Protein AF-A0A917N8R2-F1 (afdb_monomer)

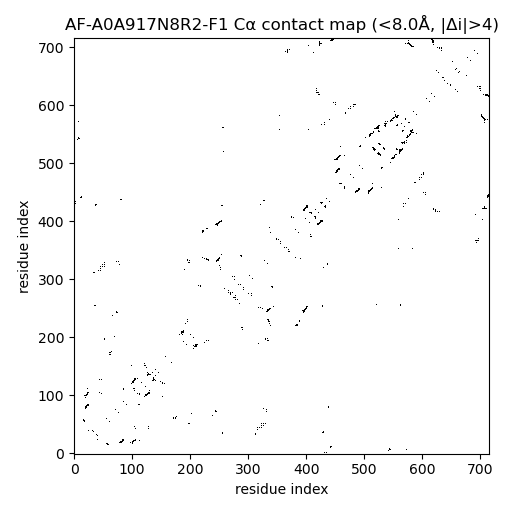Mean predicted aligned error: 7.0 Å

pLDDT: mean 86.96, std 11.98, range [36.34, 98.56]

Radius of gyration: 25.82 Å; Cα contacts (8 Å, |Δi|>4): 1269; chains: 1; bounding box: 73×54×77 Å

Organism: NCBI:txid343510

Foldseek 3Di:
DFLQLFDADDPDPDDLQFAAEEEAFDPDPPPQLPFQFQDRGDLQVLLLLLVLLLAAGGLVLQVDALLVLLLCLQPAQWHNFHYHHDDLVSVCVVCPSRQRYEYEYELRCVVVVCVSQVPDPPRYQYEYCRPPDPHHDSVRDDRLNSLVVVVVSLVRDQVPDPPVPDDRDDRDNDGPDDCVLAPDAEAEDDLQLSLLNSLCSSSVHDYPHYHYDDPVNQVCSLVSLLSSQVSLLVSVVVSVRPGGLALAEEEEAAGWLCLLPPPVVLVVCCVPVNDLSSVQSNQQNQPQTPDRDDDPSCPVCCPPPVVVSVVVSVVSLSSLLSSLSSLVCNSRVYRYGHATNNLVNLLVLQVVLQVQQPDPDRPLLVNLVSLVCSQVSRQVRHDPSNLVSVVSRDAGYEYAALAPQQQHDSDDQAGSLQLGLYAYEYSPPVSLSCCQRHVQFFDEDALLLQQEEEEEFADDPPDPLRCLLVVLLVVCVVVVLQPRHDYHYDYFADPVSVLVSQQPDPGAEYEYAAEKDFPFSPTAIAGCRNPDGDQLLPPSDPGHGRQYYEYLYAPQSANRYTPRGVQSSSVSNPHQKYKDFHHGADSNLSSNLVSLLSSLSSVVSVDDPVLDDQKDFQSLSVNLSLNLSLLLLVLVVCCVVVLAHPVLSVVLSVQLSCCVPPVVPSCSVVVSLVSSCVRSVHDSVVSSVCCSSRRNDGSSVSIHMHGNSSSYMHGD

Secondary structure (DSSP, 8-state):
--GGG----------TTBPEEEEEEP--TTS----SS---S-TTHHHHHHHHHHS-SBGGGGTS-HHHHHHHHHHH---EEEEEE--HHHHHHHTTT---EEEEE-TTTHHHHHHHGGG-SSPPEEEESSTT-SSEEGGG--HHHHHHHHHHHHHHHHHSS-TTTS------SS-----GGGSS-EEEESTTTHHHHHHHHHTT---SEEEEPPGGGGGGHHHHHHHHHHHHHHHHHHTT-S--S-SEEEE-----GGGGT-HHHHHHHHHHHHHHHHHHHHHHHT-SSSSPPPPGGGGGGTT-HHHHHHHHHHHHHHHHHHHHHHHHHHHHT--EEE--GGGGG-HHHHHHHHHHHTSSS--HHHHHHHHHHHHHHHHTTS-HHHHHHHHTT-SEEEEE-SS-GGG--SSSS--HHHHSEEEEE---SHHHHHIIIII---EEE-GGGGSEEEEEEE--TT-TTTTHHHHHHHHHHHTT--SS-EEEEEE--SHHHHHHHHHT--SSEEEEEE-EEE--TTS-EEEEETTEEE-GGG---SS---SEEEEESTTSS-TTS-S--HHHHHHHTT-SEEEEESS---HHHHHHHHHHHHHHHHHHHHS-GGGS-SEEEHHHHHHHHHHHHHHHHHHHHHHHTTSS-HHHHHHHHHHHHIIIIIS--TTHHHHHHHHHHHHHT--HHHHHHHHHHHTSS-GGGGEEEEE-GGGEEEE-

Solvent-accessible surface area (backbone atoms only — not comparable to full-atom values): 38182 Å² total; per-residue (Å²): 131,72,78,55,79,65,62,81,76,69,90,72,79,69,58,75,56,38,34,38,37,38,32,48,49,70,89,61,83,86,70,52,53,84,41,66,26,43,39,80,51,59,81,62,46,32,65,51,45,40,49,56,25,44,44,70,41,33,54,57,62,55,65,42,48,44,68,56,42,52,52,47,21,19,71,67,43,63,54,50,32,42,70,34,53,82,45,71,77,69,49,52,69,74,49,61,89,53,73,42,40,32,39,42,25,31,62,83,29,37,63,63,49,55,62,62,48,67,79,44,80,67,67,55,48,47,36,21,68,35,77,96,52,96,52,45,38,57,92,72,62,43,75,68,58,52,50,50,54,52,43,52,42,38,50,54,50,57,74,72,52,62,84,89,81,59,85,79,66,84,72,68,95,62,74,63,81,68,72,82,81,64,69,90,56,66,41,52,50,40,83,66,33,37,22,33,47,29,25,38,42,41,61,70,45,69,56,92,43,75,43,76,67,55,83,92,48,58,96,46,46,57,54,51,26,26,57,45,23,46,56,45,47,52,53,48,59,75,65,69,61,93,62,55,69,38,26,32,32,42,33,31,83,44,56,43,57,41,73,84,70,43,63,66,61,49,48,50,40,29,76,77,64,32,64,67,52,30,54,52,50,52,47,53,76,65,24,55,48,90,63,68,83,83,52,83,84,43,66,85,46,64,83,35,66,66,53,48,51,51,52,50,43,54,50,47,54,51,46,38,54,35,19,53,44,14,34,56,13,34,27,28,60,18,27,41,42,67,53,51,35,45,68,73,70,50,56,73,55,42,50,48,50,48,59,47,56,70,40,96,73,66,54,42,50,60,50,18,46,53,50,47,55,51,35,50,59,46,47,76,74,52,56,68,60,34,51,54,42,53,70,70,42,58,56,24,37,41,35,32,27,74,60,76,64,46,58,38,44,86,66,86,86,52,30,36,52,56,74,23,36,52,36,31,31,44,32,32,41,26,50,56,32,47,42,57,66,31,59,56,59,62,44,80,40,49,65,74,50,64,26,38,31,41,34,45,32,20,63,61,95,83,45,90,63,61,55,42,43,58,51,38,41,49,53,38,38,76,70,66,48,44,80,67,53,49,76,47,79,44,83,35,58,34,62,65,51,49,51,48,56,50,60,74,47,84,47,33,40,38,35,42,40,32,54,35,39,61,62,38,37,84,34,54,22,31,37,40,26,52,90,37,75,44,47,50,67,73,58,78,47,92,45,54,56,50,41,30,40,40,48,51,29,29,30,26,41,32,73,64,34,25,62,52,18,35,46,52,17,43,39,66,57,57,22,31,25,32,39,25,14,38,32,68,67,56,64,66,60,42,14,49,50,54,34,48,49,51,31,50,52,23,49,63,71,67,54,59,77,89,78,50,66,77,53,47,42,48,35,51,56,52,23,44,50,47,36,52,47,43,51,46,56,46,42,54,51,37,39,78,67,67,43,37,53,72,68,59,42,51,55,52,51,53,54,39,44,43,26,47,69,72,67,58,40,92,58,34,64,61,52,46,49,52,53,49,18,62,66,46,74,41,55,61,68,60,48,51,52,50,34,54,41,47,45,64,68,44,77,63,69,28,50,46,49,32,48,42,27,78,32,32,34,38,34,122

Nearest PDB structures (foldseek):
  8tl0-assembly1_D  TM=6.130E-01  e=9.426E-05  Haliangium ochraceum
  8tl0-assembly1_C  TM=5.464E-01  e=9.912E-05  Haliangium ochraceum
  8tl0-assembly1_A  TM=5.501E-01  e=4.259E-04  Haliangium ochraceum
  8tl0-assembly1_B  TM=4.161E-01  e=1.340E-04  Haliangium ochraceum
  4ppm-assembly1_B  TM=3.124E-01  e=1.031E+00  Serratia sp. FS14

Sequence (716 aa):
MSLYEKNYEWVFSFNPSSIIYIVPLSQDNGNLVTSLSGFNCSNELYPLLQLVSELPNDINDLLESTSNNINYRLYRGDTCIFVCELNPEEQMNKFEGFPFLCFLSTSNTYEAVSAFIKNIKPKPIHITTKPNSHAININKIKKNKFRNELYRIATYLNNNKDTNKDPKISIPKQQVKDISFLKNIVHYYHNITNPNRTALISQGIYSKRKFYILPNMKEKYQKYIASSANFIIDIKKENDTKYSKNHFILAVPSLNSSLYRDKEFLKMIQDYYGVEVKKFYERTIKRSEYVTELKTEDEGILNDFAIFKLSSIISNDLFLFTSLLSILSTENFSPTYRLPNSLNLSHSKYDCLVSLTKQQQLNKVKVNRVYSELVEGWKNKLDNSMINSINNSGNNGIIVSDYPLEWLTLSGVIPLNISHNICRINSSPGDLLIHQICNLHNLIIPPSSLQNVLVIRSFEADDPIKYFLEQAIHSRKNNGMLRFLNINIVDVKSENEFIEALRNFTGKIVIIDCHGNHGGHKKEAWLNVGDDKVNVWNLKADFRIPPIFLLSACSTHPIDGSNTSVANGLISTGAHSVLATLLPISADHSAIFISKFLHWIDFYLAIDKEKHSTFTLWRDIVSDIMRSMYVQDILNYFEIKNLINENQSQDILIKAQINIMYDKNPNWFEIVFRTLAEASGKKYEELVTLFIRECRFSDTMHYSHLGRPDKLIVMN

Structure (mmCIF, N/CA/C/O backbone):
data_AF-A0A917N8R2-F1
#
_entry.id   AF-A0A917N8R2-F1
#
loop_
_atom_site.group_PDB
_atom_site.id
_atom_site.type_symbol
_atom_site.label_atom_id
_atom_site.label_alt_id
_atom_site.label_comp_id
_atom_site.label_asym_id
_atom_site.label_entity_id
_atom_site.label_seq_id
_atom_site.pdbx_PDB_ins_code
_atom_site.Cartn_x
_atom_site.Cartn_y
_atom_site.Cartn_z
_atom_site.occupancy
_atom_site.B_iso_or_equiv
_atom_site.auth_seq_id
_atom_site.auth_comp_id
_atom_site.auth_asym_id
_atom_site.auth_atom_id
_atom_site.pdbx_PDB_model_num
ATOM 1 N N . MET A 1 1 ? 3.868 -21.408 -6.992 1.00 36.34 1 MET A N 1
ATOM 2 C CA . MET A 1 1 ? 2.728 -21.286 -7.922 1.00 36.34 1 MET A CA 1
ATOM 3 C C . MET A 1 1 ? 2.815 -19.901 -8.537 1.00 36.34 1 MET A C 1
ATOM 5 O O . MET A 1 1 ? 2.926 -18.947 -7.775 1.00 36.34 1 MET A O 1
ATOM 9 N N . SER A 1 2 ? 2.907 -19.797 -9.863 1.00 41.91 2 SER A N 1
ATOM 10 C CA . SER A 1 2 ? 3.052 -18.517 -10.570 1.00 41.91 2 SER A CA 1
ATOM 11 C C . SER A 1 2 ? 1.772 -17.690 -10.394 1.00 41.91 2 SER A C 1
ATOM 13 O O . SER A 1 2 ? 0.683 -18.179 -10.684 1.00 41.91 2 SER A O 1
ATOM 15 N N . LEU A 1 3 ? 1.873 -16.443 -9.909 1.00 47.25 3 LEU A N 1
ATOM 16 C CA . LEU A 1 3 ? 0.725 -15.517 -9.847 1.00 47.25 3 LEU A CA 1
ATOM 17 C C . LEU A 1 3 ? 0.186 -15.151 -11.240 1.00 47.25 3 LEU A C 1
ATOM 19 O O . LEU A 1 3 ? -0.888 -14.567 -11.353 1.00 47.25 3 LEU A O 1
ATOM 23 N N . TYR A 1 4 ? 0.928 -15.495 -12.291 1.00 46.62 4 TYR A N 1
ATOM 24 C CA . TYR A 1 4 ? 0.661 -15.112 -13.669 1.00 46.62 4 TYR A CA 1
ATOM 25 C C . TYR A 1 4 ? -0.239 -16.112 -14.422 1.00 46.62 4 TYR A C 1
ATOM 27 O O . TYR A 1 4 ? -0.589 -15.840 -15.565 1.00 46.62 4 TYR A O 1
ATOM 35 N N . GLU A 1 5 ? -0.664 -17.209 -13.774 1.00 39.03 5 GLU A N 1
ATOM 36 C CA . GLU A 1 5 ? -1.625 -18.203 -14.300 1.00 39.03 5 GLU A CA 1
ATOM 37 C C . GLU A 1 5 ? -3.113 -17.805 -14.118 1.00 39.03 5 GLU A C 1
ATOM 39 O O . GLU A 1 5 ? -3.999 -18.583 -14.467 1.00 39.03 5 GLU A O 1
ATOM 44 N N . LYS A 1 6 ? -3.430 -16.646 -13.513 1.00 46.91 6 LYS A N 1
ATOM 45 C CA . LYS A 1 6 ? -4.814 -16.278 -13.139 1.00 46.91 6 LYS A CA 1
ATOM 46 C C . LYS A 1 6 ? -5.507 -15.399 -14.199 1.00 46.91 6 LYS A C 1
ATOM 48 O O . LYS A 1 6 ? -4.971 -14.370 -14.615 1.00 46.91 6 LYS A O 1
ATOM 53 N N . ASN A 1 7 ? -6.734 -15.771 -14.580 1.00 41.97 7 ASN A N 1
ATOM 54 C CA . ASN A 1 7 ? -7.554 -15.072 -15.576 1.00 41.97 7 ASN A CA 1
ATOM 55 C C . ASN A 1 7 ? -8.335 -13.917 -14.927 1.00 41.97 7 ASN A C 1
ATOM 57 O O . ASN A 1 7 ? -9.277 -14.144 -14.175 1.00 41.97 7 ASN A O 1
ATOM 61 N N . TYR A 1 8 ? -7.975 -12.666 -15.226 1.00 45.78 8 TYR A N 1
ATOM 62 C CA . TYR A 1 8 ? -8.729 -11.495 -14.757 1.00 45.78 8 TYR A CA 1
ATOM 63 C C . TYR A 1 8 ? -9.681 -10.969 -15.842 1.00 45.78 8 TYR A C 1
ATOM 65 O O . TYR A 1 8 ? -9.224 -10.492 -16.883 1.00 45.78 8 TYR A O 1
ATOM 73 N N . GLU A 1 9 ? -10.992 -10.997 -15.581 1.00 41.38 9 GLU A N 1
ATOM 74 C CA . GLU A 1 9 ? -12.019 -10.325 -16.390 1.00 41.38 9 GLU A CA 1
ATOM 75 C C . GLU A 1 9 ? -12.377 -8.956 -15.788 1.00 41.38 9 GLU A C 1
ATOM 77 O O . GLU A 1 9 ? -13.335 -8.802 -15.023 1.00 41.38 9 GLU A O 1
ATOM 82 N N . TRP A 1 10 ? -11.611 -7.926 -16.145 1.00 44.16 10 TRP A N 1
ATOM 83 C CA . TRP A 1 10 ? -12.038 -6.541 -15.954 1.00 44.16 10 TRP A CA 1
ATOM 84 C C . TRP A 1 10 ? -12.133 -5.855 -17.309 1.00 44.16 10 TRP A C 1
ATOM 86 O O . TRP A 1 10 ? -11.190 -5.875 -18.093 1.00 44.16 10 TRP A O 1
ATOM 96 N N . VAL A 1 11 ? -13.274 -5.215 -17.571 1.00 39.91 11 VAL A N 1
ATOM 97 C CA . VAL A 1 11 ? -13.400 -4.241 -18.658 1.00 39.91 11 VAL A CA 1
ATOM 98 C C . VAL A 1 11 ? -12.538 -3.047 -18.262 1.00 39.91 11 VAL A C 1
ATOM 100 O O . VAL A 1 11 ? -12.924 -2.252 -17.404 1.00 39.91 11 VAL A O 1
ATOM 103 N N . PHE A 1 12 ? -11.330 -2.976 -18.813 1.00 50.50 12 PHE A N 1
ATOM 104 C CA . PHE A 1 12 ? -10.413 -1.879 -18.546 1.00 50.50 12 PHE A CA 1
ATOM 105 C C . PHE A 1 12 ? -10.949 -0.595 -19.181 1.00 50.50 12 PHE A C 1
ATOM 107 O O . PHE A 1 12 ? -11.244 -0.552 -20.374 1.00 50.50 12 PHE A O 1
ATOM 114 N N . SER A 1 13 ? -11.045 0.478 -18.399 1.00 52.22 13 SER A N 1
ATOM 115 C CA . SER A 1 13 ? -11.394 1.807 -18.907 1.00 52.22 13 SER A CA 1
ATOM 116 C C . SER A 1 13 ? -10.143 2.534 -19.407 1.00 52.22 13 SER A C 1
ATOM 118 O O . SER A 1 13 ? -9.768 3.579 -18.872 1.00 52.22 13 SER A O 1
ATOM 120 N N . PHE A 1 14 ? -9.441 1.959 -20.383 1.00 63.06 14 PHE A N 1
ATOM 121 C CA . PHE A 1 14 ? -8.300 2.631 -20.999 1.00 63.06 14 PHE A CA 1
ATOM 122 C C . PHE A 1 14 ? -8.767 3.631 -22.055 1.00 63.06 14 PHE A C 1
ATOM 124 O O . PHE A 1 14 ? -9.762 3.421 -22.750 1.00 63.06 14 PHE A O 1
ATOM 131 N N . ASN A 1 15 ? -8.025 4.725 -22.196 1.00 65.06 15 ASN A N 1
ATOM 132 C CA . ASN A 1 15 ? -8.247 5.664 -23.286 1.00 65.06 15 ASN A CA 1
ATOM 133 C C . ASN A 1 15 ? -7.695 5.040 -24.584 1.00 65.06 15 ASN A C 1
ATOM 135 O O . ASN A 1 15 ? -6.608 4.465 -24.553 1.00 65.06 15 ASN A O 1
ATOM 139 N N . PRO A 1 16 ? -8.361 5.171 -25.744 1.00 69.06 16 PRO A N 1
ATOM 140 C CA . PRO A 1 16 ? -7.776 4.788 -27.033 1.00 69.06 16 PRO A CA 1
ATOM 141 C C . PRO A 1 16 ? -6.389 5.395 -27.332 1.00 69.06 16 PRO A C 1
ATOM 143 O O . PRO A 1 16 ? -5.665 4.881 -28.185 1.00 69.06 16 PRO A O 1
ATOM 146 N N . SER A 1 17 ? -6.005 6.484 -26.651 1.00 75.75 17 SER A N 1
ATOM 147 C CA . SER A 1 17 ? -4.664 7.089 -26.713 1.00 75.75 17 SER A CA 1
ATOM 148 C C . SER A 1 17 ? -3.613 6.437 -25.806 1.00 75.75 17 SER A C 1
ATOM 150 O O . SER A 1 17 ? -2.433 6.787 -25.899 1.00 75.75 17 SER A O 1
ATOM 152 N N . SER A 1 18 ? -4.014 5.521 -24.922 1.00 84.19 18 SER A N 1
ATOM 153 C CA . SER A 1 18 ? -3.123 4.878 -23.960 1.00 84.19 18 SER A CA 1
ATOM 154 C C . SER A 1 18 ? -2.148 3.932 -24.655 1.00 84.19 18 SER A C 1
ATOM 156 O O . SER A 1 18 ? -2.493 3.229 -25.605 1.00 84.19 18 SER A O 1
ATOM 158 N N . ILE A 1 19 ? -0.908 3.926 -24.169 1.00 89.56 19 ILE A N 1
ATOM 159 C CA . ILE A 1 19 ? 0.140 3.025 -24.643 1.00 89.56 19 ILE A CA 1
ATOM 160 C C . ILE A 1 19 ? 0.164 1.827 -23.702 1.00 89.56 19 ILE A C 1
ATOM 162 O O . ILE A 1 19 ? 0.454 1.973 -22.514 1.00 89.56 19 ILE A O 1
ATOM 166 N N . ILE A 1 20 ? -0.134 0.645 -24.238 1.00 90.44 20 ILE A N 1
ATOM 167 C CA . ILE A 1 20 ? -0.158 -0.596 -23.466 1.00 90.44 20 ILE A CA 1
ATOM 168 C C . ILE A 1 20 ? 1.202 -1.277 -23.575 1.00 90.44 20 ILE A C 1
ATOM 170 O O . ILE A 1 20 ? 1.641 -1.671 -24.658 1.00 90.44 20 ILE A O 1
ATOM 174 N N . TYR A 1 21 ? 1.863 -1.422 -22.434 1.00 92.94 21 TYR A N 1
ATOM 175 C CA . TYR A 1 21 ? 3.125 -2.123 -22.277 1.00 92.94 21 TYR A CA 1
ATOM 176 C C . TYR A 1 21 ? 2.868 -3.554 -21.830 1.00 92.94 21 TYR A C 1
ATOM 178 O O . TYR A 1 21 ? 2.332 -3.781 -20.755 1.00 92.94 21 TYR A O 1
ATOM 186 N N . ILE A 1 22 ? 3.280 -4.526 -22.631 1.00 92.19 22 ILE A N 1
ATOM 187 C CA . ILE A 1 22 ? 3.129 -5.948 -22.329 1.00 92.19 22 ILE A CA 1
ATOM 188 C C . ILE A 1 22 ? 4.527 -6.506 -22.091 1.00 92.19 22 ILE A C 1
ATOM 190 O O . ILE A 1 22 ? 5.402 -6.391 -22.953 1.00 92.19 22 ILE A O 1
ATOM 194 N N . VAL A 1 23 ? 4.744 -7.096 -20.919 1.00 91.94 23 VAL A N 1
ATOM 195 C CA . VAL A 1 23 ? 6.026 -7.648 -20.475 1.00 91.94 23 VAL A CA 1
ATOM 196 C C . VAL A 1 23 ? 5.872 -9.146 -20.210 1.00 91.94 23 VAL A C 1
ATOM 198 O O . VAL A 1 23 ? 5.509 -9.558 -19.106 1.00 91.94 23 VAL A O 1
ATOM 201 N N . PRO A 1 24 ? 6.135 -9.981 -21.223 1.00 88.94 24 PRO A N 1
ATOM 202 C CA . PRO A 1 24 ? 6.067 -11.422 -21.084 1.00 88.94 24 PRO A CA 1
ATOM 203 C C . PRO A 1 24 ? 7.080 -12.030 -20.126 1.00 88.94 24 PRO A C 1
ATOM 205 O O . PRO A 1 24 ? 8.283 -11.767 -20.235 1.00 88.94 24 PRO A O 1
ATOM 208 N N . LEU A 1 25 ? 6.604 -12.946 -19.289 1.00 83.31 25 LEU A N 1
ATOM 209 C CA . LEU A 1 25 ? 7.423 -13.832 -18.471 1.00 83.31 25 LEU A CA 1
ATOM 210 C C . LEU A 1 25 ? 7.558 -15.216 -19.122 1.00 83.31 25 LEU A C 1
ATOM 212 O O . LEU A 1 25 ? 6.643 -15.702 -19.785 1.00 83.31 25 LEU A O 1
ATOM 216 N N . SER A 1 26 ? 8.730 -15.835 -18.968 1.00 73.25 26 SER A N 1
ATOM 217 C CA . SER A 1 26 ? 8.986 -17.214 -19.400 1.00 73.25 26 SER A CA 1
ATOM 218 C C . SER A 1 26 ? 8.541 -18.195 -18.317 1.00 73.25 26 SER A C 1
ATOM 220 O O . SER A 1 26 ? 8.879 -17.978 -17.156 1.00 73.25 26 SER A O 1
ATOM 222 N N . GLN A 1 27 ? 7.918 -19.313 -18.698 1.00 57.25 27 GLN A N 1
ATOM 223 C CA . GLN A 1 27 ? 7.545 -20.414 -17.789 1.00 57.25 27 GLN A CA 1
ATOM 224 C C . GLN A 1 27 ? 8.743 -21.215 -17.229 1.00 57.25 27 GLN A C 1
ATOM 226 O O . GLN A 1 27 ? 8.562 -22.224 -16.551 1.00 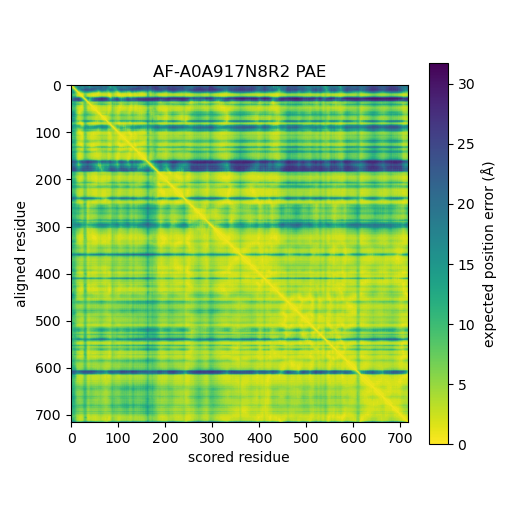57.25 27 GLN A O 1
ATOM 231 N N . ASP A 1 28 ? 9.982 -20.799 -17.511 1.00 50.84 28 ASP A N 1
ATOM 232 C CA . ASP A 1 28 ? 11.184 -21.537 -17.125 1.00 50.84 28 ASP A CA 1
ATOM 233 C C . ASP A 1 28 ? 11.388 -21.577 -15.602 1.00 50.84 28 ASP A C 1
ATOM 235 O O . ASP A 1 28 ? 12.011 -20.700 -15.003 1.00 50.84 28 ASP A O 1
ATOM 239 N N . ASN A 1 29 ? 10.968 -22.689 -14.999 1.00 46.69 29 ASN A N 1
ATOM 240 C CA . ASN A 1 29 ? 11.254 -23.070 -13.612 1.00 46.69 29 ASN A CA 1
ATOM 241 C C . ASN A 1 29 ? 12.758 -23.317 -13.332 1.00 46.69 29 ASN A C 1
ATOM 243 O O . ASN A 1 29 ? 13.141 -23.507 -12.181 1.00 46.69 29 ASN A O 1
ATOM 247 N N . GLY A 1 30 ? 13.619 -23.341 -14.361 1.00 39.66 30 GLY A N 1
ATOM 248 C CA . GLY A 1 30 ? 15.029 -23.748 -14.248 1.00 39.66 30 GLY A CA 1
ATOM 249 C C . GLY A 1 30 ? 16.054 -22.625 -14.033 1.00 39.66 30 GLY A C 1
ATOM 250 O O . GLY A 1 30 ? 17.156 -22.904 -13.571 1.00 39.66 30 GLY A O 1
ATOM 251 N N . ASN A 1 31 ? 15.710 -21.367 -14.340 1.00 39.88 31 ASN A N 1
ATOM 252 C CA . ASN A 1 31 ? 16.616 -20.205 -14.238 1.00 39.88 31 ASN A CA 1
ATOM 253 C C . ASN A 1 31 ? 16.112 -19.126 -13.263 1.00 39.88 31 ASN A C 1
ATOM 255 O O . ASN A 1 31 ? 16.605 -17.995 -13.267 1.00 39.88 31 ASN A O 1
ATOM 259 N N . LEU A 1 32 ? 15.130 -19.468 -12.426 1.00 46.97 32 LEU A N 1
ATOM 260 C CA . LEU A 1 32 ? 14.646 -18.593 -11.368 1.00 46.97 32 LEU A CA 1
ATOM 261 C C . LEU A 1 32 ? 15.784 -18.331 -10.380 1.00 46.97 32 LEU A C 1
ATOM 263 O O . LEU A 1 32 ? 16.256 -19.229 -9.681 1.00 46.97 32 LEU A O 1
ATOM 267 N N . VAL A 1 33 ? 16.235 -17.080 -10.319 1.00 47.84 33 VAL A N 1
ATOM 268 C CA . VAL A 1 33 ? 17.040 -16.620 -9.194 1.00 47.84 33 VAL A CA 1
ATOM 269 C C . VAL A 1 33 ? 16.138 -16.732 -7.972 1.00 47.84 33 VAL A C 1
ATOM 271 O O . VAL A 1 33 ? 15.097 -16.085 -7.926 1.00 47.84 33 VAL A O 1
ATOM 274 N N . THR A 1 34 ? 16.499 -17.581 -7.008 1.00 58.09 34 THR A N 1
ATOM 275 C CA . THR A 1 34 ? 15.773 -17.694 -5.740 1.00 58.09 34 THR A CA 1
ATOM 276 C C . THR A 1 34 ? 15.923 -16.366 -5.004 1.00 58.09 34 THR A C 1
ATOM 278 O O . THR A 1 34 ? 16.922 -16.118 -4.328 1.00 58.09 34 THR A O 1
ATOM 281 N N . SER A 1 35 ? 14.980 -15.460 -5.235 1.00 70.38 35 SER A N 1
ATOM 282 C CA . SER A 1 35 ? 14.970 -14.132 -4.637 1.00 70.38 35 SER A CA 1
ATOM 283 C C . SER A 1 35 ? 14.740 -14.233 -3.136 1.00 70.38 35 SER A C 1
ATOM 285 O O . SER A 1 35 ? 14.036 -15.116 -2.636 1.00 70.38 35 SER A O 1
ATOM 287 N N . LEU A 1 36 ? 15.320 -13.294 -2.394 1.00 82.81 36 LEU A N 1
ATOM 288 C CA . LEU A 1 36 ? 15.087 -13.200 -0.956 1.00 82.81 36 LEU A CA 1
ATOM 289 C C . LEU A 1 36 ? 13.761 -12.487 -0.667 1.00 82.81 36 LEU A C 1
ATOM 291 O O . LEU A 1 36 ? 13.167 -12.705 0.388 1.00 82.81 36 LEU A O 1
ATOM 295 N N . SER A 1 37 ? 13.291 -11.665 -1.608 1.00 84.50 37 SER A N 1
ATOM 296 C CA . SER A 1 37 ? 12.024 -10.930 -1.534 1.00 84.50 37 SER A CA 1
ATOM 297 C C . SER A 1 37 ? 10.851 -11.604 -2.263 1.00 84.50 37 SER A C 1
ATOM 299 O O . SER A 1 37 ? 9.742 -11.087 -2.200 1.00 84.50 37 SER A O 1
ATOM 301 N N . GLY A 1 38 ? 11.040 -12.737 -2.951 1.00 84.19 38 GLY A N 1
ATOM 302 C CA . GLY A 1 38 ? 9.954 -13.468 -3.628 1.00 84.19 38 GLY A CA 1
ATOM 303 C C . GLY A 1 38 ? 9.584 -12.969 -5.036 1.00 84.19 38 GLY A C 1
ATOM 304 O O . GLY A 1 38 ? 8.437 -13.116 -5.443 1.00 84.19 38 GLY A O 1
ATOM 305 N N . PHE A 1 39 ? 10.522 -12.350 -5.758 1.00 84.06 39 PHE A N 1
ATOM 306 C CA . PHE A 1 39 ? 10.476 -12.182 -7.215 1.00 84.06 39 PHE A CA 1
ATOM 307 C C . PHE A 1 39 ? 10.855 -13.493 -7.923 1.00 84.06 39 PHE A C 1
ATOM 309 O O . PHE A 1 39 ? 11.987 -13.960 -7.778 1.00 84.06 39 PHE A O 1
ATOM 316 N N . ASN A 1 40 ? 9.951 -14.072 -8.709 1.00 78.94 40 ASN A N 1
ATOM 317 C CA . ASN A 1 40 ? 10.229 -15.262 -9.517 1.00 78.94 40 ASN A CA 1
ATOM 318 C C . ASN A 1 40 ? 10.338 -14.880 -10.996 1.00 78.94 40 ASN A C 1
ATOM 320 O O . ASN A 1 40 ? 9.530 -15.279 -11.832 1.00 78.94 40 ASN A O 1
ATOM 324 N N . CYS A 1 41 ? 11.343 -14.074 -11.332 1.00 74.81 41 CYS A N 1
ATOM 325 C CA . CYS A 1 41 ? 11.532 -13.568 -12.688 1.00 74.81 41 CYS A CA 1
ATOM 326 C C . CYS A 1 41 ? 13.011 -13.464 -13.075 1.00 74.81 41 CYS A C 1
ATOM 328 O O . CYS A 1 41 ? 13.899 -13.421 -12.225 1.00 74.81 41 CYS A O 1
ATOM 330 N N . SER A 1 42 ? 13.278 -13.380 -14.380 1.00 79.44 42 SER A N 1
ATOM 331 C CA . SER A 1 42 ? 14.628 -13.139 -14.904 1.00 79.44 42 SER A CA 1
ATOM 332 C C . SER A 1 42 ? 15.175 -11.774 -14.463 1.00 79.44 42 SER A C 1
ATOM 334 O O . SER A 1 42 ? 14.448 -10.780 -14.430 1.00 79.44 42 SER A O 1
ATOM 336 N N . ASN A 1 43 ? 16.491 -11.695 -14.241 1.00 82.12 43 ASN A N 1
ATOM 337 C CA . ASN A 1 43 ? 17.202 -10.432 -13.995 1.00 82.12 43 ASN A CA 1
ATOM 338 C C . ASN A 1 43 ? 17.088 -9.449 -15.174 1.00 82.12 43 ASN A C 1
ATOM 340 O O . ASN A 1 43 ? 17.317 -8.256 -15.013 1.00 82.12 43 ASN A O 1
ATOM 344 N N . GLU A 1 44 ? 16.710 -9.921 -16.362 1.00 88.12 44 GLU A N 1
ATOM 345 C CA . GLU A 1 44 ? 16.442 -9.071 -17.524 1.00 88.12 44 GLU A CA 1
ATOM 346 C C . GLU A 1 44 ? 15.131 -8.274 -17.401 1.00 88.12 44 GLU A C 1
ATOM 348 O O . GLU A 1 44 ? 14.883 -7.387 -18.218 1.00 88.12 44 GLU A O 1
ATOM 353 N N . LEU A 1 45 ? 14.304 -8.536 -16.379 1.00 88.56 45 LEU A N 1
ATOM 354 C CA . LEU A 1 45 ? 13.041 -7.829 -16.170 1.00 88.56 45 LEU A CA 1
ATOM 355 C C . LEU A 1 45 ? 13.235 -6.391 -15.664 1.00 88.56 45 LEU A C 1
ATOM 357 O O . LEU A 1 45 ? 12.591 -5.476 -16.176 1.00 88.56 45 LEU A O 1
ATOM 361 N N . TYR A 1 46 ? 14.129 -6.153 -14.695 1.00 90.31 46 TYR A N 1
ATOM 362 C CA . TYR A 1 46 ? 14.301 -4.806 -14.132 1.00 90.31 46 TYR A CA 1
ATOM 363 C C . TYR A 1 46 ? 14.686 -3.737 -15.171 1.00 90.31 46 TYR A C 1
ATOM 365 O O . TYR A 1 46 ? 14.104 -2.655 -15.107 1.00 90.31 46 TYR A O 1
ATOM 373 N N . PRO A 1 47 ? 15.594 -3.964 -16.151 1.00 92.75 47 PRO A N 1
ATOM 374 C CA . PRO A 1 47 ? 15.908 -2.919 -17.119 1.00 92.75 47 PRO A CA 1
ATOM 375 C C . PRO A 1 47 ? 14.715 -2.623 -18.038 1.00 92.75 47 PRO A C 1
ATOM 377 O O . PRO A 1 47 ? 14.542 -1.471 -18.433 1.00 92.75 47 PRO A O 1
ATOM 380 N N . LEU A 1 48 ? 13.864 -3.616 -18.337 1.00 94.06 48 LEU A N 1
ATOM 381 C CA . LEU A 1 48 ? 12.628 -3.407 -19.098 1.00 94.06 48 LEU A CA 1
ATOM 382 C C . LEU A 1 48 ? 11.637 -2.547 -18.303 1.00 94.06 48 LEU A C 1
ATOM 384 O O . LEU A 1 48 ? 11.142 -1.557 -18.835 1.00 94.06 48 LEU A O 1
ATOM 388 N N . LEU A 1 49 ? 11.399 -2.863 -17.026 1.00 94.25 49 LEU A N 1
ATOM 389 C CA . LEU A 1 49 ? 10.510 -2.076 -16.160 1.00 94.25 49 LEU A CA 1
ATOM 390 C C . LEU A 1 49 ? 11.035 -0.652 -15.926 1.00 94.25 49 LEU A C 1
ATOM 392 O O . LEU A 1 49 ? 10.272 0.312 -15.999 1.00 94.25 49 LEU A O 1
ATOM 396 N N . GLN A 1 50 ? 12.346 -0.498 -15.714 1.00 94.06 50 GLN A N 1
ATOM 397 C CA . GLN A 1 50 ? 12.971 0.818 -15.608 1.00 94.06 50 GLN A CA 1
ATOM 398 C C . GLN A 1 50 ? 12.792 1.615 -16.903 1.00 94.06 50 GLN A C 1
ATOM 400 O O . GLN A 1 50 ? 12.441 2.791 -16.840 1.00 94.06 50 GLN A O 1
ATOM 405 N N . LEU A 1 51 ? 12.973 0.996 -18.075 1.00 93.31 51 LEU A N 1
ATOM 406 C CA . LEU A 1 51 ? 12.719 1.672 -19.344 1.00 93.31 51 LEU A CA 1
ATOM 407 C C . LEU A 1 51 ? 11.262 2.136 -19.446 1.00 93.31 51 LEU A C 1
ATOM 409 O O . LEU A 1 51 ? 11.029 3.293 -19.785 1.00 93.31 51 LEU A O 1
ATOM 413 N N . VAL A 1 52 ? 10.294 1.264 -19.148 1.00 92.44 52 VAL A N 1
ATOM 414 C CA . VAL A 1 52 ? 8.863 1.609 -19.210 1.00 92.44 52 VAL A CA 1
ATOM 415 C C . VAL A 1 52 ? 8.552 2.819 -18.334 1.00 92.44 52 VAL A C 1
ATOM 417 O O . VAL A 1 52 ? 7.849 3.719 -18.779 1.00 92.44 52 VAL A O 1
ATOM 420 N N . SER A 1 53 ? 9.156 2.908 -17.146 1.00 92.38 53 SER A N 1
ATOM 421 C CA . SER A 1 53 ? 8.963 4.055 -16.251 1.00 92.38 53 SER A CA 1
ATOM 422 C C . SER A 1 53 ? 9.470 5.397 -16.814 1.00 92.38 53 SER A C 1
ATOM 424 O O . SER A 1 53 ? 9.021 6.455 -16.377 1.00 92.38 53 SER A O 1
ATOM 426 N N . GLU A 1 54 ? 10.373 5.378 -17.800 1.00 89.81 54 GLU A N 1
ATOM 427 C CA . GLU A 1 54 ? 10.894 6.574 -18.480 1.00 89.81 54 GLU A CA 1
ATOM 428 C C . GLU A 1 54 ? 10.158 6.897 -19.793 1.00 89.81 54 GLU A C 1
ATOM 430 O O . GLU A 1 54 ? 10.299 8.005 -20.329 1.00 89.81 54 GLU A O 1
ATOM 435 N N . LEU A 1 55 ? 9.404 5.938 -20.336 1.00 89.25 55 LEU A N 1
ATOM 436 C CA . LEU A 1 55 ? 8.664 6.096 -21.582 1.00 89.25 55 LEU A CA 1
ATOM 437 C C . LEU A 1 55 ? 7.286 6.761 -21.349 1.00 89.25 55 LEU A C 1
ATOM 439 O O . LEU A 1 55 ? 6.761 6.751 -20.239 1.00 89.25 55 LEU A O 1
ATOM 443 N N . PRO A 1 56 ? 6.693 7.376 -22.390 1.00 87.25 56 PRO A N 1
ATOM 444 C CA . PRO A 1 56 ? 5.328 7.917 -22.336 1.00 87.25 56 PRO A CA 1
ATOM 445 C C . PRO A 1 56 ? 4.292 6.832 -22.005 1.00 87.25 56 PRO A C 1
ATOM 447 O O . PRO A 1 56 ? 4.358 5.766 -22.600 1.00 87.25 56 PRO A O 1
ATOM 450 N N . ASN A 1 57 ? 3.300 7.076 -21.149 1.00 84.94 57 ASN A N 1
ATOM 451 C CA . ASN A 1 57 ? 2.211 6.104 -20.921 1.00 84.94 57 ASN A CA 1
ATOM 452 C C . ASN A 1 57 ? 0.964 6.386 -21.760 1.00 84.94 57 ASN A C 1
ATOM 454 O O . ASN A 1 57 ? 0.115 5.516 -21.924 1.00 84.94 57 ASN A O 1
ATOM 458 N N . ASP A 1 58 ? 0.853 7.593 -22.300 1.00 83.38 58 ASP A N 1
ATOM 459 C CA . ASP A 1 58 ? -0.217 7.982 -23.203 1.00 83.38 58 ASP A CA 1
ATOM 460 C C . ASP A 1 58 ? 0.369 8.795 -24.359 1.00 83.38 58 ASP A C 1
ATOM 462 O O . ASP A 1 58 ? 1.405 9.451 -24.224 1.00 83.38 58 ASP A O 1
ATOM 466 N N . ILE A 1 59 ? -0.280 8.767 -25.518 1.00 80.38 59 ILE A N 1
ATOM 467 C CA . ILE A 1 59 ? 0.134 9.603 -26.648 1.00 80.38 59 ILE A CA 1
ATOM 468 C C . ILE A 1 59 ? 0.096 11.077 -26.289 1.00 80.38 59 ILE A C 1
ATOM 470 O O . ILE A 1 59 ? 0.972 11.815 -26.740 1.00 80.38 59 ILE A O 1
ATOM 474 N N . ASN A 1 60 ? -0.858 11.496 -25.460 1.00 76.69 60 ASN A N 1
ATOM 475 C CA . ASN A 1 60 ? -0.984 12.874 -25.009 1.00 76.69 60 ASN A CA 1
ATOM 476 C C . ASN A 1 60 ? 0.280 13.360 -24.284 1.00 76.69 60 ASN A C 1
ATOM 478 O O . ASN A 1 60 ? 0.651 14.515 -24.473 1.00 76.69 60 ASN A O 1
ATOM 482 N N . ASP A 1 61 ? 1.054 12.474 -23.635 1.00 78.25 61 ASP A N 1
ATOM 483 C CA . ASP A 1 61 ? 2.364 12.824 -23.052 1.00 78.25 61 ASP A CA 1
ATOM 484 C C . ASP A 1 61 ? 3.360 13.380 -24.100 1.00 78.25 61 ASP A C 1
ATOM 486 O O . ASP A 1 61 ? 4.369 14.008 -23.769 1.00 78.25 61 ASP A O 1
ATOM 490 N N . LEU A 1 62 ? 3.125 13.111 -25.390 1.00 76.69 62 LEU A N 1
ATOM 491 C CA . LEU A 1 62 ? 3.929 13.593 -26.516 1.00 76.69 62 LEU A CA 1
ATOM 492 C C . LEU A 1 62 ? 3.337 14.821 -27.218 1.00 76.69 62 LEU A C 1
ATOM 494 O O . LEU A 1 62 ? 4.063 15.441 -28.016 1.00 76.69 62 LEU A O 1
ATOM 498 N N . LEU A 1 63 ? 2.054 15.109 -26.975 1.00 72.69 63 LEU A N 1
ATOM 499 C CA . LEU A 1 63 ? 1.272 16.188 -27.590 1.00 72.69 63 LEU A CA 1
ATOM 500 C C . LEU A 1 63 ? 1.240 17.434 -26.706 1.00 72.69 63 LEU A C 1
ATOM 502 O O . LEU A 1 63 ? 1.385 18.547 -27.206 1.00 72.69 63 LEU A O 1
ATOM 506 N N . GLU A 1 64 ? 1.061 17.221 -25.409 1.00 74.31 64 GLU A N 1
ATOM 507 C CA . GLU A 1 64 ? 0.772 18.251 -24.423 1.00 74.31 64 GLU A CA 1
ATOM 508 C C . GLU A 1 64 ? 2.041 18.888 -23.842 1.00 74.31 64 GLU A C 1
ATOM 510 O O . GLU A 1 64 ? 3.155 18.357 -23.946 1.00 74.31 64 GLU A O 1
ATOM 515 N N . SER A 1 65 ? 1.869 20.050 -23.207 1.00 76.69 65 SER A N 1
ATOM 516 C CA . SER A 1 65 ? 2.936 20.693 -22.437 1.00 76.69 65 SER A CA 1
ATOM 517 C C . SER A 1 65 ? 3.327 19.843 -21.221 1.00 76.69 65 SER A C 1
ATOM 519 O O . SER A 1 65 ? 2.542 19.041 -20.711 1.00 76.69 65 SER A O 1
ATOM 521 N N . THR A 1 66 ? 4.544 20.038 -20.707 1.00 80.38 66 THR A N 1
ATOM 522 C CA . THR A 1 66 ? 4.993 19.363 -19.477 1.00 80.38 66 THR A CA 1
ATOM 523 C C . THR A 1 66 ? 4.051 19.647 -18.302 1.00 80.38 66 THR A C 1
ATOM 525 O O . THR A 1 66 ? 3.732 18.727 -17.557 1.00 80.38 66 THR A O 1
ATOM 528 N N . SER A 1 67 ? 3.554 20.882 -18.174 1.00 81.81 67 SER A N 1
ATOM 529 C CA . SER A 1 67 ? 2.576 21.261 -17.145 1.00 81.81 67 SER A CA 1
ATOM 530 C C . SER A 1 67 ? 1.263 20.475 -17.264 1.00 81.81 67 SER A C 1
ATOM 532 O O . SER A 1 67 ? 0.807 19.876 -16.290 1.00 81.81 67 SER A O 1
ATOM 534 N N . ASN A 1 68 ? 0.699 20.376 -18.472 1.00 81.25 68 ASN A N 1
ATOM 535 C CA . ASN A 1 68 ? -0.534 19.621 -18.714 1.00 81.25 68 ASN A CA 1
ATOM 536 C C . ASN A 1 68 ? -0.361 18.126 -18.420 1.00 81.25 68 ASN A C 1
ATOM 538 O O . ASN A 1 68 ? -1.232 17.517 -17.798 1.00 81.25 68 ASN A O 1
ATOM 542 N N . ASN A 1 69 ? 0.777 17.545 -18.803 1.00 82.69 69 ASN A N 1
ATOM 543 C CA . ASN A 1 69 ? 1.082 16.144 -18.511 1.00 82.69 69 ASN A CA 1
ATOM 544 C C . ASN A 1 69 ? 1.213 15.883 -17.010 1.00 82.69 69 ASN A C 1
ATOM 546 O O . ASN A 1 69 ? 0.646 14.915 -16.503 1.00 82.69 69 ASN A O 1
ATOM 550 N N . ILE A 1 70 ? 1.902 16.766 -16.281 1.00 86.81 70 ILE A N 1
ATOM 551 C CA . ILE A 1 70 ? 1.992 16.691 -14.820 1.00 86.81 70 ILE A CA 1
ATOM 552 C C . ILE A 1 70 ? 0.592 16.747 -14.209 1.00 86.81 70 ILE A C 1
ATOM 554 O O . ILE A 1 70 ? 0.243 15.868 -13.423 1.00 86.81 70 ILE A O 1
ATOM 558 N N . ASN A 1 71 ? -0.238 17.707 -14.619 1.00 84.88 71 ASN A N 1
ATOM 559 C CA . ASN A 1 71 ? -1.617 17.810 -14.148 1.00 84.88 71 ASN A CA 1
ATOM 560 C C . ASN A 1 71 ? -2.386 16.511 -14.415 1.00 84.88 71 ASN A C 1
ATOM 562 O O . ASN A 1 71 ? -2.968 15.944 -13.493 1.00 84.88 71 ASN A O 1
ATOM 566 N N . TYR A 1 72 ? -2.315 15.967 -15.632 1.00 82.06 72 TYR A N 1
ATOM 567 C CA . TYR A 1 72 ? -2.954 14.695 -15.967 1.00 82.06 72 TYR A CA 1
ATOM 568 C C . TYR A 1 72 ? -2.537 13.552 -15.024 1.00 82.06 72 TYR A C 1
ATOM 570 O O . TYR A 1 72 ? -3.400 12.831 -14.515 1.00 82.06 72 TYR A O 1
ATOM 578 N N . ARG A 1 73 ? -1.236 13.418 -14.723 1.00 85.25 73 ARG A N 1
ATOM 579 C CA . ARG A 1 73 ? -0.712 12.414 -13.774 1.00 85.25 73 ARG A CA 1
ATOM 580 C C . ARG A 1 73 ? -1.275 12.594 -12.370 1.00 85.25 73 ARG A C 1
ATOM 582 O O . ARG A 1 73 ? -1.633 11.609 -11.728 1.00 85.25 73 ARG A O 1
ATOM 589 N N . LEU A 1 74 ? -1.401 13.837 -11.915 1.00 85.38 74 LEU A N 1
ATOM 590 C CA . LEU A 1 74 ? -1.921 14.161 -10.588 1.00 85.38 74 LEU A CA 1
ATOM 591 C C . LEU A 1 74 ? -3.414 13.834 -10.444 1.00 85.38 74 LEU A C 1
ATOM 593 O O . LEU A 1 74 ? -3.826 13.414 -9.364 1.00 85.38 74 LEU A O 1
ATOM 597 N N . TYR A 1 75 ? -4.217 13.971 -11.506 1.00 78.12 75 TYR A N 1
ATOM 598 C CA . TYR A 1 75 ? -5.656 13.667 -11.468 1.00 78.12 75 TYR A CA 1
ATOM 599 C C . TYR A 1 75 ? -5.984 12.198 -11.758 1.00 78.12 75 TYR A C 1
ATOM 601 O O . TYR A 1 75 ? -6.766 11.586 -11.031 1.00 78.12 75 TYR A O 1
ATOM 609 N N . ARG A 1 76 ? -5.430 11.641 -12.842 1.00 70.69 76 ARG A N 1
ATOM 610 C CA . ARG A 1 76 ? -5.865 10.359 -13.429 1.00 70.69 76 ARG A CA 1
ATOM 611 C C . ARG A 1 76 ? -4.730 9.380 -13.710 1.00 70.69 76 ARG A C 1
ATOM 613 O O . ARG A 1 76 ? -4.978 8.374 -14.367 1.00 70.69 76 ARG A O 1
ATOM 620 N N . GLY A 1 77 ? -3.521 9.656 -13.215 1.00 70.31 77 GLY A N 1
ATOM 621 C CA . GLY A 1 77 ? -2.321 8.855 -13.449 1.00 70.31 77 GLY A CA 1
ATOM 622 C C . GLY A 1 77 ? -2.593 7.352 -13.549 1.00 70.31 77 GLY A C 1
ATOM 623 O O . GLY A 1 77 ? -3.021 6.711 -12.584 1.00 70.31 77 GLY A O 1
ATOM 624 N N . ASP A 1 78 ? -2.366 6.805 -14.742 1.00 76.38 78 ASP A N 1
ATOM 625 C CA . ASP A 1 78 ? -2.371 5.370 -14.995 1.00 76.38 78 ASP A CA 1
ATOM 626 C C . ASP A 1 78 ? -1.180 5.002 -15.877 1.00 76.38 78 ASP A C 1
ATOM 628 O O . ASP A 1 78 ? -0.753 5.775 -16.748 1.00 76.38 78 ASP A O 1
ATOM 632 N N . THR A 1 79 ? -0.634 3.822 -15.621 1.00 81.56 79 THR A N 1
ATOM 633 C CA . THR A 1 79 ? 0.366 3.184 -16.470 1.00 81.56 79 THR A CA 1
ATOM 634 C C . THR A 1 79 ? -0.182 1.818 -16.853 1.00 81.56 79 THR A C 1
ATOM 636 O O . THR A 1 79 ? -0.555 1.019 -15.998 1.00 81.56 79 THR A O 1
ATOM 639 N N . CYS A 1 80 ? -0.320 1.575 -18.155 1.00 86.81 80 CYS A N 1
ATOM 640 C CA . CYS A 1 80 ? -0.950 0.362 -18.671 1.00 86.81 80 CYS A CA 1
ATOM 641 C C . CYS A 1 80 ? 0.129 -0.702 -18.882 1.00 86.81 80 CYS A C 1
ATOM 643 O O . CYS A 1 80 ? 0.565 -0.920 -20.010 1.00 86.81 80 CYS A O 1
ATOM 645 N N . ILE A 1 81 ? 0.633 -1.287 -17.794 1.00 91.38 81 ILE A N 1
ATOM 646 C CA . ILE A 1 81 ? 1.714 -2.279 -17.820 1.00 91.38 81 ILE A CA 1
ATOM 647 C C . ILE A 1 81 ? 1.168 -3.657 -17.454 1.00 91.38 81 ILE A C 1
ATOM 649 O O . ILE A 1 81 ? 0.687 -3.861 -16.355 1.00 91.38 81 ILE A O 1
ATOM 653 N N . PHE A 1 82 ? 1.332 -4.637 -18.329 1.00 89.44 82 PHE A N 1
ATOM 654 C CA . PHE A 1 82 ? 0.901 -6.009 -18.100 1.00 89.44 82 PHE A CA 1
ATOM 655 C C . PHE A 1 82 ? 2.111 -6.925 -18.011 1.00 89.44 82 PHE A C 1
ATOM 657 O O . PHE A 1 82 ? 2.709 -7.269 -19.031 1.00 89.44 82 PHE A O 1
ATOM 664 N N . VAL A 1 83 ? 2.465 -7.342 -16.798 1.00 89.00 83 VAL A N 1
ATOM 665 C CA . VAL A 1 83 ? 3.454 -8.402 -16.580 1.00 89.00 83 VAL A CA 1
ATOM 666 C C . VAL A 1 83 ? 2.708 -9.727 -16.479 1.00 89.00 83 VAL A C 1
ATOM 668 O O . VAL A 1 83 ? 1.919 -9.931 -15.557 1.00 89.00 83 VAL A O 1
ATOM 671 N N . CYS A 1 84 ? 2.896 -10.607 -17.456 1.00 83.94 84 CYS A N 1
ATOM 672 C CA . CYS A 1 84 ? 2.072 -11.808 -17.601 1.00 83.94 84 CYS A CA 1
ATOM 673 C C . CYS A 1 84 ? 2.798 -12.920 -18.361 1.00 83.94 84 CYS A C 1
ATOM 675 O O . CYS A 1 84 ? 3.766 -12.672 -19.080 1.00 83.94 84 CYS A O 1
ATOM 677 N N . GLU A 1 85 ? 2.319 -14.152 -18.222 1.00 77.56 85 GLU A N 1
ATOM 678 C CA . GLU A 1 85 ? 2.711 -15.249 -19.108 1.00 77.56 85 GLU A CA 1
ATOM 679 C C . GLU A 1 85 ? 2.078 -15.043 -20.486 1.00 77.56 85 GLU A C 1
ATOM 681 O O . GLU A 1 85 ? 0.920 -14.645 -20.581 1.00 77.56 85 GLU A O 1
ATOM 686 N N . LEU A 1 86 ? 2.831 -15.273 -21.566 1.00 70.81 86 LEU A N 1
ATOM 687 C CA . LEU A 1 86 ? 2.288 -15.171 -22.925 1.00 70.81 86 LEU A CA 1
ATOM 688 C C . LEU A 1 86 ? 1.305 -16.310 -23.188 1.00 70.81 86 LEU A C 1
ATOM 690 O O . LEU A 1 86 ? 1.724 -17.432 -23.466 1.00 70.81 86 LEU A O 1
ATOM 694 N N . ASN A 1 87 ? 0.016 -15.983 -23.197 1.00 70.25 87 ASN A N 1
ATOM 695 C CA . ASN A 1 87 ? -1.027 -16.832 -23.759 1.00 70.25 87 ASN A CA 1
ATOM 696 C C . ASN A 1 87 ? -1.665 -16.127 -24.970 1.00 70.25 87 ASN A C 1
ATOM 698 O O . ASN A 1 87 ? -2.449 -15.192 -24.780 1.00 70.25 87 ASN A O 1
ATOM 702 N N . PRO A 1 88 ? -1.329 -16.535 -26.209 1.00 58.16 88 PRO A N 1
ATOM 703 C CA . PRO A 1 88 ? -1.795 -15.868 -27.417 1.00 58.16 88 PRO A CA 1
ATOM 704 C C . PRO A 1 88 ? -3.316 -15.723 -27.534 1.00 58.16 88 PRO A C 1
ATOM 706 O O . PRO A 1 88 ? -3.791 -14.642 -27.874 1.00 58.16 88 PRO A O 1
ATOM 709 N N . GLU A 1 89 ? -4.077 -16.779 -27.246 1.00 57.28 89 GLU A N 1
ATOM 710 C CA . GLU A 1 89 ? -5.534 -16.783 -27.445 1.00 57.28 89 GLU A CA 1
ATOM 711 C C . GLU A 1 89 ? -6.245 -15.877 -26.433 1.00 57.28 89 GLU A C 1
ATOM 713 O O . GLU A 1 89 ? -7.125 -15.096 -26.788 1.00 57.28 89 GLU A O 1
ATOM 718 N N . GLU A 1 90 ? -5.808 -15.911 -25.176 1.00 62.00 90 GLU A N 1
ATOM 719 C CA . GLU A 1 90 ? -6.418 -15.138 -24.094 1.00 62.00 90 GLU A CA 1
ATOM 720 C C . GLU A 1 90 ? -6.032 -13.648 -24.139 1.00 62.00 90 GLU A C 1
ATOM 722 O O . GLU A 1 90 ? -6.830 -12.773 -23.801 1.00 62.00 90 GLU A O 1
ATOM 727 N N . GLN A 1 91 ? -4.808 -13.332 -24.574 1.00 65.19 91 GLN A N 1
ATOM 728 C CA . GLN A 1 91 ? -4.306 -11.956 -24.610 1.00 65.19 91 GLN A CA 1
ATOM 729 C C . GLN A 1 91 ? -4.769 -11.168 -25.834 1.00 65.19 91 GLN A C 1
ATOM 731 O O . GLN A 1 91 ? -4.929 -9.952 -25.731 1.00 65.19 91 GLN A O 1
ATOM 736 N N . MET A 1 92 ? -5.006 -11.816 -26.980 1.00 60.06 92 MET A N 1
ATOM 737 C CA . MET A 1 92 ? -5.496 -11.107 -28.170 1.00 60.06 92 MET A CA 1
ATOM 738 C C . MET A 1 92 ? -6.872 -10.484 -27.935 1.00 60.06 92 MET A C 1
ATOM 740 O O . MET A 1 92 ? -7.060 -9.320 -28.281 1.00 60.06 92 MET A O 1
ATOM 744 N N . ASN A 1 93 ? -7.776 -11.200 -27.263 1.00 63.31 93 ASN A N 1
ATOM 745 C CA . ASN A 1 93 ? -9.098 -10.676 -26.914 1.00 63.31 93 ASN A CA 1
ATOM 746 C C . ASN A 1 93 ? -9.010 -9.523 -25.897 1.00 63.31 93 ASN A C 1
ATOM 748 O O . ASN A 1 93 ? -9.770 -8.563 -25.975 1.00 63.31 93 ASN A O 1
ATOM 752 N N . LYS A 1 94 ? -8.055 -9.578 -24.954 1.00 69.19 94 LYS A N 1
ATOM 753 C CA . LYS A 1 94 ? -7.881 -8.551 -23.905 1.00 69.19 94 LYS A CA 1
ATOM 754 C C . LYS A 1 94 ? -7.428 -7.192 -24.441 1.00 69.19 94 LYS A C 1
ATOM 756 O O . LYS A 1 94 ? -7.752 -6.169 -23.842 1.00 69.19 94 LYS A O 1
ATOM 761 N N . PHE A 1 95 ? -6.659 -7.177 -25.530 1.00 71.94 95 PHE A N 1
ATOM 762 C CA . PHE A 1 95 ? -6.079 -5.953 -26.097 1.00 71.94 95 PHE A CA 1
ATOM 763 C C . PHE A 1 95 ? -6.712 -5.535 -27.429 1.00 71.94 95 PHE A C 1
ATOM 765 O O . PHE A 1 95 ? -6.232 -4.601 -28.080 1.00 71.94 95 PHE A O 1
ATOM 772 N N . GLU A 1 96 ? -7.789 -6.205 -27.837 1.00 66.81 96 GLU A N 1
ATOM 773 C CA . GLU A 1 96 ? -8.555 -5.835 -29.018 1.00 66.81 96 GLU A CA 1
ATOM 774 C C . GLU A 1 96 ? -9.101 -4.402 -28.875 1.00 66.81 96 GLU A C 1
ATOM 776 O O . GLU A 1 96 ? -9.582 -3.995 -27.820 1.00 66.81 96 GLU A O 1
ATOM 781 N N . GLY A 1 97 ? -8.963 -3.593 -29.929 1.00 68.44 97 GLY A N 1
ATOM 782 C CA . GLY A 1 97 ? -9.360 -2.180 -29.915 1.00 68.44 97 GLY A CA 1
ATOM 783 C C . GLY A 1 97 ? -8.305 -1.195 -29.391 1.00 68.44 97 GLY A C 1
ATOM 784 O O . GLY A 1 97 ? -8.501 0.011 -29.544 1.00 68.44 97 GLY A O 1
ATOM 785 N N . PHE A 1 98 ? -7.162 -1.660 -28.863 1.00 78.00 98 PHE A N 1
ATOM 786 C CA . PHE A 1 98 ? -6.058 -0.789 -28.437 1.00 78.00 98 PHE A CA 1
ATOM 787 C C . PHE A 1 98 ? -4.935 -0.732 -29.475 1.00 78.00 98 PHE A C 1
ATOM 789 O O . PHE A 1 98 ? -4.199 -1.701 -29.667 1.00 78.00 98 PHE A O 1
ATOM 796 N N . PRO A 1 99 ? -4.743 0.411 -30.151 1.00 78.81 99 PRO A N 1
ATOM 797 C CA . PRO A 1 99 ? -3.843 0.452 -31.295 1.00 78.81 99 PRO A CA 1
ATOM 798 C C . PRO A 1 99 ? -2.355 0.617 -30.940 1.00 78.81 99 PRO A C 1
ATOM 800 O O . PRO A 1 99 ? -1.494 0.335 -31.776 1.00 78.81 99 PRO A O 1
ATOM 803 N N . PHE A 1 100 ? -2.027 1.084 -29.731 1.00 88.88 100 PHE A N 1
ATOM 804 C CA . PHE A 1 100 ? -0.654 1.401 -29.317 1.00 88.88 100 PHE A CA 1
ATOM 805 C C . PHE A 1 100 ? -0.094 0.346 -28.367 1.00 88.88 100 PHE A C 1
ATOM 807 O O . PHE A 1 100 ? 0.046 0.568 -27.166 1.00 88.88 100 PHE A O 1
ATOM 814 N N . LEU A 1 101 ? 0.247 -0.809 -28.936 1.00 90.94 101 LEU A N 1
ATOM 815 C CA . LEU A 1 101 ? 0.823 -1.936 -28.204 1.00 90.94 101 LEU A CA 1
ATOM 816 C C . LEU A 1 101 ? 2.357 -1.911 -28.255 1.00 90.94 101 LEU A C 1
ATOM 818 O O . LEU A 1 101 ? 2.961 -1.753 -29.324 1.00 90.94 101 LEU A O 1
ATOM 822 N N . CYS A 1 102 ? 2.989 -2.115 -27.101 1.00 94.06 102 CYS A N 1
ATOM 823 C CA . CYS A 1 102 ? 4.433 -2.217 -26.942 1.00 94.06 102 CYS A CA 1
ATOM 824 C C . CYS A 1 102 ? 4.802 -3.491 -26.175 1.00 94.06 102 CYS A C 1
ATOM 826 O O . CYS A 1 102 ? 4.533 -3.607 -24.984 1.00 94.06 102 CYS A O 1
ATOM 828 N N . PHE A 1 103 ? 5.461 -4.431 -26.846 1.00 93.75 103 PHE A N 1
ATOM 829 C CA . PHE A 1 103 ? 5.956 -5.663 -26.241 1.00 93.75 103 PHE A CA 1
ATOM 830 C C . PHE A 1 103 ? 7.408 -5.498 -25.794 1.00 93.75 103 PHE A C 1
ATOM 832 O O . PHE A 1 103 ? 8.279 -5.142 -26.594 1.00 93.75 103 PHE A O 1
ATOM 839 N N . LEU A 1 104 ? 7.675 -5.806 -24.527 1.00 94.50 104 LEU A N 1
ATOM 840 C CA . LEU A 1 104 ? 8.993 -5.792 -23.902 1.00 94.50 104 LEU A CA 1
ATOM 841 C C . LEU A 1 104 ? 9.401 -7.220 -23.551 1.00 94.50 104 LEU A C 1
ATOM 843 O O . LEU A 1 104 ? 8.933 -7.791 -22.573 1.00 94.50 104 LEU A O 1
ATOM 847 N N . SER A 1 105 ? 10.276 -7.800 -24.364 1.00 93.44 105 SER A N 1
ATOM 848 C CA . SER A 1 105 ? 10.703 -9.197 -24.213 1.00 93.44 105 SER A CA 1
ATOM 849 C C . SER A 1 105 ? 12.101 -9.316 -23.623 1.00 93.44 105 SER A C 1
ATOM 851 O O . SER A 1 105 ? 12.997 -8.535 -23.957 1.00 93.44 105 SER A O 1
ATOM 853 N N . THR A 1 106 ? 12.303 -10.339 -22.800 1.00 91.62 106 THR A N 1
ATOM 854 C CA . THR A 1 106 ? 13.642 -10.775 -22.403 1.00 91.62 106 THR A CA 1
ATOM 855 C C . THR A 1 106 ? 14.286 -11.577 -23.536 1.00 91.62 106 THR A C 1
ATOM 857 O O . THR A 1 106 ? 13.648 -11.871 -24.554 1.00 91.62 106 THR A O 1
ATOM 860 N N . SER A 1 107 ? 15.543 -11.984 -23.362 1.00 90.44 107 SER A N 1
ATOM 861 C CA . SER A 1 107 ? 16.214 -12.885 -24.301 1.00 90.44 107 SER A CA 1
ATOM 862 C C . SER A 1 107 ? 15.464 -14.212 -24.453 1.00 90.44 107 SER A C 1
ATOM 864 O O . SER A 1 107 ? 15.379 -14.734 -25.566 1.00 90.44 107 SER A O 1
ATOM 866 N N . ASN A 1 108 ? 14.851 -14.693 -23.365 1.00 87.81 108 ASN A N 1
ATOM 867 C CA . ASN A 1 108 ? 14.112 -15.955 -23.322 1.00 87.81 108 ASN A CA 1
ATOM 868 C C . ASN A 1 108 ? 12.711 -15.840 -23.939 1.00 87.81 108 ASN A C 1
ATOM 870 O O . ASN A 1 108 ? 12.250 -16.777 -24.580 1.00 87.81 108 ASN A O 1
ATOM 874 N N . THR A 1 109 ? 12.031 -14.697 -23.795 1.00 89.25 109 THR A N 1
ATOM 875 C CA . THR A 1 109 ? 10.665 -14.523 -24.330 1.00 89.25 109 THR A CA 1
ATOM 876 C C . THR A 1 109 ? 10.622 -13.949 -25.749 1.00 89.25 109 THR A C 1
ATOM 878 O O . THR A 1 109 ? 9.558 -13.896 -26.364 1.00 89.25 109 THR A O 1
ATOM 881 N N . TYR A 1 110 ? 11.766 -13.554 -26.317 1.00 92.31 110 TYR A N 1
ATOM 882 C CA . TYR A 1 110 ? 11.856 -12.905 -27.629 1.00 92.31 110 TYR A CA 1
ATOM 883 C C . TYR A 1 110 ? 11.207 -13.689 -28.781 1.00 92.31 110 TYR A C 1
ATOM 885 O O . TYR A 1 110 ? 10.489 -13.088 -29.584 1.00 92.31 110 TYR A O 1
ATOM 893 N N . GLU A 1 111 ? 11.470 -14.995 -28.894 1.00 91.00 111 GLU A N 1
ATOM 894 C CA . GLU A 1 111 ? 10.966 -15.801 -30.018 1.00 91.00 111 GLU A CA 1
ATOM 895 C C . GLU A 1 111 ? 9.442 -15.935 -29.956 1.00 91.00 111 GLU A C 1
ATOM 897 O O . GLU A 1 111 ? 8.758 -15.683 -30.949 1.00 91.00 111 GLU A O 1
ATOM 902 N N . ALA A 1 112 ? 8.905 -16.226 -28.765 1.00 88.50 112 ALA A N 1
ATOM 903 C CA . ALA A 1 112 ? 7.466 -16.313 -28.533 1.00 88.50 112 ALA A CA 1
ATOM 904 C C . ALA A 1 112 ? 6.760 -14.988 -28.869 1.00 88.50 112 ALA A C 1
ATOM 906 O O . ALA A 1 112 ? 5.776 -14.982 -29.609 1.00 88.50 112 ALA A O 1
ATOM 907 N N . VAL A 1 113 ? 7.307 -13.850 -28.418 1.00 90.31 113 VAL A N 1
ATOM 908 C CA . VAL A 1 113 ? 6.763 -12.525 -28.764 1.00 90.31 113 VAL A CA 1
ATOM 909 C C . VAL A 1 113 ? 6.833 -12.262 -30.263 1.00 90.31 113 VAL A C 1
ATOM 911 O O . VAL A 1 113 ? 5.861 -11.791 -30.845 1.00 90.31 113 VAL A O 1
ATOM 914 N N . SER A 1 114 ? 7.966 -12.559 -30.901 1.00 91.50 114 SER A N 1
ATOM 915 C CA . SER A 1 114 ? 8.167 -12.300 -32.333 1.00 91.50 114 SER A CA 1
ATOM 916 C C . SER A 1 114 ? 7.179 -13.082 -33.196 1.00 91.50 114 SER A C 1
ATOM 918 O O . SER A 1 114 ? 6.661 -12.543 -34.177 1.00 91.50 114 SER A O 1
ATOM 920 N N . ALA A 1 115 ? 6.905 -14.335 -32.823 1.00 89.25 115 ALA A N 1
ATOM 921 C CA . ALA A 1 115 ? 5.889 -15.162 -33.459 1.00 89.25 115 ALA A CA 1
ATOM 922 C C . ALA A 1 115 ? 4.485 -14.577 -33.250 1.00 89.25 115 ALA A C 1
ATOM 924 O O . ALA A 1 115 ? 3.739 -14.426 -34.219 1.00 89.25 115 ALA A O 1
ATOM 925 N N . PHE A 1 116 ? 4.163 -14.175 -32.017 1.00 86.44 116 PHE A N 1
ATOM 926 C CA . PHE A 1 116 ? 2.860 -13.626 -31.647 1.00 86.44 116 PHE A CA 1
ATOM 927 C C . PHE A 1 116 ? 2.512 -12.341 -32.412 1.00 86.44 116 PHE A C 1
ATOM 929 O O . PHE A 1 116 ? 1.468 -12.239 -33.054 1.00 86.44 116 PHE A O 1
ATOM 936 N N . ILE A 1 117 ? 3.420 -11.363 -32.427 1.00 89.25 117 ILE A N 1
ATOM 937 C CA . ILE A 1 117 ? 3.142 -10.049 -33.024 1.00 89.25 117 ILE A CA 1
ATOM 938 C C . ILE A 1 117 ? 3.175 -10.048 -34.558 1.00 89.25 117 ILE A C 1
ATOM 940 O O . ILE A 1 117 ? 2.852 -9.030 -35.171 1.00 89.25 117 ILE A O 1
ATOM 944 N N . LYS A 1 118 ? 3.596 -11.150 -35.198 1.00 87.81 118 LYS A N 1
ATOM 945 C CA . LYS A 1 118 ? 3.807 -11.233 -36.654 1.00 87.81 118 LYS A CA 1
ATOM 946 C C . LYS A 1 118 ? 2.550 -10.877 -37.451 1.00 87.81 118 LYS A C 1
ATOM 948 O O . LYS A 1 118 ? 2.663 -10.246 -38.502 1.00 87.81 118 LYS A O 1
ATOM 953 N N . ASN A 1 119 ? 1.381 -11.259 -36.938 1.00 84.56 119 ASN A N 1
ATOM 954 C CA . ASN A 1 119 ? 0.097 -11.106 -37.622 1.00 84.56 119 ASN A CA 1
ATOM 955 C C . ASN A 1 119 ? -0.728 -9.908 -37.122 1.00 84.56 119 ASN A C 1
ATOM 957 O O . ASN A 1 119 ? -1.760 -9.596 -37.712 1.00 84.56 119 ASN A O 1
ATOM 961 N N . ILE A 1 120 ? -0.273 -9.211 -36.076 1.00 85.56 120 ILE A N 1
ATOM 962 C CA . ILE A 1 120 ? -0.995 -8.077 -35.489 1.00 85.56 120 ILE A CA 1
ATOM 963 C C . ILE A 1 120 ? -0.805 -6.830 -36.366 1.00 85.56 120 ILE A C 1
ATOM 965 O O . ILE A 1 120 ? 0.319 -6.480 -36.744 1.00 85.56 120 ILE A O 1
ATOM 969 N N . LYS A 1 121 ? -1.909 -6.144 -36.691 1.00 84.88 121 LYS A N 1
ATOM 970 C CA . LYS A 1 121 ? -1.922 -4.899 -37.475 1.00 84.88 121 LYS A CA 1
ATOM 971 C C . LYS A 1 121 ? -2.685 -3.790 -36.727 1.00 84.88 121 LYS A C 1
ATOM 973 O O . LYS A 1 121 ? -3.805 -4.056 -36.306 1.00 84.88 121 LYS A O 1
ATOM 978 N N . PRO A 1 122 ? -2.144 -2.556 -36.617 1.00 87.62 122 PRO A N 1
ATOM 979 C CA . PRO A 1 122 ? -0.774 -2.154 -36.962 1.00 87.62 122 PRO A CA 1
ATOM 980 C C . PRO A 1 122 ? 0.279 -2.975 -36.212 1.00 87.62 122 PRO A C 1
ATOM 982 O O . PRO A 1 122 ? 0.051 -3.398 -35.086 1.00 87.62 122 PRO A O 1
ATOM 985 N N . LYS A 1 123 ? 1.454 -3.171 -36.833 1.00 90.31 123 LYS A N 1
ATOM 986 C CA . LYS A 1 123 ? 2.545 -3.927 -36.202 1.00 90.31 123 LYS A CA 1
ATOM 987 C C . LYS A 1 123 ? 2.949 -3.264 -34.872 1.00 90.31 123 LYS A C 1
ATOM 989 O O . LYS A 1 123 ? 3.386 -2.102 -34.937 1.00 90.31 123 LYS A O 1
ATOM 994 N N . PRO A 1 124 ? 2.862 -3.974 -33.729 1.00 92.56 124 PRO A N 1
ATOM 995 C CA . PRO A 1 124 ? 3.242 -3.456 -32.416 1.00 92.56 124 PRO A CA 1
ATOM 996 C C . PRO A 1 124 ? 4.701 -2.999 -32.343 1.00 92.56 124 PRO A C 1
ATOM 998 O O . PRO A 1 124 ? 5.548 -3.425 -33.137 1.00 92.56 124 PRO A O 1
ATOM 1001 N N . ILE A 1 125 ? 5.012 -2.151 -31.362 1.00 94.94 125 ILE A N 1
ATOM 1002 C CA . ILE A 1 125 ? 6.400 -1.847 -30.999 1.00 94.94 125 ILE A CA 1
ATOM 1003 C C . ILE A 1 125 ? 6.968 -3.069 -30.275 1.00 94.94 125 ILE A C 1
ATOM 1005 O O . ILE A 1 125 ? 6.327 -3.605 -29.377 1.00 94.94 125 ILE A O 1
ATOM 1009 N N . HIS A 1 126 ? 8.168 -3.512 -30.647 1.00 95.12 126 HIS A N 1
ATOM 1010 C CA . HIS A 1 126 ? 8.838 -4.636 -29.991 1.00 95.12 126 HIS A CA 1
ATOM 1011 C C . HIS A 1 126 ? 10.230 -4.219 -29.530 1.00 95.12 126 HIS A C 1
ATOM 1013 O O . HIS A 1 126 ? 11.103 -3.905 -30.346 1.00 95.12 126 HIS A O 1
ATOM 1019 N N . ILE A 1 127 ? 10.414 -4.198 -28.211 1.00 96.12 127 ILE A N 1
ATOM 1020 C CA . ILE A 1 127 ? 11.670 -3.898 -27.531 1.00 96.12 127 ILE A CA 1
ATOM 1021 C C . ILE A 1 127 ? 12.179 -5.180 -26.870 1.00 96.12 127 ILE A C 1
ATOM 1023 O O . ILE A 1 127 ? 11.405 -5.967 -26.321 1.00 96.12 127 ILE A O 1
ATOM 1027 N N . THR A 1 128 ? 13.487 -5.422 -26.936 1.00 95.56 128 THR A N 1
ATOM 1028 C CA . THR A 1 128 ? 14.076 -6.628 -26.348 1.00 95.56 128 THR A CA 1
ATOM 1029 C C . THR A 1 128 ? 15.456 -6.405 -25.752 1.00 95.56 128 THR A C 1
ATOM 1031 O O . THR A 1 128 ? 16.231 -5.562 -26.215 1.00 95.56 128 THR A O 1
ATOM 1034 N N . THR A 1 129 ? 15.779 -7.196 -24.736 1.00 94.31 129 THR A N 1
ATOM 1035 C CA . THR A 1 129 ? 17.141 -7.345 -24.212 1.00 94.31 129 THR A CA 1
ATOM 1036 C C . THR A 1 129 ? 18.011 -8.244 -25.101 1.00 94.31 129 THR A C 1
ATOM 1038 O O . THR A 1 129 ? 19.233 -8.090 -25.070 1.00 94.31 129 THR A O 1
ATOM 1041 N N . LYS A 1 130 ? 17.421 -9.099 -25.961 1.00 93.69 130 LYS A N 1
ATOM 1042 C CA . LYS A 1 130 ? 18.167 -10.005 -26.851 1.00 93.69 130 LYS A CA 1
ATOM 1043 C C . LYS A 1 130 ? 19.103 -9.212 -27.781 1.00 93.69 130 LYS A C 1
ATOM 1045 O O . LYS A 1 130 ? 18.628 -8.352 -28.543 1.00 93.69 130 LYS A O 1
ATOM 1050 N N . PRO A 1 131 ? 20.423 -9.467 -27.761 1.00 90.12 131 PRO A N 1
ATOM 1051 C CA . PRO A 1 131 ? 21.355 -8.826 -28.683 1.00 90.12 131 PRO A CA 1
ATOM 1052 C C . PRO A 1 131 ? 21.126 -9.314 -30.123 1.00 90.12 131 PRO A C 1
ATOM 1054 O O . PRO A 1 131 ? 20.679 -10.435 -30.343 1.00 90.12 131 PRO A O 1
ATOM 1057 N N . ASN A 1 132 ? 21.446 -8.467 -31.109 1.00 85.44 132 ASN A N 1
ATOM 1058 C CA . ASN A 1 132 ? 21.399 -8.790 -32.548 1.00 85.44 132 ASN A CA 1
ATOM 1059 C C . ASN A 1 132 ? 20.052 -9.340 -33.068 1.00 85.44 132 ASN A C 1
ATOM 1061 O O . ASN A 1 132 ? 20.015 -10.108 -34.024 1.00 85.44 132 ASN A O 1
ATOM 1065 N N . SER A 1 133 ? 18.941 -8.937 -32.455 1.00 89.12 133 SER A N 1
ATOM 1066 C CA . SER A 1 133 ? 17.588 -9.278 -32.897 1.00 89.12 133 SER A CA 1
ATOM 1067 C C . SER A 1 133 ? 17.052 -8.302 -33.956 1.00 89.12 133 SER A C 1
ATOM 1069 O O . SER A 1 133 ? 17.560 -7.190 -34.120 1.00 89.12 133 SER A O 1
ATOM 1071 N N . HIS A 1 134 ? 15.981 -8.699 -34.653 1.00 89.31 134 HIS A N 1
ATOM 1072 C CA . HIS A 1 134 ? 15.239 -7.814 -35.569 1.00 89.31 134 HIS A CA 1
ATOM 1073 C C . HIS A 1 134 ? 14.394 -6.760 -34.829 1.00 89.31 134 HIS A C 1
ATOM 1075 O O . HIS A 1 134 ? 13.927 -5.796 -35.436 1.00 89.31 134 HIS A O 1
ATOM 1081 N N . ALA A 1 135 ? 14.170 -6.957 -33.528 1.00 92.38 135 ALA A N 1
ATOM 1082 C CA . ALA A 1 135 ? 13.455 -6.026 -32.668 1.00 92.38 135 ALA A CA 1
ATOM 1083 C C . ALA A 1 135 ? 14.364 -4.883 -32.196 1.00 92.38 135 ALA A C 1
ATOM 1085 O O . ALA A 1 135 ? 15.584 -4.882 -32.386 1.00 92.38 135 ALA A O 1
ATOM 1086 N N . ILE A 1 136 ? 13.776 -3.869 -31.562 1.00 93.88 136 ILE A N 1
ATOM 1087 C CA . ILE A 1 136 ? 14.554 -2.747 -31.048 1.00 93.88 136 ILE A CA 1
ATOM 1088 C C . ILE A 1 136 ? 15.283 -3.198 -29.783 1.00 93.88 136 ILE A C 1
ATOM 1090 O O . ILE A 1 136 ? 14.668 -3.442 -28.750 1.00 93.88 136 ILE A O 1
ATOM 1094 N N . ASN A 1 137 ? 16.612 -3.266 -29.838 1.00 94.00 137 ASN A N 1
ATOM 1095 C CA . ASN A 1 137 ? 17.393 -3.540 -28.636 1.00 94.00 137 ASN A CA 1
ATOM 1096 C C . ASN A 1 137 ? 17.195 -2.429 -27.585 1.00 94.00 137 ASN A C 1
ATOM 1098 O O . ASN A 1 137 ? 17.264 -1.241 -27.921 1.00 94.00 137 ASN A O 1
ATOM 1102 N N . ILE A 1 138 ? 17.009 -2.823 -26.325 1.00 93.00 138 ILE A N 1
ATOM 1103 C CA . ILE A 1 138 ? 16.778 -1.934 -25.180 1.00 93.00 138 ILE A CA 1
ATOM 1104 C C . ILE A 1 138 ? 17.830 -0.825 -25.057 1.00 93.00 138 ILE A C 1
ATOM 1106 O O . ILE A 1 138 ? 17.487 0.325 -24.829 1.00 93.00 138 ILE A O 1
ATOM 1110 N N . ASN A 1 139 ? 19.106 -1.107 -25.326 1.00 89.62 139 ASN A N 1
ATOM 1111 C CA . ASN A 1 139 ? 20.172 -0.105 -25.212 1.00 89.62 139 ASN A CA 1
ATOM 1112 C C . ASN A 1 139 ? 20.154 0.922 -26.359 1.00 89.62 139 ASN A C 1
ATOM 1114 O O . ASN A 1 139 ? 20.833 1.948 -26.307 1.00 89.62 139 ASN A O 1
ATOM 1118 N N . LYS A 1 140 ? 19.399 0.642 -27.428 1.00 88.50 140 LYS A N 1
ATOM 1119 C CA . LYS A 1 140 ? 19.274 1.499 -28.615 1.00 88.50 140 LYS A CA 1
ATOM 1120 C C . LYS A 1 140 ? 17.981 2.316 -28.619 1.00 88.50 140 LYS A C 1
ATOM 1122 O O . LYS A 1 140 ? 17.836 3.185 -29.485 1.00 88.50 140 LYS A O 1
ATOM 1127 N N . ILE A 1 141 ? 17.030 2.041 -27.724 1.00 88.12 141 ILE A N 1
ATOM 1128 C CA . ILE A 1 141 ? 15.802 2.831 -27.640 1.00 88.12 141 ILE A CA 1
ATOM 1129 C C . ILE A 1 141 ? 16.096 4.167 -26.948 1.00 88.12 141 ILE A C 1
ATOM 1131 O O . ILE A 1 141 ? 16.780 4.253 -25.935 1.00 88.12 141 ILE A O 1
ATOM 1135 N N . LYS A 1 142 ? 15.604 5.245 -27.553 1.00 81.25 142 LYS A N 1
ATOM 1136 C CA . LYS A 1 142 ? 15.629 6.607 -27.008 1.00 81.25 142 LYS A CA 1
ATOM 1137 C C . LYS A 1 142 ? 14.240 7.205 -27.204 1.00 81.25 142 LYS A C 1
ATOM 1139 O O . LYS A 1 142 ? 13.545 6.792 -28.135 1.00 81.25 142 LYS A O 1
ATOM 1144 N N . LYS A 1 143 ? 13.874 8.229 -26.423 1.00 75.19 143 LYS A N 1
ATOM 1145 C CA . LYS A 1 143 ? 12.554 8.894 -26.500 1.00 75.19 143 LYS A CA 1
ATOM 1146 C C . LYS A 1 143 ? 12.154 9.277 -27.938 1.00 75.19 143 LYS A C 1
ATOM 1148 O O . LYS A 1 143 ? 11.042 8.985 -28.358 1.00 75.19 143 LYS A O 1
ATOM 1153 N N . ASN A 1 144 ? 13.085 9.806 -28.742 1.00 79.25 144 ASN A N 1
ATOM 1154 C CA . ASN A 1 144 ? 12.829 10.141 -30.155 1.00 79.25 144 ASN A CA 1
ATOM 1155 C C . ASN A 1 144 ? 12.560 8.914 -31.038 1.00 79.25 144 ASN A C 1
ATOM 1157 O O . ASN A 1 144 ? 11.686 8.953 -31.897 1.00 79.25 144 ASN A O 1
ATOM 1161 N N . LYS A 1 145 ? 13.298 7.817 -30.830 1.00 85.69 145 LYS A N 1
ATOM 1162 C CA . LYS A 1 145 ? 13.088 6.580 -31.591 1.00 85.69 145 LYS A CA 1
ATOM 1163 C C . LYS A 1 145 ? 11.730 5.964 -31.251 1.00 85.69 145 LYS A C 1
ATOM 1165 O O . LYS A 1 145 ? 11.012 5.566 -32.156 1.00 85.69 145 LYS A O 1
ATOM 1170 N N . PHE A 1 146 ? 11.361 5.961 -29.970 1.00 88.94 146 PHE A N 1
ATOM 1171 C CA . PHE A 1 146 ? 10.047 5.501 -29.521 1.00 88.94 146 PHE A CA 1
ATOM 1172 C C . PHE A 1 146 ? 8.910 6.358 -30.102 1.00 88.94 146 PHE A C 1
ATOM 1174 O O . PHE A 1 146 ? 7.948 5.827 -30.649 1.00 88.94 146 PHE A O 1
ATOM 1181 N N . ARG A 1 147 ? 9.067 7.690 -30.098 1.00 85.19 147 ARG A N 1
ATOM 1182 C CA . ARG A 1 147 ? 8.126 8.625 -30.737 1.00 85.19 147 ARG A CA 1
ATOM 1183 C C . ARG A 1 147 ? 7.923 8.326 -32.225 1.00 85.19 147 ARG A C 1
ATOM 1185 O O . ARG A 1 147 ? 6.792 8.368 -32.696 1.00 85.19 147 ARG A O 1
ATOM 1192 N N . ASN A 1 148 ? 8.992 8.015 -32.959 1.00 86.94 148 ASN A N 1
ATOM 1193 C CA . ASN A 1 148 ? 8.894 7.674 -34.382 1.00 86.94 148 ASN A CA 1
ATOM 1194 C C . ASN A 1 148 ? 8.084 6.389 -34.617 1.00 86.94 148 ASN A C 1
ATOM 1196 O O . ASN A 1 148 ? 7.303 6.332 -35.565 1.00 86.94 148 ASN A O 1
ATOM 1200 N N . GLU A 1 149 ? 8.220 5.387 -33.746 1.00 90.88 149 GLU A N 1
ATOM 1201 C CA . GLU A 1 149 ? 7.404 4.169 -33.819 1.00 90.88 149 GLU A CA 1
ATOM 1202 C C . GLU A 1 149 ? 5.923 4.445 -33.536 1.00 90.88 149 GLU A C 1
ATOM 1204 O O . GLU A 1 149 ? 5.057 3.959 -34.262 1.00 90.88 149 GLU A O 1
ATOM 1209 N N . LEU A 1 150 ? 5.613 5.290 -32.549 1.00 89.25 150 LEU A N 1
ATOM 1210 C CA . LEU A 1 150 ? 4.234 5.716 -32.289 1.00 89.25 150 LEU A CA 1
ATOM 1211 C C . LEU A 1 150 ? 3.652 6.504 -33.471 1.00 89.25 150 LEU A C 1
ATOM 1213 O O . LEU A 1 150 ? 2.515 6.267 -33.874 1.00 89.25 150 LEU A O 1
ATOM 1217 N N . TYR A 1 151 ? 4.446 7.388 -34.085 1.00 86.25 151 TYR A N 1
ATOM 1218 C CA . TYR A 1 151 ? 4.055 8.117 -35.293 1.00 86.25 151 TYR A CA 1
ATOM 1219 C C . TYR A 1 151 ? 3.759 7.172 -36.467 1.00 86.25 151 TYR A C 1
ATOM 1221 O O . TYR A 1 151 ? 2.783 7.380 -37.192 1.00 86.25 151 TYR A O 1
ATOM 1229 N N . ARG A 1 152 ? 4.549 6.102 -36.640 1.00 90.00 152 ARG A N 1
ATOM 1230 C CA . ARG A 1 152 ? 4.297 5.058 -37.647 1.00 90.00 152 ARG A CA 1
ATOM 1231 C C . ARG A 1 152 ? 2.941 4.388 -37.420 1.00 90.00 152 ARG A C 1
ATOM 1233 O O . ARG A 1 152 ? 2.182 4.225 -38.373 1.00 90.00 152 ARG A O 1
ATOM 1240 N N . ILE A 1 153 ? 2.635 4.026 -36.175 1.00 89.12 153 ILE A N 1
ATOM 1241 C CA . ILE A 1 153 ? 1.361 3.397 -35.802 1.00 89.12 153 ILE A CA 1
ATOM 1242 C C . ILE A 1 153 ? 0.190 4.357 -36.052 1.00 89.12 153 ILE A C 1
ATOM 1244 O O . ILE A 1 153 ? -0.743 3.998 -36.765 1.00 89.12 153 ILE A O 1
ATOM 1248 N N . ALA A 1 154 ? 0.264 5.597 -35.560 1.00 85.06 154 ALA A N 1
ATOM 1249 C CA . ALA A 1 154 ? -0.782 6.601 -35.773 1.00 85.06 154 ALA A CA 1
ATOM 1250 C C . ALA A 1 154 ? -1.045 6.869 -37.265 1.00 85.06 154 ALA A C 1
ATOM 1252 O O . ALA A 1 154 ? -2.195 6.979 -37.687 1.00 85.06 154 ALA A O 1
ATOM 1253 N N . THR A 1 155 ? 0.015 6.917 -38.079 1.00 84.56 155 THR A N 1
ATOM 1254 C CA . THR A 1 155 ? -0.091 7.084 -39.538 1.00 84.56 155 THR A CA 1
ATOM 1255 C C . THR A 1 155 ? -0.824 5.911 -40.188 1.00 84.56 155 THR A C 1
ATOM 1257 O O . THR A 1 155 ? -1.710 6.127 -41.011 1.00 84.56 155 THR A O 1
ATOM 1260 N N . TYR A 1 156 ? -0.498 4.674 -39.798 1.00 86.94 156 TYR A N 1
ATOM 1261 C CA . TYR A 1 156 ? -1.195 3.486 -40.293 1.00 86.94 156 TYR A CA 1
ATOM 1262 C C . TYR A 1 156 ? -2.691 3.539 -39.974 1.00 86.94 156 TYR A C 1
ATOM 1264 O O . TYR A 1 156 ? -3.505 3.296 -40.860 1.00 86.94 156 TYR A O 1
ATOM 1272 N N . LEU A 1 157 ? -3.055 3.891 -38.739 1.00 83.62 157 LEU A N 1
ATOM 1273 C CA . LEU A 1 157 ? -4.457 3.994 -38.328 1.00 83.62 157 LEU A CA 1
ATOM 1274 C C . LEU A 1 157 ? -5.191 5.057 -39.143 1.00 83.62 157 LEU A C 1
ATOM 1276 O O . LEU A 1 157 ? -6.240 4.773 -39.699 1.00 83.62 157 LEU A O 1
ATOM 1280 N N . ASN A 1 158 ? -4.620 6.256 -39.280 1.00 82.00 158 ASN A N 1
ATOM 1281 C CA . ASN A 1 158 ? -5.241 7.335 -40.052 1.00 82.00 158 ASN A CA 1
ATOM 1282 C C . ASN A 1 158 ? -5.473 6.970 -41.526 1.00 82.00 158 ASN A C 1
ATOM 1284 O O . ASN A 1 158 ? -6.449 7.431 -42.105 1.00 82.00 158 ASN A O 1
ATOM 1288 N N . ASN A 1 159 ? -4.602 6.149 -42.120 1.00 82.94 159 ASN A N 1
ATOM 1289 C CA . ASN A 1 159 ? -4.740 5.704 -43.508 1.00 82.94 159 ASN A CA 1
ATOM 1290 C C . ASN A 1 159 ? -5.762 4.568 -43.693 1.00 82.94 159 ASN A C 1
ATOM 1292 O O . ASN A 1 159 ? -6.182 4.331 -44.819 1.00 82.94 159 ASN A O 1
ATOM 1296 N N . ASN A 1 160 ? -6.136 3.860 -42.622 1.00 76.94 160 ASN A N 1
ATOM 1297 C CA . ASN A 1 160 ? -7.077 2.731 -42.653 1.00 76.94 160 ASN A CA 1
ATOM 1298 C C . ASN A 1 160 ? -8.396 3.028 -41.903 1.00 76.94 160 ASN A C 1
ATOM 1300 O O . ASN A 1 160 ? -9.165 2.107 -41.644 1.00 76.94 160 ASN A O 1
ATOM 1304 N N . LYS A 1 161 ? -8.650 4.290 -41.529 1.00 70.00 161 LYS A N 1
ATOM 1305 C CA . LYS A 1 161 ? -9.897 4.738 -40.885 1.00 70.00 161 LYS A CA 1
ATOM 1306 C C . LYS A 1 161 ? -10.996 5.011 -41.911 1.00 70.00 161 LYS A C 1
ATOM 1308 O O . LYS A 1 161 ? -10.717 5.515 -42.997 1.00 70.00 161 LYS A O 1
ATOM 1313 N N . ASP A 1 162 ? -12.247 4.783 -41.515 1.00 58.56 162 ASP A N 1
ATOM 1314 C CA . ASP A 1 162 ? -13.413 5.341 -42.203 1.00 58.56 162 ASP A CA 1
ATOM 1315 C C . ASP A 1 162 ? -13.527 6.833 -41.837 1.00 58.56 162 ASP A C 1
ATOM 1317 O O . ASP A 1 162 ? -13.801 7.203 -40.690 1.00 58.56 162 ASP A O 1
ATOM 1321 N N . THR A 1 163 ? -13.245 7.716 -42.799 1.00 55.47 163 THR A N 1
ATOM 1322 C CA . THR A 1 163 ? -13.053 9.161 -42.575 1.00 55.47 163 THR A CA 1
ATOM 1323 C C . THR A 1 163 ? -14.291 9.889 -42.047 1.00 55.47 163 THR A C 1
ATOM 1325 O O . THR A 1 163 ? -14.169 11.029 -41.605 1.00 55.47 163 THR A O 1
ATOM 1328 N N . ASN A 1 164 ? -15.461 9.244 -42.074 1.00 49.19 164 ASN A N 1
ATOM 1329 C CA . ASN A 1 164 ? -16.732 9.814 -41.631 1.00 49.19 164 ASN A CA 1
ATOM 1330 C C . ASN A 1 164 ? -17.096 9.503 -40.165 1.00 49.19 164 ASN A C 1
ATOM 1332 O O . ASN A 1 164 ? -18.072 10.068 -39.675 1.00 49.19 164 ASN A O 1
ATOM 1336 N N . LYS A 1 165 ? -16.357 8.628 -39.460 1.00 50.41 165 LYS A N 1
ATOM 1337 C CA . LYS A 1 165 ? -16.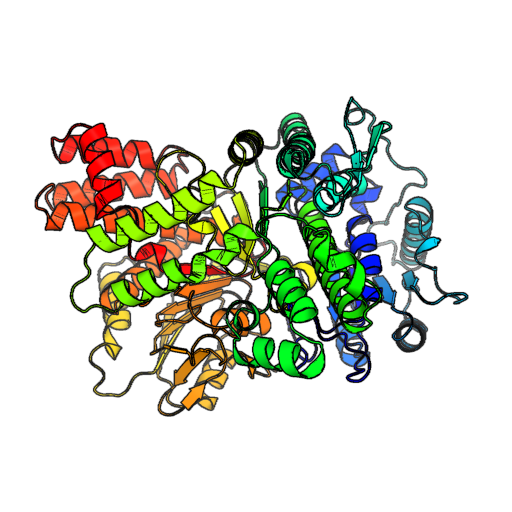713 8.188 -38.091 1.00 50.41 165 LYS A CA 1
ATOM 1338 C C . LYS A 1 165 ? -15.640 8.420 -37.024 1.00 50.41 165 LYS A C 1
ATOM 1340 O O . LYS A 1 165 ? -16.002 8.630 -35.871 1.00 50.41 165 LYS A O 1
ATOM 1345 N N . ASP A 1 166 ? -14.355 8.452 -37.387 1.00 53.34 166 ASP A N 1
ATOM 1346 C CA . ASP A 1 166 ? -13.266 8.456 -36.401 1.00 53.34 166 ASP A CA 1
ATOM 1347 C C . ASP A 1 166 ? -12.367 9.709 -36.460 1.00 53.34 166 ASP A C 1
ATOM 1349 O O . ASP A 1 166 ? -11.863 10.062 -37.531 1.00 53.34 166 ASP A O 1
ATOM 1353 N N . PRO A 1 167 ? -12.042 10.349 -35.316 1.00 55.62 167 PRO A N 1
ATOM 1354 C CA . PRO A 1 167 ? -11.141 11.502 -35.286 1.00 55.62 167 PRO A CA 1
ATOM 1355 C C . PRO A 1 167 ? -9.710 11.127 -35.715 1.00 55.62 167 PRO A C 1
ATOM 1357 O O . PRO A 1 167 ? -9.193 10.059 -35.367 1.00 55.62 167 PRO A O 1
ATOM 1360 N N . LYS A 1 168 ? -9.028 12.010 -36.460 1.00 62.66 168 LYS A N 1
ATOM 1361 C CA . LYS A 1 168 ? -7.616 11.823 -36.850 1.00 62.66 168 LYS A CA 1
ATOM 1362 C C . LYS A 1 168 ? -6.703 11.843 -35.623 1.00 62.66 168 LYS A C 1
ATOM 1364 O O . LYS A 1 168 ? -6.782 12.749 -34.802 1.00 62.66 168 LYS A O 1
ATOM 1369 N N . ILE A 1 169 ? -5.774 10.892 -35.547 1.00 68.00 169 ILE A N 1
ATOM 1370 C CA . ILE A 1 169 ? -4.747 10.844 -34.498 1.00 68.00 169 ILE A CA 1
ATOM 1371 C C . ILE A 1 169 ? -3.534 11.648 -34.981 1.00 68.00 169 ILE A C 1
ATOM 1373 O O . ILE A 1 169 ? -2.781 11.180 -35.836 1.00 68.00 169 ILE A O 1
ATOM 1377 N N . SER A 1 170 ? -3.328 12.865 -34.477 1.00 62.84 170 SER A N 1
ATOM 1378 C CA . SER A 1 170 ? -2.179 13.701 -34.851 1.00 62.84 170 SER A CA 1
ATOM 1379 C C . SER A 1 170 ? -1.052 13.608 -33.821 1.00 62.84 170 SER A C 1
ATOM 1381 O O . SER A 1 170 ? -1.192 14.112 -32.713 1.00 62.84 170 SER A O 1
ATOM 1383 N N . ILE A 1 171 ? 0.091 13.027 -34.201 1.00 64.44 171 ILE A N 1
ATOM 1384 C CA . ILE A 1 171 ? 1.322 13.050 -33.393 1.00 64.44 171 ILE A CA 1
ATOM 1385 C C . ILE A 1 171 ? 2.312 14.050 -34.028 1.00 64.44 171 ILE A C 1
ATOM 1387 O O . ILE A 1 171 ? 2.744 13.828 -35.162 1.00 64.44 171 ILE A O 1
ATOM 1391 N N . PRO A 1 172 ? 2.699 15.152 -33.352 1.00 59.28 172 PRO A N 1
ATOM 1392 C CA . PRO A 1 172 ? 3.640 16.129 -33.872 1.00 59.28 172 PRO A CA 1
ATOM 1393 C C . PRO A 1 172 ? 5.014 15.496 -34.098 1.00 59.28 172 PRO A C 1
ATOM 1395 O O . PRO A 1 172 ? 5.452 14.625 -33.341 1.00 59.28 172 PRO A O 1
ATOM 1398 N N . LYS A 1 173 ? 5.752 15.985 -35.098 1.00 54.28 173 LYS A N 1
ATOM 1399 C CA . LYS A 1 173 ? 7.126 15.526 -35.371 1.00 54.28 173 LYS A CA 1
ATOM 1400 C C . LYS A 1 173 ? 8.156 16.041 -34.354 1.00 54.28 173 LYS A C 1
ATOM 1402 O O . LYS A 1 173 ? 9.233 15.464 -34.252 1.00 54.28 173 LYS A O 1
ATOM 1407 N N . GLN A 1 174 ? 7.842 17.094 -33.594 1.00 56.62 174 GLN A N 1
ATOM 1408 C CA . GLN A 1 174 ? 8.731 17.690 -32.588 1.00 56.62 174 GLN A CA 1
ATOM 1409 C C . GLN A 1 174 ? 8.042 17.804 -31.226 1.00 56.62 174 GLN A C 1
ATOM 1411 O O . GLN A 1 174 ? 6.832 17.986 -31.145 1.00 56.62 174 GLN A O 1
ATOM 1416 N N . GLN A 1 175 ? 8.826 17.672 -30.155 1.00 57.66 175 GLN A N 1
ATOM 1417 C CA . GLN A 1 175 ? 8.345 17.828 -28.784 1.00 57.66 175 GLN A CA 1
ATOM 1418 C C . GLN A 1 175 ? 8.046 19.302 -28.498 1.00 57.66 175 GLN A C 1
ATOM 1420 O O . GLN A 1 175 ? 8.885 20.159 -28.784 1.00 57.66 175 GLN A O 1
ATOM 1425 N N . VAL A 1 176 ? 6.895 19.582 -27.885 1.00 56.56 176 VAL A N 1
ATOM 1426 C CA . VAL A 1 176 ? 6.638 20.887 -27.271 1.00 56.56 176 VAL A CA 1
ATOM 1427 C C . VAL A 1 176 ? 7.618 21.022 -26.105 1.00 56.56 176 VAL A C 1
ATOM 1429 O O . VAL A 1 176 ? 7.550 20.275 -25.131 1.00 56.56 176 VAL A O 1
ATOM 1432 N N . LYS A 1 177 ? 8.622 21.891 -26.250 1.00 54.34 177 LYS A N 1
ATOM 1433 C CA . LYS A 1 177 ? 9.600 22.146 -25.190 1.00 54.34 177 LYS A CA 1
ATOM 1434 C C . LYS A 1 177 ? 9.025 23.184 -24.244 1.00 54.34 177 LYS A C 1
ATOM 1436 O O . LYS A 1 177 ? 8.902 24.341 -24.633 1.00 54.34 177 LYS A O 1
ATOM 1441 N N . ASP A 1 178 ? 8.758 22.786 -23.009 1.00 55.88 178 ASP A N 1
ATOM 1442 C CA . ASP A 1 178 ? 8.530 23.735 -21.929 1.00 55.88 178 ASP A CA 1
ATOM 1443 C C . ASP A 1 178 ? 9.844 23.956 -21.163 1.00 55.88 178 ASP A C 1
ATOM 1445 O O . ASP A 1 178 ? 10.453 23.020 -20.644 1.00 55.88 178 ASP A O 1
ATOM 1449 N N . ILE A 1 179 ? 10.343 25.192 -21.185 1.00 55.81 179 ILE A N 1
ATOM 1450 C CA . ILE A 1 179 ? 11.658 25.573 -20.638 1.00 55.81 179 ILE A CA 1
ATOM 1451 C C . ILE A 1 179 ? 11.541 25.969 -19.152 1.00 55.81 179 ILE A C 1
ATOM 1453 O O . ILE A 1 179 ? 12.558 26.070 -18.462 1.00 55.81 179 ILE A O 1
ATOM 1457 N N . SER A 1 180 ? 10.318 26.159 -18.643 1.00 59.81 180 SER A N 1
ATOM 1458 C CA . SER A 1 180 ? 10.036 26.663 -17.289 1.00 59.81 180 SER A CA 1
ATOM 1459 C C . SER A 1 180 ? 10.676 25.817 -16.176 1.00 59.81 180 SER A C 1
ATOM 1461 O O . SER A 1 180 ? 11.340 26.369 -15.299 1.00 59.81 180 SER A O 1
ATOM 1463 N N . PHE A 1 181 ? 10.607 24.486 -16.276 1.00 61.31 181 PHE A N 1
ATOM 1464 C CA . PHE A 1 181 ? 11.066 23.539 -15.246 1.00 61.31 181 PHE A CA 1
ATOM 1465 C C . PHE A 1 181 ? 12.587 23.265 -15.225 1.00 61.31 181 PHE A C 1
ATOM 1467 O O . PHE A 1 181 ? 13.067 22.419 -14.471 1.00 61.31 181 PHE A O 1
ATOM 1474 N N . LEU A 1 182 ? 13.385 23.950 -16.055 1.00 62.47 182 LEU A N 1
ATOM 1475 C CA . LEU A 1 182 ? 14.824 23.668 -16.222 1.00 62.47 182 LEU A CA 1
ATOM 1476 C C . LEU A 1 182 ? 15.749 24.398 -15.225 1.00 62.47 182 LEU A C 1
ATOM 1478 O O . LEU A 1 182 ? 16.974 24.378 -15.394 1.00 62.47 182 LEU A O 1
ATOM 1482 N N . LYS A 1 183 ? 15.219 25.050 -14.183 1.00 58.50 183 LYS A N 1
ATOM 1483 C CA . LYS A 1 183 ? 16.033 25.855 -13.256 1.00 58.50 183 LYS A CA 1
ATOM 1484 C C . LYS A 1 183 ? 16.539 25.029 -12.061 1.00 58.50 183 LYS A C 1
ATOM 1486 O O . LYS A 1 183 ? 15.772 24.495 -11.279 1.00 58.50 183 LYS A O 1
ATOM 1491 N N . ASN A 1 184 ? 17.865 24.963 -11.904 1.00 73.25 184 ASN A N 1
ATOM 1492 C CA . ASN A 1 184 ? 18.599 24.564 -10.686 1.00 73.25 184 ASN A CA 1
ATOM 1493 C C . ASN A 1 184 ? 18.348 23.172 -10.056 1.00 73.25 184 ASN A C 1
ATOM 1495 O O . ASN A 1 184 ? 18.834 22.923 -8.954 1.00 73.25 184 ASN A O 1
ATOM 1499 N N . ILE A 1 185 ? 17.709 22.228 -10.749 1.00 85.38 185 ILE A N 1
ATOM 1500 C CA . ILE A 1 185 ? 17.551 20.842 -10.266 1.00 85.38 185 ILE A CA 1
ATOM 1501 C C . ILE A 1 185 ? 18.898 20.095 -10.296 1.00 85.38 185 ILE A C 1
ATOM 1503 O O . ILE A 1 185 ? 19.719 20.322 -11.188 1.00 85.38 185 ILE A O 1
ATOM 1507 N N . VAL A 1 186 ? 19.129 19.161 -9.367 1.00 90.25 186 VAL A N 1
ATOM 1508 C CA . VAL A 1 186 ? 20.257 18.208 -9.394 1.00 90.25 186 VAL A CA 1
ATOM 1509 C C . VAL A 1 186 ? 19.722 16.791 -9.569 1.00 90.25 186 VAL A C 1
ATOM 1511 O O . VAL A 1 186 ? 18.882 16.338 -8.796 1.00 90.25 186 VAL A O 1
ATOM 1514 N N . HIS A 1 187 ? 20.222 16.063 -10.569 1.00 90.19 187 HIS A N 1
ATOM 1515 C CA . HIS A 1 187 ? 19.909 14.643 -10.717 1.00 90.19 187 HIS A CA 1
ATOM 1516 C C . HIS A 1 187 ? 20.893 13.813 -9.898 1.00 90.19 187 HIS A C 1
ATOM 1518 O O . HIS A 1 187 ? 22.069 13.701 -10.253 1.00 90.19 187 HIS A O 1
ATOM 1524 N N . TYR A 1 188 ? 20.390 13.206 -8.827 1.00 93.25 188 TYR A N 1
ATOM 1525 C CA . TYR A 1 188 ? 21.134 12.263 -8.002 1.00 93.25 188 TYR A CA 1
ATOM 1526 C C . TYR A 1 188 ? 21.077 10.853 -8.606 1.00 93.25 188 TYR A C 1
ATOM 1528 O O . TYR A 1 188 ? 20.003 10.268 -8.766 1.00 93.25 188 TYR A O 1
ATOM 1536 N N . TYR A 1 189 ? 22.236 10.300 -8.955 1.00 93.19 189 TYR A N 1
ATOM 1537 C CA . TYR A 1 189 ? 22.398 8.985 -9.562 1.00 93.19 189 TYR A CA 1
ATOM 1538 C C . TYR A 1 189 ? 22.698 7.945 -8.487 1.00 93.19 189 TYR A C 1
ATOM 1540 O O . TYR A 1 189 ? 23.847 7.777 -8.088 1.00 93.19 189 TYR A O 1
ATOM 1548 N N . HIS A 1 190 ? 21.644 7.267 -8.027 1.00 93.25 190 HIS A N 1
ATOM 1549 C CA . HIS A 1 190 ? 21.714 6.126 -7.116 1.00 93.25 190 HIS A CA 1
ATOM 1550 C C . HIS A 1 190 ? 20.372 5.386 -7.068 1.00 93.25 190 HIS A C 1
ATOM 1552 O O . HIS A 1 190 ? 19.328 5.986 -7.320 1.00 93.25 190 HIS A O 1
ATOM 1558 N N . ASN A 1 191 ? 20.374 4.117 -6.654 1.00 91.00 191 ASN A N 1
ATOM 1559 C CA . ASN A 1 191 ? 19.158 3.300 -6.544 1.00 91.00 191 ASN A CA 1
ATOM 1560 C C . ASN A 1 191 ? 18.133 3.841 -5.514 1.00 91.00 191 ASN A C 1
ATOM 1562 O O . ASN A 1 191 ? 16.963 3.483 -5.532 1.00 91.00 191 ASN A O 1
ATOM 1566 N N . ILE A 1 192 ? 18.549 4.716 -4.593 1.00 92.94 192 ILE A N 1
ATOM 1567 C CA . ILE A 1 192 ? 17.654 5.289 -3.566 1.00 92.94 192 ILE A CA 1
ATOM 1568 C C . ILE A 1 192 ? 16.912 6.549 -4.042 1.00 92.94 192 ILE A C 1
ATOM 1570 O O . ILE A 1 192 ? 15.844 6.851 -3.529 1.00 92.94 192 ILE A O 1
ATOM 1574 N N . THR A 1 193 ? 17.472 7.274 -5.016 1.00 95.94 193 THR A N 1
ATOM 1575 C CA . THR A 1 193 ? 16.902 8.506 -5.597 1.00 95.94 193 THR A CA 1
ATOM 1576 C C . THR A 1 193 ? 16.337 8.281 -6.999 1.00 95.94 193 THR A C 1
ATOM 1578 O O . THR A 1 193 ? 15.726 9.184 -7.572 1.00 95.94 193 THR A O 1
ATOM 1581 N N . ASN A 1 194 ? 16.553 7.093 -7.573 1.00 95.88 194 ASN A N 1
ATOM 1582 C CA . ASN A 1 194 ? 16.150 6.768 -8.934 1.00 95.88 194 ASN A CA 1
ATOM 1583 C C . ASN A 1 194 ? 14.648 6.961 -9.208 1.00 95.88 194 ASN A C 1
ATOM 1585 O O . ASN A 1 194 ? 14.352 7.520 -10.263 1.00 95.88 194 ASN A O 1
ATOM 1589 N N . PRO A 1 195 ? 13.713 6.609 -8.299 1.00 97.62 195 PRO A N 1
ATOM 1590 C CA . PRO A 1 195 ? 12.290 6.833 -8.551 1.00 97.62 195 PRO A CA 1
ATOM 1591 C C . PRO A 1 195 ? 11.968 8.309 -8.816 1.00 97.62 195 PRO A C 1
ATOM 1593 O O . PRO A 1 195 ? 11.411 8.642 -9.858 1.00 97.62 195 PRO A O 1
ATOM 1596 N N . ASN A 1 196 ? 12.462 9.210 -7.957 1.00 97.44 196 ASN A N 1
ATOM 1597 C CA . ASN A 1 196 ? 12.253 10.655 -8.102 1.00 97.44 196 ASN A CA 1
ATOM 1598 C C . ASN A 1 196 ? 12.876 11.200 -9.391 1.00 97.44 196 ASN A C 1
ATOM 1600 O O . ASN A 1 196 ? 12.266 11.981 -10.118 1.00 97.44 196 ASN A O 1
ATOM 1604 N N . ARG A 1 197 ? 14.095 10.756 -9.712 1.00 95.19 197 ARG A N 1
ATOM 1605 C CA . ARG A 1 197 ? 14.759 11.129 -10.965 1.00 95.19 197 ARG A CA 1
ATOM 1606 C C . ARG A 1 197 ? 13.959 10.664 -12.185 1.00 95.19 197 ARG A C 1
ATOM 1608 O O . ARG A 1 197 ? 13.856 11.403 -13.159 1.00 95.19 197 ARG A O 1
ATOM 1615 N N . THR A 1 198 ? 13.426 9.448 -12.139 1.00 94.50 198 THR A N 1
ATOM 1616 C CA . THR A 1 198 ? 12.651 8.861 -13.237 1.00 94.50 198 THR A CA 1
ATOM 1617 C C . THR A 1 198 ? 11.334 9.610 -13.428 1.00 94.50 198 THR A C 1
ATOM 1619 O O . THR A 1 198 ? 11.004 9.952 -14.561 1.00 94.50 198 THR A O 1
ATOM 1622 N N . ALA A 1 199 ? 10.644 9.985 -12.343 1.00 93.62 199 ALA A N 1
ATOM 1623 C CA . ALA A 1 199 ? 9.450 10.828 -12.412 1.00 93.62 199 ALA A CA 1
ATOM 1624 C C . ALA A 1 199 ? 9.719 12.139 -13.169 1.00 93.62 199 ALA A C 1
ATOM 1626 O O . ALA A 1 199 ? 8.990 12.457 -14.107 1.00 93.62 199 ALA A O 1
ATOM 1627 N N . LEU A 1 200 ? 10.819 12.836 -12.864 1.00 91.56 200 LEU A N 1
ATOM 1628 C CA . LEU A 1 200 ? 11.232 14.045 -13.591 1.00 91.56 200 LEU A CA 1
ATOM 1629 C C . LEU A 1 200 ? 11.533 13.762 -15.076 1.00 91.56 200 LEU A C 1
ATOM 1631 O O . LEU A 1 200 ? 11.014 14.441 -15.965 1.00 91.56 200 LEU A O 1
ATOM 1635 N N . ILE A 1 201 ? 12.331 12.726 -15.361 1.00 88.88 201 ILE A N 1
ATOM 1636 C CA . ILE A 1 201 ? 12.728 12.357 -16.730 1.00 88.88 201 ILE A CA 1
ATOM 1637 C C . ILE A 1 201 ? 11.518 11.978 -17.594 1.00 88.88 201 ILE A C 1
ATOM 1639 O O . ILE A 1 201 ? 11.469 12.369 -18.766 1.00 88.88 201 ILE A O 1
ATOM 1643 N N . SER A 1 202 ? 10.537 11.264 -17.032 1.00 87.75 202 SER A N 1
ATOM 1644 C CA . SER A 1 202 ? 9.318 10.859 -17.746 1.00 87.75 202 SER A CA 1
ATOM 1645 C C . SER A 1 202 ? 8.583 12.077 -18.326 1.00 87.75 202 SER A C 1
ATOM 1647 O O . SER A 1 202 ? 8.214 12.088 -19.505 1.00 87.75 202 SER A O 1
ATOM 1649 N N . GLN A 1 203 ? 8.543 13.176 -17.562 1.00 85.00 203 GLN A N 1
ATOM 1650 C CA . GLN A 1 203 ? 7.938 14.457 -17.942 1.00 85.00 203 GLN A CA 1
ATOM 1651 C C . GLN A 1 203 ? 8.844 15.338 -18.823 1.00 85.00 203 GLN A C 1
ATOM 1653 O O . GLN A 1 203 ? 8.489 16.457 -19.192 1.00 85.00 203 GLN A O 1
ATOM 1658 N N . GLY A 1 204 ? 10.020 14.832 -19.209 1.00 82.19 204 GLY A N 1
ATOM 1659 C CA . GLY A 1 204 ? 10.998 15.560 -20.016 1.00 82.19 204 GLY A CA 1
ATOM 1660 C C . GLY A 1 204 ? 11.821 16.585 -19.232 1.00 82.19 204 GLY A C 1
ATOM 1661 O O . GLY A 1 204 ? 12.468 17.430 -19.850 1.00 82.19 204 GLY A O 1
ATOM 1662 N N . ILE A 1 205 ? 11.823 16.509 -17.900 1.00 86.12 205 ILE A N 1
ATOM 1663 C CA . ILE A 1 205 ? 12.598 17.394 -17.030 1.00 86.12 205 ILE A CA 1
ATOM 1664 C C . ILE A 1 205 ? 13.983 16.774 -16.831 1.00 86.12 205 ILE A C 1
ATOM 1666 O O . ILE A 1 205 ? 14.150 15.728 -16.202 1.00 86.12 205 ILE A O 1
ATOM 1670 N N . TYR A 1 206 ? 14.998 17.422 -17.401 1.00 84.31 206 TYR A N 1
ATOM 1671 C CA . TYR A 1 206 ? 16.385 16.967 -17.350 1.00 84.31 206 TYR A CA 1
ATOM 1672 C C . TYR A 1 206 ? 17.271 17.994 -16.651 1.00 84.31 206 TYR A C 1
ATOM 1674 O O . TYR A 1 206 ? 17.225 19.182 -16.964 1.00 84.31 206 TYR A O 1
ATOM 1682 N N . SER A 1 207 ? 18.159 17.529 -15.773 1.00 84.25 207 SER A N 1
ATOM 1683 C CA . SER A 1 207 ? 19.185 18.382 -15.175 1.00 84.25 207 SER A CA 1
ATOM 1684 C C . SER A 1 207 ? 20.517 18.330 -15.931 1.00 84.25 207 SER A C 1
ATOM 1686 O O . SER A 1 207 ? 21.004 17.263 -16.316 1.00 84.25 207 SER A O 1
ATOM 1688 N N . LYS A 1 208 ? 21.161 19.499 -16.061 1.00 82.12 208 LYS A N 1
ATOM 1689 C CA . LYS A 1 208 ? 22.576 19.614 -16.456 1.00 82.12 208 LYS A CA 1
ATOM 1690 C C . LYS A 1 208 ? 23.533 19.185 -15.334 1.00 82.12 208 LYS A C 1
ATOM 1692 O O . LYS A 1 208 ? 24.661 18.794 -15.616 1.00 82.12 208 LYS A O 1
ATOM 1697 N N . ARG A 1 209 ? 23.101 19.257 -14.069 1.00 87.56 209 ARG A N 1
ATOM 1698 C CA . ARG A 1 209 ? 23.887 18.895 -12.882 1.00 87.56 209 ARG A CA 1
ATOM 1699 C C . ARG A 1 209 ? 23.610 17.442 -12.506 1.00 87.56 209 ARG A C 1
ATOM 1701 O O . ARG A 1 209 ? 22.533 17.106 -12.015 1.00 87.56 209 ARG A O 1
ATOM 1708 N N . LYS A 1 210 ? 24.602 16.582 -12.722 1.00 91.81 210 LYS A N 1
ATOM 1709 C CA . LYS A 1 210 ? 24.565 15.166 -12.343 1.00 91.81 210 LYS A CA 1
ATOM 1710 C C . LYS A 1 210 ? 25.437 14.954 -11.112 1.00 91.81 210 LYS A C 1
ATOM 1712 O O . LYS A 1 210 ? 26.588 15.377 -11.113 1.00 91.81 210 LYS A O 1
ATOM 1717 N N . PHE A 1 211 ? 24.903 14.291 -10.093 1.00 94.38 211 PHE A N 1
ATOM 1718 C CA . PHE A 1 211 ? 25.645 13.930 -8.888 1.00 94.38 211 PHE A CA 1
ATOM 1719 C C . PHE A 1 211 ? 25.532 12.427 -8.646 1.00 94.38 211 PHE A C 1
ATOM 1721 O O . PHE A 1 211 ? 24.425 11.911 -8.527 1.00 94.38 211 PHE A O 1
ATOM 1728 N N . TYR A 1 212 ? 26.655 11.720 -8.570 1.00 94.81 212 TYR A N 1
ATOM 1729 C CA . TYR A 1 212 ? 26.683 10.283 -8.291 1.00 94.81 212 TYR A CA 1
ATOM 1730 C C . TYR A 1 212 ? 26.875 10.073 -6.792 1.00 94.81 212 TYR A C 1
ATOM 1732 O O . TYR A 1 212 ? 27.868 10.529 -6.229 1.00 94.81 212 TYR A O 1
ATOM 1740 N N . ILE A 1 213 ? 25.912 9.419 -6.142 1.00 92.50 213 ILE A N 1
ATOM 1741 C CA . ILE A 1 213 ? 26.015 9.127 -4.710 1.00 92.50 213 ILE A CA 1
ATOM 1742 C C . ILE A 1 213 ? 26.865 7.869 -4.552 1.00 92.50 213 ILE A C 1
ATOM 1744 O O . ILE A 1 213 ? 26.579 6.844 -5.168 1.00 92.50 213 ILE A O 1
ATOM 1748 N N . LEU A 1 214 ? 27.895 7.954 -3.715 1.00 88.94 214 LEU A N 1
ATOM 1749 C CA . LEU A 1 214 ? 28.797 6.841 -3.435 1.00 88.94 214 LEU A CA 1
ATOM 1750 C C . LEU A 1 214 ? 28.377 6.078 -2.160 1.00 88.94 214 LEU A C 1
ATOM 1752 O O . LEU A 1 214 ? 27.762 6.671 -1.266 1.00 88.94 214 LEU A O 1
ATOM 1756 N N . PRO A 1 215 ? 28.722 4.781 -2.026 1.00 82.69 215 PRO A N 1
ATOM 1757 C CA . PRO A 1 215 ? 28.453 3.978 -0.824 1.00 82.69 215 PRO A CA 1
ATOM 1758 C C . PRO A 1 215 ? 28.947 4.601 0.490 1.00 82.69 215 PRO A C 1
ATOM 1760 O O . PRO A 1 215 ? 28.253 4.566 1.503 1.00 82.69 215 PRO A O 1
ATOM 1763 N N . ASN A 1 216 ? 30.116 5.246 0.470 1.00 83.69 216 ASN A N 1
ATOM 1764 C CA . ASN A 1 216 ? 30.711 5.895 1.642 1.00 83.69 216 ASN A CA 1
ATOM 1765 C C . ASN A 1 216 ? 29.980 7.177 2.094 1.00 83.69 216 ASN A C 1
ATOM 1767 O O . ASN A 1 216 ? 30.280 7.703 3.158 1.00 83.69 216 ASN A O 1
ATOM 1771 N N . MET A 1 217 ? 29.004 7.673 1.327 1.00 87.94 217 MET A N 1
ATOM 1772 C CA . MET A 1 217 ? 28.191 8.845 1.680 1.00 87.94 217 MET A CA 1
ATOM 1773 C C . MET A 1 217 ? 26.893 8.477 2.418 1.00 87.94 217 MET A C 1
ATOM 1775 O O . MET A 1 217 ? 25.973 9.296 2.457 1.00 87.94 217 MET A O 1
ATOM 1779 N N . LYS A 1 218 ? 26.789 7.259 2.972 1.00 82.56 218 LYS A N 1
ATOM 1780 C CA . LYS A 1 218 ? 25.576 6.696 3.604 1.00 82.56 218 LYS A CA 1
ATOM 1781 C C . LYS A 1 218 ? 24.872 7.643 4.589 1.00 82.56 218 LYS A C 1
ATOM 1783 O O . LYS A 1 218 ? 23.654 7.766 4.543 1.00 82.56 218 LYS A O 1
ATOM 1788 N N . GLU A 1 219 ? 25.626 8.410 5.375 1.00 86.44 219 GLU A N 1
ATOM 1789 C CA . GLU A 1 219 ? 25.103 9.386 6.350 1.00 86.44 219 GLU A CA 1
ATOM 1790 C C . GLU A 1 219 ? 24.310 10.542 5.713 1.00 86.44 219 GLU A C 1
ATOM 1792 O O . GLU A 1 219 ? 23.585 11.267 6.386 1.00 86.44 219 GLU A O 1
ATOM 1797 N N . LYS A 1 220 ? 24.452 10.754 4.400 1.00 92.50 220 LYS A N 1
ATOM 1798 C CA . LYS A 1 220 ? 23.750 11.802 3.646 1.00 92.50 220 LYS A CA 1
ATOM 1799 C C . LYS A 1 220 ? 22.617 11.252 2.781 1.00 92.50 220 LYS A C 1
ATOM 1801 O O . LYS A 1 220 ? 21.952 12.029 2.101 1.00 92.50 220 LYS A O 1
ATOM 1806 N N . TYR A 1 221 ? 22.372 9.941 2.788 1.00 95.06 221 TYR A N 1
ATOM 1807 C CA . TYR A 1 221 ? 21.403 9.306 1.888 1.00 95.06 221 TYR A CA 1
ATOM 1808 C C . TYR A 1 221 ? 19.996 9.864 2.071 1.00 95.06 221 TYR A C 1
ATOM 1810 O O . TYR A 1 221 ? 19.365 10.250 1.089 1.00 95.06 221 TYR A O 1
ATOM 1818 N N . GLN A 1 222 ? 19.545 9.995 3.319 1.00 96.00 222 GLN A N 1
ATOM 1819 C CA . GLN A 1 222 ? 18.226 10.548 3.635 1.00 96.00 222 GLN A CA 1
ATOM 1820 C C . GLN A 1 222 ? 18.091 12.000 3.157 1.00 96.00 222 GLN A C 1
ATOM 1822 O O . GLN A 1 222 ? 17.077 12.369 2.568 1.00 96.00 222 GLN A O 1
ATOM 1827 N N . LYS A 1 223 ? 19.156 12.802 3.302 1.00 96.25 223 LYS A N 1
ATOM 1828 C CA . LYS A 1 223 ? 19.216 14.183 2.794 1.00 96.25 223 LYS A CA 1
ATOM 1829 C C . LYS A 1 223 ? 19.122 14.239 1.269 1.00 96.25 223 LYS A C 1
ATOM 1831 O O . LYS A 1 223 ? 18.424 15.099 0.738 1.00 96.25 223 LYS A O 1
ATOM 1836 N N . TYR A 1 224 ? 19.786 13.330 0.552 1.00 96.50 224 TYR A N 1
ATOM 1837 C CA . TYR A 1 224 ? 19.690 13.260 -0.910 1.00 96.50 224 TYR A CA 1
ATOM 1838 C C . TYR A 1 224 ? 18.310 12.797 -1.384 1.00 96.50 224 TYR A C 1
ATOM 1840 O O . TYR A 1 224 ? 17.786 13.350 -2.350 1.00 96.50 224 TYR A O 1
ATOM 1848 N N . ILE A 1 225 ? 17.694 11.837 -0.686 1.00 97.50 225 ILE A N 1
ATOM 1849 C CA . ILE A 1 225 ? 16.313 11.408 -0.944 1.00 97.50 225 ILE A CA 1
ATOM 1850 C C . ILE A 1 225 ? 15.367 12.599 -0.763 1.00 97.50 225 ILE A C 1
ATOM 1852 O O . ILE A 1 225 ? 14.678 12.961 -1.716 1.00 97.50 225 ILE A O 1
ATOM 1856 N N . ALA A 1 226 ? 15.412 13.271 0.390 1.00 97.56 226 ALA A N 1
ATOM 1857 C CA . ALA A 1 226 ? 14.599 14.451 0.685 1.00 97.56 226 ALA A CA 1
ATOM 1858 C C . ALA A 1 226 ? 14.818 15.587 -0.328 1.00 97.56 226 ALA A C 1
ATOM 1860 O O . ALA A 1 226 ? 13.858 16.150 -0.845 1.00 97.56 226 ALA A O 1
ATOM 1861 N N . SER A 1 227 ? 16.072 15.888 -0.685 1.00 96.06 227 SER A N 1
ATOM 1862 C CA . SER A 1 227 ? 16.389 16.896 -1.705 1.00 96.06 227 SER A CA 1
ATOM 1863 C C . SER A 1 227 ? 15.807 16.527 -3.070 1.00 96.06 227 SER A C 1
ATOM 1865 O O . SER A 1 227 ? 15.250 17.392 -3.738 1.00 96.06 227 SER A O 1
ATOM 1867 N N . SER A 1 228 ? 15.902 15.257 -3.479 1.00 96.31 228 SER A N 1
ATOM 1868 C CA . SER A 1 228 ? 15.325 14.797 -4.746 1.00 96.31 228 SER A CA 1
ATOM 1869 C C . SER A 1 228 ? 13.792 14.844 -4.755 1.00 96.31 228 SER A C 1
ATOM 1871 O O . SER A 1 228 ? 13.203 15.176 -5.778 1.00 96.31 228 SER A O 1
ATOM 1873 N N . ALA A 1 229 ? 13.159 14.552 -3.616 1.00 97.19 229 ALA A N 1
ATOM 1874 C CA . ALA A 1 229 ? 11.714 14.604 -3.435 1.00 97.19 229 ALA A CA 1
ATOM 1875 C C . ALA A 1 229 ? 11.183 16.045 -3.461 1.00 97.19 229 ALA A C 1
ATOM 1877 O O . ALA A 1 229 ? 10.172 16.315 -4.109 1.00 97.19 229 ALA A O 1
ATOM 1878 N N . ASN A 1 230 ? 11.897 16.980 -2.826 1.00 95.81 230 ASN A N 1
ATOM 1879 C CA . ASN A 1 230 ? 11.514 18.391 -2.798 1.00 95.81 230 ASN A CA 1
ATOM 1880 C C . ASN A 1 230 ? 11.421 19.000 -4.203 1.00 95.81 230 ASN A C 1
ATOM 1882 O O . ASN A 1 230 ? 10.505 19.773 -4.439 1.00 95.81 230 ASN A O 1
ATOM 1886 N N . PHE A 1 231 ? 12.258 18.586 -5.164 1.00 93.62 231 PHE A N 1
ATOM 1887 C CA . PHE A 1 231 ? 12.116 19.054 -6.550 1.00 93.62 231 PHE A CA 1
ATOM 1888 C C . PHE A 1 231 ? 10.743 18.719 -7.149 1.00 93.62 231 PHE A C 1
ATOM 1890 O O . PHE A 1 231 ? 10.162 19.545 -7.842 1.00 93.62 231 PHE A O 1
ATOM 1897 N N . ILE A 1 232 ? 10.205 17.528 -6.871 1.00 93.62 232 ILE A N 1
ATOM 1898 C CA . ILE A 1 232 ? 8.869 17.142 -7.344 1.00 93.62 232 ILE A CA 1
ATOM 1899 C C . ILE A 1 232 ? 7.799 17.964 -6.618 1.00 93.62 232 ILE A C 1
ATOM 1901 O O . ILE A 1 232 ? 6.866 18.441 -7.257 1.00 93.62 232 ILE A O 1
ATOM 1905 N N . ILE A 1 233 ? 7.938 18.158 -5.302 1.00 93.12 233 ILE A N 1
ATOM 1906 C CA . ILE A 1 233 ? 7.007 18.969 -4.499 1.00 93.12 233 ILE A CA 1
ATOM 1907 C C . ILE A 1 233 ? 6.953 20.411 -5.014 1.00 93.12 233 ILE A C 1
ATOM 1909 O O . ILE A 1 233 ? 5.865 20.956 -5.186 1.00 93.12 233 ILE A O 1
ATOM 1913 N N . ASP A 1 234 ? 8.107 21.016 -5.285 1.00 91.00 234 ASP A N 1
ATOM 1914 C CA . ASP A 1 234 ? 8.202 22.390 -5.772 1.00 91.00 234 ASP A CA 1
ATOM 1915 C C . ASP A 1 234 ? 7.543 22.522 -7.152 1.00 91.00 234 ASP A C 1
ATOM 1917 O O . ASP A 1 234 ? 6.714 23.407 -7.352 1.00 91.00 234 ASP A O 1
ATOM 1921 N N . ILE A 1 235 ? 7.782 21.567 -8.059 1.00 89.25 235 ILE A N 1
ATOM 1922 C CA . ILE A 1 235 ? 7.109 21.526 -9.367 1.00 89.25 235 ILE A CA 1
ATOM 1923 C C . ILE A 1 235 ? 5.587 21.385 -9.210 1.00 89.25 235 ILE A C 1
ATOM 1925 O O . ILE A 1 235 ? 4.836 22.057 -9.917 1.00 89.25 235 ILE A O 1
ATOM 1929 N N . LYS A 1 236 ? 5.097 20.541 -8.290 1.00 88.25 236 LYS A N 1
ATOM 1930 C CA . LYS A 1 236 ? 3.648 20.418 -8.032 1.00 88.25 236 LYS A CA 1
ATOM 1931 C C . LYS A 1 236 ? 3.036 21.742 -7.567 1.00 88.25 236 LYS A C 1
ATOM 1933 O O . LYS A 1 236 ? 1.944 22.088 -8.010 1.00 88.25 236 LYS A O 1
ATOM 1938 N N . LYS A 1 237 ? 3.738 22.479 -6.699 1.00 86.50 237 LYS A N 1
ATOM 1939 C CA . LYS A 1 237 ? 3.302 23.795 -6.205 1.00 86.50 237 LYS A CA 1
ATOM 1940 C C . LYS A 1 237 ? 3.274 24.843 -7.316 1.00 86.50 237 LYS A C 1
ATOM 1942 O O . LYS A 1 237 ? 2.328 25.615 -7.384 1.00 86.50 237 LYS A O 1
ATOM 1947 N N . GLU A 1 238 ? 4.267 24.842 -8.205 1.00 84.19 238 GLU A N 1
ATOM 1948 C CA . GLU A 1 238 ? 4.316 25.755 -9.357 1.00 84.19 238 GLU A CA 1
ATOM 1949 C C . GLU A 1 238 ? 3.171 25.527 -10.360 1.00 84.19 238 GLU A C 1
ATOM 1951 O O . GLU A 1 238 ? 2.771 26.463 -11.046 1.00 84.19 238 GLU A O 1
ATOM 1956 N N . ASN A 1 239 ? 2.614 24.312 -10.434 1.00 78.75 239 ASN A N 1
ATOM 1957 C CA . ASN A 1 239 ? 1.493 23.979 -11.322 1.00 78.75 239 ASN A CA 1
ATOM 1958 C C . ASN A 1 239 ? 0.099 24.318 -10.734 1.00 78.75 239 ASN A C 1
ATOM 1960 O O . ASN A 1 239 ? -0.903 23.946 -11.338 1.00 78.75 239 ASN A O 1
ATOM 1964 N N . ASP A 1 240 ? 0.026 24.992 -9.572 1.00 67.56 240 ASP A N 1
ATOM 1965 C CA . ASP A 1 240 ? -1.208 25.396 -8.855 1.00 67.56 240 ASP A CA 1
ATOM 1966 C C . ASP A 1 240 ? -2.284 24.294 -8.785 1.00 67.56 240 ASP A C 1
ATOM 1968 O O . ASP A 1 240 ? -3.488 24.498 -8.975 1.00 67.56 240 ASP A O 1
ATOM 1972 N N . THR A 1 241 ? -1.840 23.057 -8.560 1.00 65.44 241 THR A N 1
ATOM 1973 C CA . THR A 1 241 ? -2.759 21.919 -8.553 1.00 65.44 241 THR A CA 1
ATOM 1974 C C . THR A 1 241 ? -3.559 21.874 -7.259 1.00 65.44 241 THR A C 1
ATOM 1976 O O . THR A 1 241 ? -3.022 21.615 -6.185 1.00 65.44 241 THR A O 1
ATOM 1979 N N . LYS A 1 242 ? -4.876 22.085 -7.364 1.00 65.69 242 LYS A N 1
ATOM 1980 C CA . LYS A 1 242 ? -5.809 21.956 -6.230 1.00 65.69 242 LYS A CA 1
ATOM 1981 C C . LYS A 1 242 ? -5.981 20.512 -5.751 1.00 65.69 242 LYS A C 1
ATOM 1983 O O . LYS A 1 242 ? -6.443 20.294 -4.637 1.00 65.69 242 LYS A O 1
ATOM 1988 N N . TYR A 1 243 ? -5.644 19.530 -6.586 1.00 75.00 243 TYR A N 1
ATOM 1989 C CA . TYR A 1 243 ? -5.848 18.116 -6.296 1.00 75.00 243 TYR A CA 1
ATOM 1990 C C . TYR A 1 243 ? -4.681 17.262 -6.797 1.00 75.00 243 TYR A C 1
ATOM 1992 O O . TYR A 1 243 ? -4.195 17.434 -7.913 1.00 75.00 243 TYR A O 1
ATOM 2000 N N . SER A 1 244 ? -4.280 16.292 -5.976 1.00 83.81 244 SER A N 1
ATOM 2001 C CA . SER A 1 244 ? -3.306 15.263 -6.325 1.00 83.81 244 SER A CA 1
ATOM 2002 C C . SER A 1 244 ? -3.741 13.928 -5.722 1.00 83.81 244 SER A C 1
ATOM 2004 O O . SER A 1 244 ? -3.844 13.775 -4.500 1.00 83.81 244 SER A O 1
ATOM 2006 N N . LYS A 1 245 ? -3.952 12.936 -6.594 1.00 88.00 245 LYS A N 1
ATOM 2007 C CA . LYS A 1 245 ? -4.352 11.565 -6.249 1.00 88.00 245 LYS A CA 1
ATOM 2008 C C . LYS A 1 245 ? -3.42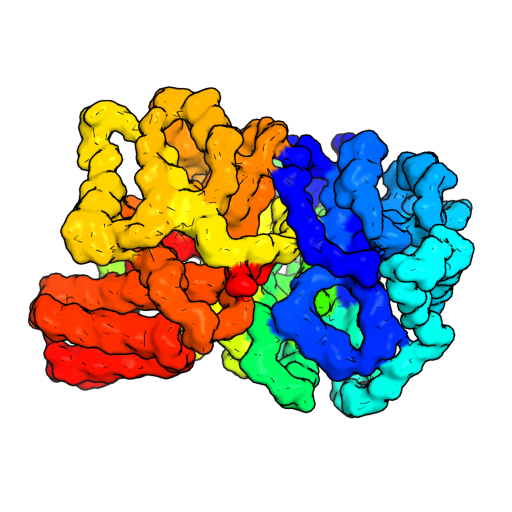7 10.963 -5.194 1.00 88.00 245 LYS A C 1
ATOM 2010 O O . LYS A 1 245 ? -3.895 10.378 -4.222 1.00 88.00 245 LYS A O 1
ATOM 2015 N N . ASN A 1 246 ? -2.118 11.140 -5.366 1.00 92.38 246 ASN A N 1
ATOM 2016 C CA . ASN A 1 246 ? -1.092 10.648 -4.454 1.00 92.38 246 ASN A CA 1
ATOM 2017 C C . ASN A 1 246 ? -0.038 11.738 -4.217 1.00 92.38 246 ASN A C 1
ATOM 2019 O O . ASN A 1 246 ? 0.645 12.203 -5.131 1.00 92.38 246 ASN A O 1
ATOM 2023 N N . HIS A 1 247 ? 0.104 12.165 -2.971 1.00 94.38 247 HIS A N 1
ATOM 2024 C CA . HIS A 1 247 ? 1.040 13.199 -2.549 1.00 94.38 247 HIS A CA 1
ATOM 2025 C C . HIS A 1 247 ? 2.451 12.654 -2.331 1.00 94.38 247 HIS A C 1
ATOM 2027 O O . HIS A 1 247 ? 3.403 13.321 -2.722 1.00 94.38 247 HIS A O 1
ATOM 2033 N N . PHE A 1 248 ? 2.593 11.437 -1.805 1.00 96.75 248 PHE A N 1
ATOM 2034 C CA . PHE A 1 248 ? 3.893 10.813 -1.555 1.00 96.75 248 PHE A CA 1
ATOM 2035 C C . PHE A 1 248 ? 3.842 9.285 -1.596 1.00 96.75 248 PHE A C 1
ATOM 2037 O O . PHE A 1 248 ? 2.780 8.669 -1.504 1.00 96.75 248 PHE A O 1
ATOM 2044 N N . ILE A 1 249 ? 5.023 8.679 -1.698 1.00 98.38 249 ILE A N 1
ATOM 2045 C CA . ILE A 1 249 ? 5.238 7.239 -1.570 1.00 98.38 249 ILE A CA 1
ATOM 2046 C C . ILE A 1 249 ? 6.281 7.008 -0.473 1.00 98.38 249 ILE A C 1
ATOM 2048 O O . ILE A 1 249 ? 7.381 7.555 -0.550 1.00 98.38 249 ILE A O 1
ATOM 2052 N N . LEU A 1 250 ? 5.965 6.190 0.530 1.00 98.25 250 LEU A N 1
ATOM 2053 C CA . LEU A 1 250 ? 6.936 5.699 1.515 1.00 98.25 250 LEU A CA 1
ATOM 2054 C C . LEU A 1 250 ? 7.271 4.256 1.181 1.00 98.25 250 LEU A C 1
ATOM 2056 O O . LEU A 1 250 ? 6.361 3.457 1.006 1.00 98.25 250 LEU A O 1
ATOM 2060 N N . ALA A 1 251 ? 8.548 3.902 1.103 1.00 97.88 251 ALA A N 1
ATOM 2061 C CA . ALA A 1 251 ? 8.933 2.563 0.678 1.00 97.88 251 ALA A CA 1
ATOM 2062 C C . ALA A 1 251 ? 10.065 1.988 1.523 1.00 97.88 251 ALA A C 1
ATOM 2064 O O . ALA A 1 251 ? 11.122 2.606 1.651 1.00 97.88 251 ALA A O 1
ATOM 2065 N N . VAL A 1 252 ? 9.879 0.771 2.030 1.00 95.19 252 VAL A N 1
ATOM 2066 C CA . VAL A 1 252 ? 10.944 -0.022 2.650 1.00 95.19 252 VAL A CA 1
ATOM 2067 C C . VAL A 1 252 ? 11.059 -1.343 1.889 1.00 95.19 252 VAL A C 1
ATOM 2069 O O . VAL A 1 252 ? 10.082 -2.088 1.819 1.00 95.19 252 VAL A O 1
ATOM 2072 N N . PRO A 1 253 ? 12.227 -1.659 1.298 1.00 91.75 253 PRO A N 1
ATOM 2073 C CA . PRO A 1 253 ? 12.435 -2.979 0.720 1.00 91.75 253 PRO A CA 1
ATOM 2074 C C . PRO A 1 253 ? 12.420 -4.016 1.843 1.00 91.75 253 PRO A C 1
ATOM 2076 O O . PRO A 1 253 ? 13.107 -3.833 2.849 1.00 91.75 253 PRO A O 1
ATOM 2079 N N . SER A 1 254 ? 11.690 -5.107 1.653 1.00 88.88 254 SER A N 1
ATOM 2080 C CA . SER A 1 254 ? 11.596 -6.184 2.639 1.00 88.88 254 SER A CA 1
ATOM 2081 C C . SER A 1 254 ? 11.993 -7.512 2.024 1.00 88.88 254 SER A C 1
ATOM 2083 O O . SER A 1 254 ? 11.940 -7.701 0.808 1.00 88.88 254 SER A O 1
ATOM 2085 N N . LEU A 1 255 ? 12.436 -8.418 2.884 1.00 87.75 255 LEU A N 1
ATOM 2086 C CA . LEU A 1 255 ? 12.701 -9.806 2.543 1.00 87.75 255 LEU A CA 1
ATOM 2087 C C . LEU A 1 255 ? 11.543 -10.674 3.033 1.00 87.75 255 LEU A C 1
ATOM 2089 O O . LEU A 1 255 ? 10.748 -10.241 3.870 1.00 87.75 255 LEU A O 1
ATOM 2093 N N . ASN A 1 256 ? 11.501 -11.923 2.576 1.00 84.94 256 ASN A N 1
ATOM 2094 C CA . ASN A 1 256 ? 10.595 -12.914 3.135 1.00 84.94 256 ASN A CA 1
ATOM 2095 C C . ASN A 1 256 ? 10.744 -12.964 4.661 1.00 84.94 256 ASN A C 1
ATOM 2097 O O . ASN A 1 256 ? 11.851 -13.102 5.187 1.00 84.94 256 ASN A O 1
ATOM 2101 N N . SER A 1 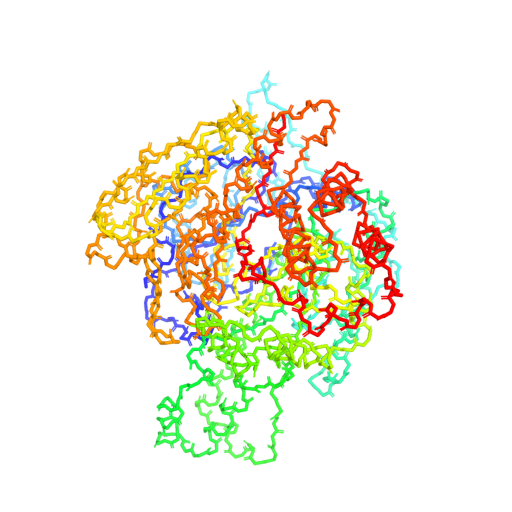257 ? 9.623 -12.841 5.373 1.00 80.31 257 SER A N 1
ATOM 2102 C CA . SER A 1 257 ? 9.602 -12.655 6.830 1.00 80.31 257 SER A CA 1
ATOM 2103 C C . SER A 1 257 ? 10.300 -13.779 7.606 1.00 80.31 257 SER A C 1
ATOM 2105 O O . SER A 1 257 ? 10.873 -13.530 8.671 1.00 80.31 257 SER A O 1
ATOM 2107 N N . SER A 1 258 ? 10.329 -14.993 7.048 1.00 81.25 258 SER A N 1
ATOM 2108 C CA . SER A 1 258 ? 11.079 -16.131 7.584 1.00 81.25 258 SER A CA 1
ATOM 2109 C C . SER A 1 258 ? 12.586 -15.874 7.662 1.00 81.25 258 SER A C 1
ATOM 2111 O O . SER A 1 258 ? 13.204 -16.217 8.670 1.00 81.25 258 SER A O 1
ATOM 2113 N N . LEU A 1 259 ? 13.178 -15.192 6.677 1.00 83.31 259 LEU A N 1
ATOM 2114 C CA . LEU A 1 259 ? 14.626 -14.973 6.584 1.00 83.31 259 LEU A CA 1
ATOM 2115 C C . LEU A 1 259 ? 15.187 -14.134 7.738 1.00 83.31 259 LEU A C 1
ATOM 2117 O O . LEU A 1 259 ? 16.335 -14.319 8.138 1.00 83.31 259 LEU A O 1
ATOM 2121 N N . TYR A 1 260 ? 14.387 -13.246 8.333 1.00 83.06 260 TYR A N 1
ATOM 2122 C CA . TYR A 1 260 ? 14.823 -12.463 9.494 1.00 83.06 260 TYR A CA 1
ATOM 2123 C C . TYR A 1 260 ? 14.993 -13.313 10.765 1.00 83.06 260 TYR A C 1
ATOM 2125 O O . TYR A 1 260 ? 15.709 -12.903 11.688 1.00 83.06 260 TYR A O 1
ATOM 2133 N N . ARG A 1 261 ? 14.332 -14.480 10.833 1.00 79.94 261 ARG A N 1
ATOM 2134 C CA . ARG A 1 261 ? 14.195 -15.302 12.050 1.00 79.94 261 ARG A CA 1
ATOM 2135 C C . ARG A 1 261 ? 14.662 -16.756 11.883 1.00 79.94 261 ARG A C 1
ATOM 2137 O O . ARG A 1 261 ? 14.662 -17.491 12.871 1.00 79.94 261 ARG A O 1
ATOM 2144 N N . ASP A 1 262 ? 15.079 -17.180 10.689 1.00 83.38 262 ASP A N 1
ATOM 2145 C CA . ASP A 1 262 ? 15.392 -18.585 10.406 1.00 83.38 262 ASP A CA 1
ATOM 2146 C C . ASP A 1 262 ? 16.767 -19.028 10.939 1.00 83.38 262 ASP A C 1
ATOM 2148 O O . ASP A 1 262 ? 17.799 -18.938 10.273 1.00 83.38 262 ASP A O 1
ATOM 2152 N N . LYS A 1 263 ? 16.782 -19.534 12.176 1.00 85.88 263 LYS A N 1
ATOM 2153 C CA . LYS A 1 263 ? 17.997 -20.053 12.822 1.00 85.88 263 LYS A CA 1
ATOM 2154 C C . LYS A 1 263 ? 18.539 -21.322 12.159 1.00 85.88 263 LYS A C 1
ATOM 2156 O O . LYS A 1 263 ? 19.746 -21.545 12.210 1.00 85.88 263 LYS A O 1
ATOM 2161 N N . GLU A 1 264 ? 17.675 -22.146 11.570 1.00 85.88 264 GLU A N 1
ATOM 2162 C CA . GLU A 1 264 ? 18.075 -23.400 10.917 1.00 85.88 264 GLU A CA 1
ATOM 2163 C C . GLU A 1 264 ? 18.826 -23.094 9.626 1.00 85.88 264 GLU A C 1
ATOM 2165 O O . GLU A 1 264 ? 19.911 -23.625 9.400 1.00 85.88 264 GLU A O 1
ATOM 2170 N N . PHE A 1 265 ? 18.309 -22.147 8.842 1.00 83.81 265 PHE A N 1
ATOM 2171 C CA . PHE A 1 265 ? 18.976 -21.672 7.636 1.00 83.81 265 PHE A CA 1
ATOM 2172 C C . PHE A 1 265 ? 20.342 -21.037 7.937 1.00 83.81 265 PHE A C 1
ATOM 2174 O O . PHE A 1 265 ? 21.332 -21.315 7.263 1.00 83.81 265 PHE A O 1
ATOM 2181 N N . LEU A 1 266 ? 20.434 -20.237 9.004 1.00 87.25 266 LEU A N 1
ATOM 2182 C CA . LEU A 1 266 ? 21.708 -19.663 9.446 1.00 87.25 266 LEU A CA 1
ATOM 2183 C C . LEU A 1 266 ? 22.710 -20.734 9.893 1.00 87.25 266 LEU A C 1
ATOM 2185 O O . LEU A 1 266 ? 23.902 -20.607 9.617 1.00 87.25 266 LEU A O 1
ATOM 2189 N N . LYS A 1 267 ? 22.245 -21.792 10.567 1.00 89.50 267 LYS A N 1
ATOM 2190 C CA . LYS A 1 267 ? 23.089 -22.936 10.930 1.00 89.50 267 LYS A CA 1
ATOM 2191 C C . LYS A 1 267 ? 23.586 -23.672 9.684 1.00 89.50 267 LYS A C 1
ATOM 2193 O O . LYS A 1 267 ? 24.778 -23.920 9.580 1.00 89.50 267 LYS A O 1
ATOM 2198 N N . MET A 1 268 ? 22.711 -23.912 8.710 1.00 89.00 268 MET A N 1
ATOM 2199 C CA . MET A 1 268 ? 23.094 -24.497 7.425 1.00 89.00 268 MET A CA 1
ATOM 2200 C C . MET A 1 268 ? 24.183 -23.663 6.732 1.00 89.00 268 MET A C 1
ATOM 2202 O O . MET A 1 268 ? 25.193 -24.217 6.315 1.00 89.00 268 MET A O 1
ATOM 2206 N N . ILE A 1 269 ? 24.047 -22.333 6.656 1.00 86.88 269 ILE A N 1
ATOM 2207 C CA . ILE A 1 269 ? 25.101 -21.490 6.061 1.00 86.88 269 ILE A CA 1
ATOM 2208 C C . ILE A 1 269 ? 26.437 -21.678 6.783 1.00 86.88 269 ILE A C 1
ATOM 2210 O O . ILE A 1 269 ? 27.469 -21.804 6.130 1.00 86.88 269 ILE A O 1
ATOM 2214 N N . GLN A 1 270 ? 26.424 -21.716 8.115 1.00 90.12 270 GLN A N 1
ATOM 2215 C CA . GLN A 1 270 ? 27.636 -21.941 8.899 1.00 90.12 270 GLN A CA 1
ATOM 2216 C C . GLN A 1 270 ? 28.270 -23.303 8.618 1.00 90.12 270 GLN A C 1
ATOM 2218 O O . GLN A 1 270 ? 29.488 -23.371 8.482 1.00 90.12 270 GLN A O 1
ATOM 2223 N N . ASP A 1 271 ? 27.462 -24.358 8.535 1.00 91.19 271 ASP A N 1
ATOM 2224 C CA . ASP A 1 271 ? 27.943 -25.727 8.352 1.00 91.19 271 ASP A CA 1
ATOM 2225 C C . ASP A 1 271 ? 28.556 -25.936 6.950 1.00 91.19 271 ASP A C 1
ATOM 2227 O O . ASP A 1 271 ? 29.537 -26.663 6.818 1.00 91.19 271 ASP A O 1
ATOM 2231 N N . TYR A 1 272 ? 28.027 -25.268 5.913 1.00 88.75 272 TYR A N 1
ATOM 2232 C CA . TYR A 1 272 ? 28.492 -25.419 4.523 1.00 88.75 272 TYR A CA 1
ATOM 2233 C C . TYR A 1 272 ? 29.529 -24.379 4.071 1.00 88.75 272 TYR A C 1
ATOM 2235 O O . TYR A 1 272 ? 30.418 -24.713 3.291 1.00 88.75 272 TYR A O 1
ATOM 2243 N N . TYR A 1 273 ? 29.414 -23.127 4.523 1.00 87.56 273 TYR A N 1
ATOM 2244 C CA . TYR A 1 273 ? 30.230 -21.997 4.047 1.00 87.56 273 TYR A CA 1
ATOM 2245 C C . TYR A 1 273 ? 31.082 -21.351 5.149 1.00 87.56 273 TYR A C 1
ATOM 2247 O O . TYR A 1 273 ? 31.847 -20.423 4.893 1.00 87.56 273 TYR A O 1
ATOM 2255 N N . GLY A 1 274 ? 30.970 -21.827 6.390 1.00 89.19 274 GLY A N 1
ATOM 2256 C CA . GLY A 1 274 ? 31.751 -21.336 7.518 1.00 89.19 274 GLY A CA 1
ATOM 2257 C C . GLY A 1 274 ? 31.141 -20.134 8.248 1.00 89.19 274 GLY A C 1
ATOM 2258 O O . GLY A 1 274 ? 30.167 -19.498 7.835 1.00 89.19 274 GLY A O 1
ATOM 2259 N N . VAL A 1 275 ? 31.736 -19.826 9.403 1.00 90.19 275 VAL A N 1
ATOM 2260 C CA . VAL A 1 275 ? 31.229 -18.822 10.355 1.00 90.19 275 VAL A CA 1
ATOM 2261 C C . VAL A 1 275 ? 31.277 -17.401 9.787 1.00 90.19 275 VAL A C 1
ATOM 2263 O O . VAL A 1 275 ? 30.351 -16.624 10.020 1.00 90.19 275 VAL A O 1
ATOM 2266 N N . GLU A 1 276 ? 32.317 -17.056 9.027 1.00 88.56 276 GLU A N 1
ATOM 2267 C CA . GLU A 1 276 ? 32.471 -15.703 8.477 1.00 88.56 276 GLU A CA 1
ATOM 2268 C C . GLU A 1 276 ? 31.423 -15.398 7.396 1.00 88.56 276 GLU A C 1
ATOM 2270 O O . GLU A 1 276 ? 30.782 -14.344 7.439 1.00 88.56 276 GLU A O 1
ATOM 2275 N N . VAL A 1 277 ? 31.119 -16.363 6.517 1.00 87.06 277 VAL A N 1
ATOM 2276 C CA . VAL A 1 277 ? 30.031 -16.237 5.531 1.00 87.06 277 VAL A CA 1
ATOM 2277 C C . VAL A 1 277 ? 28.674 -16.089 6.223 1.00 87.06 277 VAL A C 1
ATOM 2279 O O . VAL A 1 277 ? 27.885 -15.216 5.851 1.00 87.06 277 VAL A O 1
ATOM 2282 N N . LYS A 1 278 ? 28.411 -16.858 7.291 1.00 89.81 278 LYS A N 1
ATOM 2283 C CA . LYS A 1 278 ? 27.204 -16.675 8.116 1.00 89.81 278 LYS A CA 1
ATOM 2284 C C . LYS A 1 278 ? 27.116 -15.262 8.696 1.00 89.81 278 LYS A C 1
ATOM 2286 O O . LYS A 1 278 ? 26.066 -14.630 8.583 1.00 89.81 278 LYS A O 1
ATOM 2291 N N . LYS A 1 279 ? 28.185 -14.746 9.315 1.00 89.06 279 LYS A N 1
ATOM 2292 C CA . LYS A 1 279 ? 28.190 -13.394 9.907 1.00 89.06 279 LYS A CA 1
ATOM 2293 C C . LYS A 1 279 ? 27.935 -12.313 8.856 1.00 89.06 279 LYS A C 1
ATOM 2295 O O . LYS A 1 279 ? 27.247 -11.329 9.140 1.00 89.06 279 LYS A O 1
ATOM 2300 N N . PHE A 1 280 ? 28.494 -12.466 7.656 1.00 88.19 280 PHE A N 1
ATOM 2301 C CA . PHE A 1 280 ? 28.231 -11.560 6.541 1.00 88.19 280 PHE A CA 1
ATOM 2302 C C . PHE A 1 280 ? 26.763 -11.616 6.100 1.00 88.19 280 PHE A C 1
ATOM 2304 O O . PHE A 1 280 ? 26.118 -10.575 5.939 1.00 88.19 280 PHE A O 1
ATOM 2311 N N . TYR A 1 281 ? 26.213 -12.823 5.956 1.00 87.56 281 TYR A N 1
ATOM 2312 C CA . TYR A 1 281 ? 24.814 -13.044 5.598 1.00 87.56 281 TYR A CA 1
ATOM 2313 C C . TYR A 1 281 ? 23.857 -12.408 6.619 1.00 87.56 281 TYR A C 1
ATOM 2315 O O . TYR A 1 281 ? 22.977 -11.626 6.248 1.00 87.56 281 TYR A O 1
ATOM 2323 N N . GLU A 1 282 ? 24.071 -12.657 7.916 1.00 88.38 282 GLU A N 1
ATOM 2324 C CA . GLU A 1 282 ? 23.272 -12.072 9.000 1.00 88.38 282 GLU A CA 1
ATOM 2325 C C . GLU A 1 282 ? 23.305 -10.540 8.979 1.00 88.38 282 GLU A C 1
ATOM 2327 O O . GLU A 1 282 ? 22.249 -9.907 9.054 1.00 88.38 282 GLU A O 1
ATOM 2332 N N . ARG A 1 283 ? 24.495 -9.935 8.834 1.00 88.69 283 ARG A N 1
ATOM 2333 C CA . ARG A 1 283 ? 24.640 -8.473 8.714 1.00 88.69 283 ARG A CA 1
ATOM 2334 C C . ARG A 1 283 ? 23.928 -7.918 7.491 1.00 88.69 283 ARG A C 1
ATOM 2336 O O . ARG A 1 283 ? 23.369 -6.829 7.558 1.00 88.69 283 ARG A O 1
ATOM 2343 N N . THR A 1 284 ? 23.940 -8.656 6.389 1.00 86.38 284 THR A N 1
ATOM 2344 C CA . THR A 1 284 ? 23.329 -8.230 5.132 1.00 86.38 284 THR A CA 1
ATOM 2345 C C . THR A 1 284 ? 21.802 -8.227 5.210 1.00 86.38 284 THR A C 1
ATOM 2347 O O . THR A 1 284 ? 21.172 -7.243 4.821 1.00 86.38 284 THR A O 1
ATOM 2350 N N . ILE A 1 285 ? 21.197 -9.278 5.771 1.00 84.81 285 ILE A N 1
ATOM 2351 C CA . ILE A 1 285 ? 19.743 -9.347 5.999 1.00 84.81 285 ILE A CA 1
ATOM 2352 C C . ILE A 1 285 ? 19.288 -8.322 7.031 1.00 84.81 285 ILE A C 1
ATOM 2354 O O . ILE A 1 285 ? 18.283 -7.632 6.841 1.00 84.81 285 ILE A O 1
ATOM 2358 N N . LYS A 1 286 ? 20.034 -8.213 8.133 1.00 86.00 286 LYS A N 1
ATOM 2359 C CA . LYS A 1 286 ? 19.701 -7.344 9.267 1.00 86.00 286 LYS A CA 1
ATOM 2360 C C . LYS A 1 286 ? 20.340 -5.962 9.155 1.00 86.00 286 LYS A C 1
ATOM 2362 O O . LYS A 1 286 ? 20.484 -5.279 10.167 1.00 86.00 286 LYS A O 1
ATOM 2367 N N . ARG A 1 287 ? 20.726 -5.534 7.947 1.00 86.00 287 ARG A N 1
ATOM 2368 C CA . ARG A 1 287 ? 21.344 -4.219 7.740 1.00 86.00 287 ARG A CA 1
ATOM 2369 C C . ARG A 1 287 ? 20.425 -3.124 8.279 1.00 86.00 287 ARG A C 1
ATOM 2371 O O . ARG A 1 287 ? 19.233 -3.105 7.973 1.00 86.00 287 ARG A O 1
ATOM 2378 N N . SER A 1 288 ? 20.959 -2.222 9.092 1.00 79.94 288 SER A N 1
ATOM 2379 C CA . SER A 1 288 ? 20.183 -1.104 9.636 1.00 79.94 288 SER A CA 1
ATOM 2380 C C . SER A 1 288 ? 19.965 -0.000 8.597 1.00 79.94 288 SER A C 1
ATOM 2382 O O . SER A 1 288 ? 18.912 0.637 8.574 1.00 79.94 288 SER A O 1
ATOM 2384 N N . GLU A 1 289 ? 20.943 0.180 7.714 1.00 86.06 289 GLU A N 1
ATOM 2385 C CA . GLU A 1 289 ? 20.997 1.248 6.719 1.00 86.06 289 GLU A CA 1
ATOM 2386 C C . GLU A 1 289 ? 20.633 0.764 5.304 1.00 86.06 289 GLU A C 1
ATOM 2388 O O . GLU A 1 289 ? 20.103 -0.328 5.086 1.00 86.06 289 GLU A O 1
ATOM 2393 N N . TYR A 1 290 ? 20.911 1.610 4.312 1.00 86.81 290 TYR A N 1
ATOM 2394 C CA . TYR A 1 290 ? 20.682 1.354 2.889 1.00 86.81 290 TYR A CA 1
ATOM 2395 C C . TYR A 1 290 ? 21.695 0.391 2.253 1.00 86.81 290 TYR A C 1
ATOM 2397 O O . TYR A 1 290 ? 21.397 -0.206 1.218 1.00 86.81 290 TYR A O 1
ATOM 2405 N N . VAL A 1 291 ? 22.887 0.265 2.840 1.00 84.81 291 VAL A N 1
ATOM 2406 C CA . VAL A 1 291 ? 24.024 -0.501 2.306 1.00 84.81 291 VAL A CA 1
ATOM 2407 C C . VAL A 1 291 ? 24.573 -1.406 3.408 1.00 84.81 291 VAL A C 1
ATOM 2409 O O . VAL A 1 291 ? 24.543 -1.034 4.580 1.00 84.81 291 VAL A O 1
ATOM 2412 N N . THR A 1 292 ? 25.068 -2.589 3.044 1.00 81.88 292 THR A N 1
ATOM 2413 C CA . THR A 1 292 ? 25.802 -3.458 3.973 1.00 81.88 292 THR A CA 1
ATOM 2414 C C . THR A 1 292 ? 27.218 -2.920 4.168 1.00 81.88 292 THR A C 1
ATOM 2416 O O . THR A 1 292 ? 27.919 -2.656 3.193 1.00 81.88 292 THR A O 1
ATOM 2419 N N . GLU A 1 293 ? 27.651 -2.770 5.418 1.00 76.81 293 GLU A N 1
ATOM 2420 C CA . GLU A 1 293 ? 29.026 -2.382 5.740 1.00 76.81 293 GLU A CA 1
ATOM 2421 C C . GLU A 1 293 ? 29.973 -3.581 5.667 1.00 76.81 293 GLU A C 1
ATOM 2423 O O . GLU A 1 293 ? 29.777 -4.581 6.368 1.00 76.81 293 GLU A O 1
ATOM 2428 N N . LEU A 1 294 ? 31.012 -3.443 4.842 1.00 77.62 294 LEU A N 1
ATOM 2429 C CA . LEU A 1 294 ? 32.147 -4.359 4.813 1.00 77.62 294 LEU A CA 1
ATOM 2430 C C . LEU A 1 294 ? 33.061 -4.068 6.007 1.00 77.62 294 LEU A C 1
ATOM 2432 O O . LEU A 1 294 ? 33.396 -2.911 6.269 1.00 77.62 294 LEU A O 1
ATOM 2436 N N . LYS A 1 295 ? 33.459 -5.117 6.722 1.00 81.06 295 LYS A N 1
ATOM 2437 C CA . LYS A 1 295 ? 34.486 -5.081 7.768 1.00 81.06 295 LYS A CA 1
ATOM 2438 C C . LYS A 1 295 ? 35.809 -5.602 7.214 1.00 81.06 295 LYS A C 1
ATOM 2440 O O . LYS A 1 295 ? 35.821 -6.331 6.231 1.00 81.06 295 LYS A O 1
ATOM 2445 N N . THR A 1 296 ? 36.913 -5.283 7.883 1.00 74.12 296 THR A N 1
ATOM 2446 C CA . THR A 1 296 ? 38.254 -5.810 7.555 1.00 74.12 296 THR A CA 1
ATOM 2447 C C . THR A 1 296 ? 38.293 -7.340 7.551 1.00 74.12 296 THR A C 1
ATOM 2449 O O . THR A 1 296 ? 38.928 -7.948 6.700 1.00 74.12 296 THR A O 1
ATOM 2452 N N . GLU A 1 297 ? 37.541 -7.965 8.458 1.00 75.62 297 GLU A N 1
ATOM 2453 C CA . GLU A 1 297 ? 37.353 -9.419 8.557 1.00 75.62 297 GLU A CA 1
ATOM 2454 C C . GLU A 1 297 ? 36.731 -10.037 7.285 1.00 75.62 297 GLU A C 1
ATOM 2456 O O . GLU A 1 297 ? 36.910 -11.226 7.030 1.00 75.62 297 GLU A O 1
ATOM 2461 N N . ASP A 1 298 ? 36.020 -9.241 6.472 1.00 77.06 298 ASP A N 1
ATOM 2462 C CA . ASP A 1 298 ? 35.308 -9.723 5.283 1.00 77.06 298 ASP A CA 1
ATOM 2463 C C . ASP A 1 298 ? 36.217 -9.895 4.061 1.00 77.06 298 ASP A C 1
ATOM 2465 O O . ASP A 1 298 ? 35.840 -10.601 3.128 1.00 77.06 298 ASP A O 1
ATOM 2469 N N . GLU A 1 299 ? 37.410 -9.286 4.036 1.00 77.00 299 GLU A N 1
ATOM 2470 C CA . GLU A 1 299 ? 38.288 -9.292 2.853 1.00 77.00 299 GLU A CA 1
ATOM 2471 C C . GLU A 1 299 ? 38.637 -10.712 2.389 1.00 77.00 299 GLU A C 1
ATOM 2473 O O . GLU A 1 299 ? 38.653 -10.990 1.188 1.00 77.00 299 GLU A O 1
ATOM 2478 N N . GLY A 1 300 ? 38.825 -11.634 3.339 1.00 78.38 300 GLY A N 1
ATOM 2479 C CA . GLY A 1 300 ? 39.132 -13.038 3.059 1.00 78.38 300 GLY A CA 1
ATOM 2480 C C . GLY A 1 300 ? 37.986 -13.828 2.417 1.00 78.38 300 GLY A C 1
ATOM 2481 O O . GLY A 1 300 ? 38.243 -14.861 1.805 1.00 78.38 300 GLY A O 1
ATOM 2482 N N . ILE A 1 301 ? 36.740 -13.346 2.516 1.00 81.56 301 ILE A N 1
ATOM 2483 C CA . ILE A 1 301 ? 35.543 -14.020 1.984 1.00 81.56 301 ILE A CA 1
ATOM 2484 C C . ILE A 1 301 ? 34.914 -13.290 0.789 1.00 81.56 301 ILE A C 1
ATOM 2486 O O . ILE A 1 301 ? 33.948 -13.786 0.219 1.00 81.56 301 ILE A O 1
ATOM 2490 N N . LEU A 1 302 ? 35.439 -12.136 0.359 1.00 79.06 302 LEU A N 1
ATOM 2491 C CA . LEU A 1 302 ? 34.872 -11.387 -0.778 1.00 79.06 302 LEU A CA 1
ATOM 2492 C C . LEU A 1 302 ? 34.906 -12.170 -2.099 1.00 79.06 302 LEU A C 1
ATOM 2494 O O . LEU A 1 302 ? 34.042 -11.972 -2.951 1.00 79.06 302 LEU A O 1
ATOM 2498 N N . ASN A 1 303 ? 35.886 -13.064 -2.254 1.00 80.88 303 ASN A N 1
ATOM 2499 C CA . ASN A 1 303 ? 36.008 -13.946 -3.416 1.00 80.88 303 ASN A CA 1
ATOM 2500 C C . ASN A 1 303 ? 35.209 -15.252 -3.267 1.00 80.88 303 ASN A C 1
ATOM 2502 O O . ASN A 1 303 ? 35.219 -16.079 -4.179 1.00 80.88 303 ASN A O 1
ATOM 2506 N N . ASP A 1 304 ? 34.529 -15.456 -2.135 1.00 86.00 304 ASP A N 1
ATOM 2507 C CA . ASP A 1 304 ? 33.692 -16.629 -1.924 1.00 86.00 304 ASP A CA 1
ATOM 2508 C C . ASP A 1 304 ? 32.491 -16.597 -2.882 1.00 86.00 304 ASP A C 1
ATOM 2510 O O . ASP A 1 304 ? 31.756 -15.608 -3.003 1.00 86.00 304 ASP A O 1
ATOM 2514 N N . PHE A 1 305 ? 32.279 -17.711 -3.580 1.00 84.00 305 PHE A N 1
ATOM 2515 C CA . PHE A 1 305 ? 31.222 -17.838 -4.574 1.00 84.00 305 PHE A CA 1
ATOM 2516 C C . PHE A 1 305 ? 29.818 -17.631 -3.983 1.00 84.00 305 PHE A C 1
ATOM 2518 O O . PHE A 1 305 ? 28.948 -17.068 -4.653 1.00 84.00 305 PHE A O 1
ATOM 2525 N N . ALA A 1 306 ? 29.584 -18.041 -2.733 1.00 81.94 306 ALA A N 1
ATOM 2526 C CA . ALA A 1 306 ? 28.314 -17.849 -2.043 1.00 81.94 306 ALA A CA 1
ATOM 2527 C C . ALA A 1 306 ? 28.059 -16.368 -1.734 1.00 81.94 306 ALA A C 1
ATOM 2529 O O . ALA A 1 306 ? 26.942 -15.886 -1.935 1.00 81.94 306 ALA A O 1
ATOM 2530 N N . ILE A 1 307 ? 29.093 -15.624 -1.327 1.00 84.75 307 ILE A N 1
ATOM 2531 C CA . ILE A 1 307 ? 29.014 -14.173 -1.095 1.00 84.75 307 ILE A CA 1
ATOM 2532 C C . ILE A 1 307 ? 28.722 -13.429 -2.398 1.00 84.75 307 ILE A C 1
ATOM 2534 O O . ILE A 1 307 ? 27.846 -12.556 -2.432 1.00 84.75 307 ILE A O 1
ATOM 2538 N N . PHE A 1 308 ? 29.394 -13.806 -3.487 1.00 84.62 308 PHE A N 1
ATOM 2539 C CA . PHE A 1 308 ? 29.135 -13.246 -4.811 1.00 84.62 308 PHE A CA 1
ATOM 2540 C C . PHE A 1 308 ? 27.691 -13.509 -5.269 1.00 84.62 308 PHE A C 1
ATOM 2542 O O . PHE A 1 308 ? 26.979 -12.575 -5.653 1.00 84.62 308 PHE A O 1
ATOM 2549 N N . LYS A 1 309 ? 27.222 -14.762 -5.168 1.00 83.81 309 LYS A N 1
ATOM 2550 C CA . LYS A 1 309 ? 25.838 -15.147 -5.493 1.00 83.81 309 LYS A CA 1
ATOM 2551 C C . LYS A 1 309 ? 24.821 -14.368 -4.664 1.00 83.81 309 LYS A C 1
ATOM 2553 O O . LYS A 1 309 ? 23.899 -13.789 -5.232 1.00 83.81 309 LYS A O 1
ATOM 2558 N N . LEU A 1 310 ? 25.001 -14.308 -3.345 1.00 82.38 310 LEU A N 1
ATOM 2559 C CA . LEU A 1 310 ? 24.121 -13.574 -2.436 1.00 82.38 310 LEU A CA 1
ATOM 2560 C C . LEU A 1 310 ? 24.035 -12.091 -2.805 1.00 82.38 310 LEU A C 1
ATOM 2562 O O . LEU A 1 310 ? 22.946 -11.526 -2.899 1.00 82.38 310 LEU A O 1
ATOM 2566 N N . SER A 1 311 ? 25.190 -11.469 -3.033 1.00 82.50 311 SER A N 1
ATOM 2567 C CA . SER A 1 311 ? 25.279 -10.056 -3.397 1.00 82.50 311 SER A CA 1
ATOM 2568 C C . SER A 1 311 ? 24.572 -9.782 -4.724 1.00 82.50 311 SER A C 1
ATOM 2570 O O . SER A 1 311 ? 23.864 -8.783 -4.845 1.00 82.50 311 SER A O 1
ATOM 2572 N N . SER A 1 312 ? 24.699 -10.693 -5.696 1.00 85.38 312 SER A N 1
ATOM 2573 C CA . SER A 1 312 ? 23.974 -10.620 -6.966 1.00 85.38 312 SER A CA 1
ATOM 2574 C C . SER A 1 312 ? 22.458 -10.701 -6.763 1.00 85.38 312 SER A C 1
ATOM 2576 O O . SER A 1 312 ? 21.749 -9.823 -7.251 1.00 85.38 312 SER A O 1
ATOM 2578 N N . ILE A 1 313 ? 21.965 -11.673 -5.984 1.00 85.25 313 ILE A N 1
ATOM 2579 C CA . ILE A 1 313 ? 20.529 -11.837 -5.682 1.00 85.25 313 ILE A CA 1
ATOM 2580 C C . ILE A 1 313 ? 19.957 -10.560 -5.059 1.00 85.25 313 ILE A C 1
ATOM 2582 O O . ILE A 1 313 ? 18.975 -10.011 -5.549 1.00 85.25 313 ILE A O 1
ATOM 2586 N N . ILE A 1 314 ? 20.611 -10.036 -4.021 1.00 85.38 314 ILE A N 1
ATOM 2587 C CA . ILE A 1 314 ? 20.157 -8.827 -3.319 1.00 85.38 314 ILE A CA 1
ATOM 2588 C C . ILE A 1 314 ? 20.165 -7.616 -4.242 1.00 85.38 314 ILE A C 1
ATOM 2590 O O . ILE A 1 314 ? 19.258 -6.786 -4.187 1.00 85.38 314 ILE A O 1
ATOM 2594 N N . SER A 1 315 ? 21.201 -7.488 -5.067 1.00 86.75 315 SER A N 1
ATOM 2595 C CA . SER A 1 315 ? 21.295 -6.407 -6.041 1.00 86.75 315 SER A CA 1
ATOM 2596 C C . SER A 1 315 ? 20.112 -6.448 -7.012 1.00 86.75 315 SER A C 1
ATOM 2598 O O . SER A 1 315 ? 19.444 -5.431 -7.200 1.00 86.75 315 SER A O 1
ATOM 2600 N N . ASN A 1 316 ? 19.789 -7.630 -7.545 1.00 87.94 316 ASN A N 1
ATOM 2601 C CA . ASN A 1 316 ? 18.667 -7.822 -8.465 1.00 87.94 316 ASN A CA 1
ATOM 2602 C C . ASN A 1 316 ? 17.320 -7.510 -7.801 1.00 87.94 316 ASN A C 1
ATOM 2604 O O . ASN A 1 316 ? 16.557 -6.717 -8.354 1.00 87.94 316 ASN A O 1
ATOM 2608 N N . ASP A 1 317 ? 17.065 -8.035 -6.597 1.00 89.12 317 ASP A N 1
ATOM 2609 C CA . ASP A 1 317 ? 15.844 -7.749 -5.826 1.00 89.12 317 ASP A CA 1
ATOM 2610 C C . ASP A 1 317 ? 15.685 -6.238 -5.595 1.00 89.12 317 ASP A C 1
ATOM 2612 O O . ASP A 1 317 ? 14.607 -5.668 -5.776 1.00 89.12 317 ASP A O 1
ATOM 2616 N N . LEU A 1 318 ? 16.778 -5.548 -5.254 1.00 90.75 318 LEU A N 1
ATOM 2617 C CA . LEU A 1 318 ? 16.765 -4.104 -5.047 1.00 90.75 318 LEU A CA 1
ATOM 2618 C C . LEU A 1 318 ? 16.565 -3.302 -6.337 1.00 90.75 318 LEU A C 1
ATOM 2620 O O . LEU A 1 318 ? 15.963 -2.227 -6.275 1.00 90.75 318 LEU A O 1
ATOM 2624 N N . PHE A 1 319 ? 17.091 -3.755 -7.475 1.00 92.31 319 PHE A N 1
ATOM 2625 C CA . PHE A 1 319 ? 16.870 -3.096 -8.763 1.00 92.31 319 PHE A CA 1
ATOM 2626 C C . PHE A 1 319 ? 15.438 -3.294 -9.259 1.00 92.31 319 PHE A C 1
ATOM 2628 O O . PHE A 1 319 ? 14.832 -2.330 -9.732 1.00 92.31 319 PHE A O 1
ATOM 2635 N N . LEU A 1 320 ? 14.872 -4.493 -9.102 1.00 93.31 320 LEU A N 1
ATOM 2636 C CA . LEU A 1 320 ? 13.462 -4.765 -9.390 1.00 93.31 320 LEU A CA 1
ATOM 2637 C C . LEU A 1 320 ? 12.552 -3.905 -8.516 1.00 93.31 320 LEU A C 1
ATOM 2639 O O . LEU A 1 320 ? 11.742 -3.143 -9.043 1.00 93.31 320 LEU A O 1
ATOM 2643 N N . PHE A 1 321 ? 12.758 -3.937 -7.196 1.00 95.31 321 PHE A N 1
ATOM 2644 C CA . PHE A 1 321 ? 12.008 -3.117 -6.246 1.00 95.31 321 PHE A CA 1
ATOM 2645 C C . PHE A 1 321 ? 12.056 -1.631 -6.618 1.00 95.31 321 PHE A C 1
ATOM 2647 O O . PHE A 1 321 ? 11.026 -0.967 -6.693 1.00 95.31 321 PHE A O 1
ATOM 2654 N N . THR A 1 322 ? 13.243 -1.094 -6.913 1.00 96.12 322 THR A N 1
ATOM 2655 C CA . THR A 1 322 ? 13.369 0.312 -7.306 1.00 96.12 322 THR A CA 1
ATOM 2656 C C . THR A 1 322 ? 12.735 0.616 -8.662 1.00 96.12 322 THR A C 1
ATOM 2658 O O . THR A 1 322 ? 12.161 1.691 -8.801 1.00 96.12 322 THR A O 1
ATOM 2661 N N . SER A 1 323 ? 12.786 -0.293 -9.636 1.00 96.19 323 SER A N 1
ATOM 2662 C CA . SER A 1 323 ? 12.126 -0.093 -10.937 1.00 96.19 323 SER A CA 1
ATOM 2663 C C . SER A 1 323 ? 10.604 -0.009 -10.779 1.00 96.19 323 SER A C 1
ATOM 2665 O O . SER A 1 323 ? 9.962 0.840 -11.392 1.00 96.19 323 SER A O 1
ATOM 2667 N N . LEU A 1 324 ? 10.032 -0.816 -9.882 1.00 97.12 324 LEU A N 1
ATOM 2668 C CA . LEU A 1 324 ? 8.611 -0.760 -9.529 1.00 97.12 324 LEU A CA 1
ATOM 2669 C C . LEU A 1 324 ? 8.249 0.545 -8.804 1.00 97.12 324 LEU A C 1
ATOM 2671 O O . LEU A 1 324 ? 7.238 1.170 -9.119 1.00 97.12 324 LEU A O 1
ATOM 2675 N N . LEU A 1 325 ? 9.106 1.027 -7.896 1.00 97.88 325 LEU A N 1
ATOM 2676 C CA . LEU A 1 325 ? 8.930 2.356 -7.301 1.00 97.88 325 LEU A CA 1
ATOM 2677 C C . LEU A 1 325 ? 9.036 3.481 -8.339 1.00 97.88 325 LEU A C 1
ATOM 2679 O O . LEU A 1 325 ? 8.313 4.467 -8.225 1.00 97.88 325 LEU A O 1
ATOM 2683 N N . SER A 1 326 ? 9.911 3.355 -9.343 1.00 97.56 326 SER A N 1
ATOM 2684 C CA . SER A 1 326 ? 9.992 4.312 -10.452 1.00 97.56 326 SER A CA 1
ATOM 2685 C C . SER A 1 326 ? 8.674 4.369 -11.220 1.00 97.56 326 SER A C 1
ATOM 2687 O O . SER A 1 326 ? 8.194 5.470 -11.463 1.00 97.56 326 SER A O 1
ATOM 2689 N N . ILE A 1 327 ? 8.058 3.220 -11.529 1.00 96.31 327 ILE A N 1
ATOM 2690 C CA . ILE A 1 327 ? 6.724 3.150 -12.153 1.00 96.31 327 ILE A CA 1
ATOM 2691 C C . ILE A 1 327 ? 5.681 3.852 -11.277 1.00 96.31 327 ILE A C 1
ATOM 2693 O O . ILE A 1 327 ? 4.952 4.714 -11.755 1.00 96.31 327 ILE A O 1
ATOM 2697 N N . LEU A 1 328 ? 5.635 3.542 -9.980 1.00 95.44 328 LEU A N 1
ATOM 2698 C CA . LEU A 1 328 ? 4.648 4.137 -9.077 1.00 95.44 328 LEU A CA 1
ATOM 2699 C C . LEU A 1 328 ? 4.830 5.661 -8.938 1.00 95.44 328 LEU A C 1
ATOM 2701 O O . LEU A 1 328 ? 3.852 6.414 -8.904 1.00 95.44 328 LEU A O 1
ATOM 2705 N N . SER A 1 329 ? 6.085 6.115 -8.884 1.00 95.50 329 SER A N 1
ATOM 2706 C CA . SER A 1 329 ? 6.454 7.530 -8.815 1.00 95.50 329 SER A CA 1
ATOM 2707 C C . SER A 1 329 ? 6.108 8.270 -10.103 1.00 95.50 329 SER A C 1
ATOM 2709 O O . SER A 1 329 ? 5.600 9.386 -10.028 1.00 95.50 329 SER A O 1
ATOM 2711 N N . THR A 1 330 ? 6.332 7.668 -11.275 1.00 93.62 330 THR A N 1
ATOM 2712 C CA . THR A 1 330 ? 6.024 8.289 -12.572 1.00 93.62 330 THR A CA 1
ATOM 2713 C C . THR A 1 330 ? 4.529 8.291 -12.858 1.00 93.62 330 THR A C 1
ATOM 2715 O O . THR A 1 330 ? 4.016 9.303 -13.328 1.00 93.62 330 THR A O 1
ATOM 2718 N N . GLU A 1 331 ? 3.817 7.216 -12.505 1.00 91.19 331 GLU A N 1
ATOM 2719 C CA . GLU A 1 331 ? 2.361 7.100 -12.616 1.00 91.19 331 GLU A CA 1
ATOM 2720 C C . GLU A 1 331 ? 1.657 8.284 -11.954 1.00 91.19 331 GLU A C 1
ATOM 2722 O O . GLU A 1 331 ? 0.786 8.906 -12.558 1.00 91.19 331 GLU A O 1
ATOM 2727 N N . ASN A 1 332 ? 2.067 8.593 -10.726 1.00 90.81 332 ASN A N 1
ATOM 2728 C CA . ASN A 1 332 ? 1.409 9.565 -9.860 1.00 90.81 332 ASN A CA 1
ATOM 2729 C C . ASN A 1 332 ? 2.116 10.928 -9.814 1.00 90.81 332 ASN A C 1
ATOM 2731 O O . ASN A 1 332 ? 1.668 11.849 -9.127 1.00 90.81 332 ASN A O 1
ATOM 2735 N N . PHE A 1 333 ? 3.257 11.036 -10.499 1.00 93.44 333 PHE A N 1
ATOM 2736 C CA . PHE A 1 333 ? 4.218 12.125 -10.350 1.00 93.44 333 PHE A CA 1
ATOM 2737 C C . PHE A 1 333 ? 4.494 12.454 -8.870 1.00 93.44 333 PHE A C 1
ATOM 2739 O O . PHE A 1 333 ? 4.497 13.614 -8.470 1.00 93.44 333 PHE A O 1
ATOM 2746 N N . SER A 1 334 ? 4.661 11.440 -8.014 1.00 94.25 334 SER A N 1
ATOM 2747 C CA . SER A 1 334 ? 4.769 11.614 -6.556 1.00 94.25 334 SER A CA 1
ATOM 2748 C C . SER A 1 334 ? 6.204 11.439 -6.059 1.00 94.25 334 SER A C 1
ATOM 2750 O O . SER A 1 334 ? 6.879 10.495 -6.488 1.00 94.25 334 SER A O 1
ATOM 2752 N N . PRO A 1 335 ? 6.669 12.284 -5.115 1.00 97.00 335 PRO A N 1
ATOM 2753 C CA . PRO A 1 335 ? 7.919 12.048 -4.412 1.00 97.00 335 PRO A CA 1
ATOM 2754 C C . PRO A 1 335 ? 7.898 10.696 -3.696 1.00 97.00 335 PRO A C 1
ATOM 2756 O O . PRO A 1 335 ? 6.955 10.352 -2.984 1.00 97.00 335 PRO A O 1
ATOM 2759 N N . THR A 1 336 ? 8.974 9.945 -3.880 1.00 98.25 336 THR A N 1
ATOM 2760 C CA . THR A 1 336 ? 9.227 8.649 -3.264 1.00 98.25 336 THR A CA 1
ATOM 2761 C C . THR A 1 336 ? 10.334 8.769 -2.231 1.00 98.25 336 THR A C 1
ATOM 2763 O O . THR A 1 336 ? 11.454 9.195 -2.532 1.00 98.25 336 THR A O 1
ATOM 2766 N N . TYR A 1 337 ? 10.023 8.332 -1.018 1.00 98.12 337 TYR A N 1
ATOM 2767 C CA . TYR A 1 337 ? 10.928 8.262 0.116 1.00 98.12 337 TYR A CA 1
ATOM 2768 C C . TYR A 1 337 ? 11.252 6.803 0.394 1.00 98.12 337 TYR A C 1
ATOM 2770 O O . TYR A 1 337 ? 10.469 6.074 1.004 1.00 98.12 337 TYR A O 1
ATOM 2778 N N . ARG A 1 338 ? 12.427 6.365 -0.058 1.00 96.00 338 ARG A N 1
ATOM 2779 C CA . ARG A 1 338 ? 12.958 5.066 0.346 1.00 96.00 338 ARG A CA 1
ATOM 2780 C C . ARG A 1 338 ? 13.494 5.194 1.770 1.00 96.00 338 ARG A C 1
ATOM 2782 O O . ARG A 1 338 ? 14.454 5.919 1.981 1.00 96.00 338 ARG A O 1
ATOM 2789 N N . LEU A 1 339 ? 12.872 4.518 2.723 1.00 95.56 339 LEU A N 1
ATOM 2790 C CA . LEU A 1 339 ? 13.229 4.569 4.140 1.00 95.56 339 LEU A CA 1
ATOM 2791 C C . LEU A 1 339 ? 14.273 3.475 4.473 1.00 95.56 339 LEU A C 1
ATOM 2793 O O . LEU A 1 339 ? 14.438 2.524 3.694 1.00 95.56 339 LEU A O 1
ATOM 2797 N N . PRO A 1 340 ? 15.016 3.589 5.593 1.00 93.12 340 PRO A N 1
ATOM 2798 C CA . PRO A 1 340 ? 16.072 2.632 5.921 1.00 93.12 340 PRO A CA 1
ATOM 2799 C C . PRO A 1 340 ? 15.510 1.262 6.346 1.00 93.12 340 PRO A C 1
ATOM 2801 O O . PRO A 1 340 ? 14.443 1.164 6.953 1.00 93.12 340 PRO A O 1
ATOM 2804 N N . ASN A 1 341 ? 16.254 0.183 6.065 1.00 90.81 341 ASN A N 1
ATOM 2805 C CA . ASN A 1 341 ? 15.817 -1.198 6.340 1.00 90.81 341 ASN A CA 1
ATOM 2806 C C . ASN A 1 341 ? 15.642 -1.487 7.838 1.00 90.81 341 ASN A C 1
ATOM 2808 O O . ASN A 1 341 ? 14.894 -2.386 8.214 1.00 90.81 341 ASN A O 1
ATOM 2812 N N . SER A 1 342 ? 16.271 -0.702 8.713 1.00 91.00 342 SER A N 1
ATOM 2813 C CA . SER A 1 342 ? 16.076 -0.791 10.160 1.00 91.00 342 SER A CA 1
ATOM 2814 C C . SER A 1 342 ? 14.615 -0.662 10.603 1.00 91.00 342 SER A C 1
ATOM 2816 O O . SER A 1 342 ? 14.302 -1.089 11.716 1.00 91.00 342 SER A O 1
ATOM 2818 N N . LEU A 1 343 ? 13.714 -0.110 9.783 1.00 92.19 343 LEU A N 1
ATOM 2819 C CA . LEU A 1 343 ? 12.279 -0.060 10.083 1.00 92.19 343 LEU A CA 1
ATOM 2820 C C . LEU A 1 343 ? 11.619 -1.451 10.064 1.00 92.19 343 LEU A C 1
ATOM 2822 O O . LEU A 1 343 ? 10.672 -1.659 10.819 1.00 92.19 343 LEU A O 1
ATOM 2826 N N . ASN A 1 344 ? 12.167 -2.410 9.307 1.00 89.81 344 ASN A N 1
ATOM 2827 C CA . ASN A 1 344 ? 11.696 -3.801 9.261 1.00 89.81 344 ASN A CA 1
ATOM 2828 C C . ASN A 1 344 ? 12.068 -4.608 10.514 1.00 89.81 344 ASN A C 1
ATOM 2830 O O . ASN A 1 344 ? 11.474 -5.644 10.789 1.00 89.81 344 ASN A O 1
ATOM 2834 N N . LEU A 1 345 ? 13.066 -4.160 11.284 1.00 90.50 345 LEU A N 1
ATOM 2835 C CA . LEU A 1 345 ? 13.736 -4.980 12.303 1.00 90.50 345 LEU A CA 1
ATOM 2836 C C . LEU A 1 345 ? 13.063 -4.936 13.689 1.00 90.50 345 LEU A C 1
ATOM 2838 O O . LEU A 1 345 ? 13.679 -5.304 14.689 1.00 90.50 345 LEU A O 1
ATOM 2842 N N . SER A 1 346 ? 11.806 -4.495 13.774 1.00 91.19 346 SER A N 1
ATOM 2843 C CA . SER A 1 346 ? 11.079 -4.308 15.040 1.00 91.19 346 SER A CA 1
ATOM 2844 C C . SER A 1 346 ? 10.258 -5.534 15.482 1.00 91.19 346 SER A C 1
ATOM 2846 O O . SER A 1 346 ? 9.301 -5.390 16.243 1.00 91.19 346 SER A O 1
ATOM 2848 N N . HIS A 1 347 ? 10.628 -6.748 15.049 1.00 89.31 347 HIS A N 1
ATOM 2849 C CA . HIS A 1 347 ? 9.834 -7.971 15.267 1.00 89.31 347 HIS A CA 1
ATOM 2850 C C . HIS A 1 347 ? 9.456 -8.232 16.729 1.00 89.31 347 HIS A C 1
ATOM 2852 O O . HIS A 1 347 ? 8.309 -8.554 17.010 1.00 89.31 347 HIS A O 1
ATOM 2858 N N . SER A 1 348 ? 10.378 -8.016 17.673 1.00 91.12 348 SER A N 1
ATOM 2859 C CA . SER A 1 348 ? 10.105 -8.236 19.100 1.00 91.12 348 SER A CA 1
ATOM 2860 C C . SER A 1 348 ? 8.991 -7.338 19.647 1.00 91.12 348 SER A C 1
ATOM 2862 O O . SER A 1 348 ? 8.266 -7.736 20.558 1.00 91.12 348 SER A O 1
ATOM 2864 N N . LYS A 1 349 ? 8.828 -6.130 19.094 1.00 94.75 349 LYS A N 1
ATOM 2865 C CA . LYS A 1 349 ? 7.733 -5.223 19.457 1.00 94.75 349 LYS A CA 1
ATOM 2866 C C . LYS A 1 349 ? 6.410 -5.697 18.862 1.00 94.75 349 LYS A C 1
ATOM 2868 O O . LYS A 1 349 ? 5.407 -5.635 19.564 1.00 94.75 349 LYS A O 1
ATOM 2873 N N . TYR A 1 350 ? 6.408 -6.217 17.632 1.00 93.00 350 TYR A N 1
ATOM 2874 C CA . TYR A 1 350 ? 5.208 -6.807 17.024 1.00 93.00 350 TYR A CA 1
ATOM 2875 C C . TYR A 1 350 ? 4.728 -8.023 17.816 1.00 93.00 350 TYR A C 1
ATOM 2877 O O . TYR A 1 350 ? 3.574 -8.057 18.228 1.00 93.00 350 TYR A O 1
ATOM 2885 N N . ASP A 1 351 ? 5.634 -8.957 18.120 1.00 92.12 351 ASP A N 1
ATOM 2886 C CA . ASP A 1 351 ? 5.320 -10.157 18.901 1.00 92.12 351 ASP A CA 1
ATOM 2887 C C . ASP A 1 351 ? 4.758 -9.770 20.290 1.00 92.12 351 ASP A C 1
ATOM 2889 O O . ASP A 1 351 ? 3.803 -10.368 20.790 1.00 92.12 351 ASP A O 1
ATOM 2893 N N . CYS A 1 352 ? 5.298 -8.707 20.905 1.00 94.81 352 CYS A N 1
ATOM 2894 C CA . CYS A 1 352 ? 4.797 -8.173 22.171 1.00 94.81 352 CYS A CA 1
ATOM 2895 C C . CYS A 1 352 ? 3.390 -7.564 22.045 1.00 94.81 352 CYS A C 1
ATOM 2897 O O . CYS A 1 352 ? 2.539 -7.842 22.889 1.00 94.81 352 CYS A O 1
ATOM 2899 N N . LEU A 1 353 ? 3.119 -6.773 21.002 1.00 94.81 353 LEU A N 1
ATOM 2900 C CA . LEU A 1 353 ? 1.787 -6.209 20.747 1.00 94.81 353 LEU A CA 1
ATOM 2901 C C . LEU A 1 353 ? 0.747 -7.309 20.504 1.00 94.81 353 LEU A C 1
ATOM 2903 O O . LEU A 1 353 ? -0.329 -7.262 21.098 1.00 94.81 353 LEU A O 1
ATOM 2907 N N . VAL A 1 354 ? 1.081 -8.334 19.715 1.00 92.62 354 VAL A N 1
ATOM 2908 C CA . VAL A 1 354 ? 0.211 -9.502 19.493 1.00 92.62 354 VAL A CA 1
ATOM 2909 C C . VAL A 1 354 ? -0.080 -10.216 20.811 1.00 92.62 354 VAL A C 1
ATOM 2911 O O . VAL A 1 354 ? -1.232 -10.503 21.125 1.00 92.62 354 VAL A O 1
ATOM 2914 N N . SER A 1 355 ? 0.946 -10.478 21.622 1.00 92.50 355 SER A N 1
ATOM 2915 C CA . SER A 1 355 ? 0.764 -11.137 22.918 1.00 92.50 355 SER A CA 1
ATOM 2916 C C . SER A 1 355 ? -0.132 -10.334 23.866 1.00 92.50 355 SER A C 1
ATOM 2918 O O . SER A 1 355 ? -0.965 -10.924 24.551 1.00 92.50 355 SER A O 1
ATOM 2920 N N . LEU A 1 356 ? 0.018 -9.007 23.903 1.00 93.12 356 LEU A N 1
ATOM 2921 C CA . LEU A 1 356 ? -0.780 -8.139 24.771 1.00 93.12 356 LEU A CA 1
ATOM 2922 C C . LEU A 1 356 ? -2.236 -8.027 24.314 1.00 93.12 356 LEU A C 1
ATOM 2924 O O . LEU A 1 356 ? -3.123 -7.975 25.158 1.00 93.12 356 LEU A O 1
ATOM 2928 N N . THR A 1 357 ? -2.480 -8.017 23.004 1.00 89.81 357 THR A N 1
ATOM 2929 C CA . THR A 1 357 ? -3.831 -7.896 22.428 1.00 89.81 357 THR A CA 1
ATOM 2930 C C . THR A 1 357 ? -4.638 -9.193 22.471 1.00 89.81 357 THR A C 1
ATOM 2932 O O . THR A 1 357 ? -5.859 -9.139 22.419 1.00 89.81 357 THR A O 1
ATOM 2935 N N . LYS A 1 358 ? -3.994 -10.356 22.656 1.00 87.31 358 LYS A N 1
ATOM 2936 C CA . LYS A 1 358 ? -4.677 -11.646 22.895 1.00 87.31 358 LYS A CA 1
ATOM 2937 C C . LYS A 1 358 ? -5.214 -11.821 24.322 1.00 87.31 358 LYS A C 1
ATOM 2939 O O . LYS A 1 358 ? -5.894 -12.806 24.597 1.00 87.31 358 LYS A O 1
ATOM 2944 N N . GLN A 1 359 ? -4.860 -10.940 25.256 1.00 84.19 359 GLN A N 1
ATOM 2945 C CA . GLN A 1 359 ? -5.253 -11.087 26.659 1.00 84.19 359 GLN A CA 1
ATOM 2946 C C . GLN A 1 359 ? -6.744 -10.787 26.841 1.00 84.19 359 GLN A C 1
ATOM 2948 O O . GLN A 1 359 ? -7.233 -9.797 26.308 1.00 84.19 359 GLN A O 1
ATOM 2953 N N . GLN A 1 360 ? -7.442 -11.590 27.657 1.00 70.88 360 GLN A N 1
ATOM 2954 C CA . GLN A 1 360 ? -8.863 -11.370 27.979 1.00 70.88 360 GLN A CA 1
ATOM 2955 C C . GLN A 1 360 ? -9.127 -9.966 28.542 1.00 70.88 360 GLN A C 1
ATOM 2957 O O . GLN A 1 360 ? -10.148 -9.361 28.235 1.00 70.88 360 GLN A O 1
ATOM 2962 N N . GLN A 1 361 ? -8.197 -9.434 29.344 1.00 78.12 361 GLN A N 1
ATOM 2963 C CA . GLN A 1 361 ? -8.242 -8.057 29.822 1.00 78.12 361 GLN A CA 1
ATOM 2964 C C . GLN A 1 361 ? -7.061 -7.264 29.261 1.00 78.12 361 GLN A C 1
ATOM 2966 O O . GLN A 1 361 ? -5.917 -7.416 29.694 1.00 78.12 361 GLN A O 1
ATOM 2971 N N . LEU A 1 362 ? -7.352 -6.394 28.296 1.00 82.19 362 LEU A N 1
ATOM 2972 C CA . LEU A 1 362 ? -6.349 -5.584 27.618 1.00 82.19 362 LEU A CA 1
ATOM 2973 C C . LEU A 1 362 ? -5.722 -4.554 28.572 1.00 82.19 362 LEU A C 1
ATOM 2975 O O . LEU A 1 362 ? -6.379 -3.619 29.037 1.00 82.19 362 LEU A O 1
ATOM 2979 N N . ASN A 1 363 ? -4.412 -4.657 28.806 1.00 88.81 363 ASN A N 1
ATOM 2980 C CA . ASN A 1 363 ? -3.667 -3.619 29.518 1.00 88.81 363 ASN A CA 1
ATOM 2981 C C . ASN A 1 363 ? -3.328 -2.454 28.570 1.00 88.81 363 ASN A C 1
ATOM 2983 O O . ASN A 1 363 ? -2.235 -2.401 27.996 1.00 88.81 363 ASN A O 1
ATOM 2987 N N . LYS A 1 364 ? -4.268 -1.510 28.425 1.00 89.62 364 LYS A N 1
ATOM 2988 C CA . LYS A 1 364 ? -4.143 -0.350 27.522 1.00 89.62 364 LYS A CA 1
ATOM 2989 C C . LYS A 1 364 ? -2.860 0.457 27.740 1.00 89.62 364 LYS A C 1
ATOM 2991 O O . LYS A 1 364 ? -2.211 0.816 26.761 1.00 89.62 364 LYS A O 1
ATOM 2996 N N . VAL A 1 365 ? -2.444 0.674 28.992 1.00 94.12 365 VAL A N 1
ATOM 2997 C CA . VAL A 1 365 ? -1.200 1.398 29.327 1.00 94.12 365 VAL A CA 1
ATOM 2998 C C . VAL A 1 365 ? 0.022 0.680 28.754 1.00 94.12 365 VAL A C 1
ATOM 3000 O O . VAL A 1 365 ? 0.882 1.289 28.117 1.00 94.12 365 VAL A O 1
ATOM 3003 N N . LYS A 1 366 ? 0.114 -0.639 28.958 1.00 95.56 366 LYS A N 1
ATOM 3004 C CA . LYS A 1 366 ? 1.255 -1.431 28.486 1.00 95.56 366 LYS A CA 1
ATOM 3005 C C . LYS A 1 366 ? 1.293 -1.513 26.961 1.00 95.56 366 LYS A C 1
ATOM 3007 O O . LYS A 1 366 ? 2.375 -1.386 26.394 1.00 95.56 366 LYS A O 1
ATOM 3012 N N . VAL A 1 367 ? 0.139 -1.678 26.314 1.00 95.44 367 VAL A N 1
ATOM 3013 C CA . VAL A 1 367 ? 0.016 -1.675 24.846 1.00 95.44 367 VAL A CA 1
ATOM 3014 C C . VAL A 1 367 ? 0.493 -0.342 24.268 1.00 95.44 367 VAL A C 1
ATOM 3016 O O . VAL A 1 367 ? 1.398 -0.325 23.436 1.00 95.44 367 VAL A O 1
ATOM 3019 N N . ASN A 1 368 ? -0.029 0.778 24.773 1.00 96.31 368 ASN A N 1
ATOM 3020 C CA . ASN A 1 368 ? 0.340 2.120 24.315 1.00 96.31 368 ASN A CA 1
ATOM 3021 C C . ASN A 1 368 ? 1.813 2.460 24.576 1.00 96.31 368 ASN A C 1
ATOM 3023 O O . ASN A 1 368 ? 2.441 3.134 23.757 1.00 96.31 368 ASN A O 1
ATOM 3027 N N . ARG A 1 369 ? 2.401 1.953 25.667 1.00 97.38 369 ARG A N 1
ATOM 3028 C CA . ARG A 1 369 ? 3.844 2.069 25.919 1.00 97.38 369 ARG A CA 1
ATOM 3029 C C . ARG A 1 369 ? 4.666 1.335 24.860 1.00 97.38 369 ARG A C 1
ATOM 3031 O O . ARG A 1 369 ? 5.557 1.938 24.272 1.00 97.38 369 ARG A O 1
ATOM 3038 N N . VAL A 1 370 ? 4.366 0.060 24.592 1.00 97.31 370 VAL A N 1
ATOM 3039 C CA . VAL A 1 370 ? 5.092 -0.740 23.583 1.00 97.31 370 VAL A CA 1
ATOM 3040 C C . VAL A 1 370 ? 4.948 -0.124 22.192 1.00 97.31 370 VAL A C 1
ATOM 3042 O O . VAL A 1 370 ? 5.928 -0.037 21.453 1.00 97.31 370 VAL A O 1
ATOM 3045 N N . TYR A 1 371 ? 3.748 0.350 21.857 1.00 96.56 371 TYR A N 1
ATOM 3046 C CA . TYR A 1 371 ? 3.487 1.088 20.628 1.00 96.56 371 TYR A CA 1
ATOM 3047 C C . TYR A 1 371 ? 4.303 2.389 20.543 1.00 96.56 371 TYR A C 1
ATOM 3049 O O . TYR A 1 371 ? 4.928 2.666 19.520 1.00 96.56 371 TYR A O 1
ATOM 3057 N N . SER A 1 372 ? 4.360 3.171 21.623 1.00 95.75 372 SER A N 1
ATOM 3058 C CA . SER A 1 372 ? 5.133 4.419 21.652 1.00 95.75 372 SER A CA 1
ATOM 3059 C C . SER A 1 372 ? 6.630 4.162 21.476 1.00 95.75 372 SER A C 1
ATOM 3061 O O . SER A 1 372 ? 7.258 4.821 20.653 1.00 95.75 372 SER A O 1
ATOM 3063 N N . GLU A 1 373 ? 7.179 3.146 22.151 1.00 96.44 373 GLU A N 1
ATOM 3064 C CA . GLU A 1 373 ? 8.574 2.716 21.980 1.00 96.44 373 GLU A CA 1
ATOM 3065 C C . GLU A 1 373 ? 8.874 2.280 20.534 1.00 96.44 373 GLU A C 1
ATOM 3067 O O . GLU A 1 373 ? 9.952 2.558 20.009 1.00 96.44 373 GLU A O 1
ATOM 3072 N N . LEU A 1 374 ? 7.927 1.599 19.877 1.00 96.06 374 LEU A N 1
ATOM 3073 C CA . LEU A 1 374 ? 8.045 1.202 18.472 1.00 96.06 374 LEU A CA 1
ATOM 3074 C C . LEU A 1 374 ? 8.122 2.428 17.551 1.00 96.06 374 LEU A C 1
ATOM 3076 O O . LEU A 1 374 ? 9.045 2.531 16.741 1.00 96.06 374 LEU A O 1
ATOM 3080 N N . VAL A 1 375 ? 7.166 3.351 17.676 1.00 94.88 375 VAL A N 1
ATOM 3081 C CA . VAL A 1 375 ? 7.060 4.520 16.792 1.00 94.88 375 VAL A CA 1
ATOM 3082 C C . VAL A 1 375 ? 8.200 5.509 17.026 1.00 94.88 375 VAL A C 1
ATOM 3084 O O . VAL A 1 375 ? 8.741 6.048 16.062 1.00 94.88 375 VAL A O 1
ATOM 3087 N N . GLU A 1 376 ? 8.614 5.720 18.274 1.00 93.88 376 GLU A N 1
ATOM 3088 C CA . GLU A 1 376 ? 9.787 6.534 18.603 1.00 93.88 376 GLU A CA 1
ATOM 3089 C C . GLU A 1 376 ? 11.071 5.897 18.055 1.00 93.88 376 GLU A C 1
ATOM 3091 O O . GLU A 1 376 ? 11.885 6.571 17.423 1.00 93.88 376 GLU A O 1
ATOM 3096 N N . GLY A 1 377 ? 11.203 4.572 18.180 1.00 94.38 377 GLY A N 1
ATOM 3097 C CA . GLY A 1 377 ? 12.305 3.817 17.590 1.00 94.38 377 GLY A CA 1
ATOM 3098 C C . GLY A 1 377 ? 12.373 3.919 16.063 1.00 94.38 377 GLY A C 1
ATOM 3099 O O . GLY A 1 377 ? 13.470 3.917 15.506 1.00 94.38 377 GLY A O 1
ATOM 3100 N N . TRP A 1 378 ? 11.235 4.024 15.370 1.00 94.75 378 TRP A N 1
ATOM 3101 C CA . TRP A 1 378 ? 11.209 4.325 13.936 1.00 94.75 378 TRP A CA 1
ATOM 3102 C C . TRP A 1 378 ? 11.554 5.779 13.640 1.00 94.75 378 TRP A C 1
ATOM 3104 O O . TRP A 1 378 ? 12.383 6.029 12.771 1.00 94.75 378 TRP A O 1
ATOM 3114 N N . LYS A 1 379 ? 10.956 6.730 14.363 1.00 93.75 379 LYS A N 1
ATOM 3115 C CA . LYS A 1 379 ? 11.183 8.164 14.156 1.00 93.75 379 LYS A CA 1
ATOM 3116 C C . LYS A 1 379 ? 12.658 8.534 14.319 1.00 93.75 379 LYS A C 1
ATOM 3118 O O . LYS A 1 379 ? 13.186 9.254 13.483 1.00 93.75 379 LYS A O 1
ATOM 3123 N N . ASN A 1 380 ? 13.339 7.966 15.314 1.00 93.12 380 ASN A N 1
ATOM 3124 C CA . ASN A 1 380 ? 14.763 8.205 15.576 1.00 93.12 380 ASN A CA 1
ATOM 3125 C C . ASN A 1 380 ? 15.700 7.685 14.469 1.00 93.12 380 ASN A C 1
ATOM 3127 O O . ASN A 1 380 ? 16.875 8.036 14.454 1.00 93.12 380 ASN A O 1
ATOM 3131 N N . LYS A 1 381 ? 15.198 6.861 13.539 1.00 93.75 381 LYS A N 1
ATOM 3132 C CA . LYS A 1 381 ? 15.944 6.386 12.360 1.00 93.75 381 LYS A CA 1
ATOM 3133 C C . LYS A 1 381 ? 15.789 7.315 11.151 1.00 93.75 381 LYS A C 1
ATOM 3135 O O . LYS A 1 381 ? 16.408 7.064 10.117 1.00 93.75 381 LYS A O 1
ATOM 3140 N N . LEU A 1 382 ? 14.943 8.344 11.246 1.00 94.38 382 LEU A N 1
ATOM 3141 C CA . LEU A 1 382 ? 14.652 9.276 10.160 1.00 94.38 382 LEU A CA 1
ATOM 3142 C C . LEU A 1 382 ? 15.228 10.661 10.476 1.00 94.38 382 LEU A C 1
ATOM 3144 O O . LEU A 1 382 ? 14.931 11.257 11.509 1.00 94.38 382 LEU A O 1
ATOM 3148 N N . ASP A 1 383 ? 15.999 11.209 9.545 1.00 93.50 383 ASP A N 1
ATOM 3149 C CA . ASP A 1 383 ? 16.531 12.562 9.635 1.00 93.50 383 ASP A CA 1
ATOM 3150 C C . ASP A 1 383 ? 15.405 13.604 9.556 1.00 93.50 383 ASP A C 1
ATOM 3152 O O . ASP A 1 383 ? 14.483 13.492 8.741 1.00 93.50 383 ASP A O 1
ATOM 3156 N N . ASN A 1 384 ? 15.563 14.718 10.281 1.00 94.00 384 ASN A N 1
ATOM 3157 C CA . ASN A 1 384 ? 14.633 15.857 10.232 1.00 94.00 384 ASN A CA 1
ATOM 3158 C C . ASN A 1 384 ? 14.374 16.363 8.804 1.00 94.00 384 ASN A C 1
ATOM 3160 O O . ASN A 1 384 ? 13.260 16.764 8.482 1.00 94.00 384 ASN A O 1
ATOM 3164 N N . SER A 1 385 ? 15.383 16.324 7.925 1.00 95.25 385 SER A N 1
ATOM 3165 C CA . SER A 1 385 ? 15.216 16.728 6.520 1.00 95.25 385 SER A CA 1
ATOM 3166 C C . SER A 1 385 ? 14.198 15.863 5.770 1.00 95.25 385 SER A C 1
ATOM 3168 O O . SER A 1 385 ? 13.426 16.381 4.964 1.00 95.25 385 SER A O 1
ATOM 3170 N N . MET A 1 386 ? 14.164 14.563 6.067 1.00 95.38 386 MET A N 1
ATOM 3171 C CA . MET A 1 386 ? 13.238 13.619 5.459 1.00 95.38 386 MET A CA 1
ATOM 3172 C C . MET A 1 386 ? 11.845 13.761 6.066 1.00 95.38 386 MET A C 1
ATOM 3174 O O . MET A 1 386 ? 10.885 13.881 5.314 1.00 95.38 386 MET A O 1
ATOM 3178 N N . ILE A 1 387 ? 11.741 13.856 7.397 1.00 95.81 387 ILE A N 1
ATOM 3179 C CA . ILE A 1 387 ? 10.467 14.105 8.093 1.00 95.81 387 ILE A CA 1
ATOM 3180 C C . ILE A 1 387 ? 9.807 15.390 7.568 1.00 95.81 387 ILE A C 1
ATOM 3182 O O . ILE A 1 387 ? 8.644 15.369 7.172 1.00 95.81 387 ILE A O 1
ATOM 3186 N N . ASN A 1 388 ? 10.559 16.492 7.492 1.00 96.12 388 ASN A N 1
ATOM 3187 C CA . ASN A 1 388 ? 10.050 17.772 6.997 1.00 96.12 388 ASN A CA 1
ATOM 3188 C C . ASN A 1 388 ? 9.615 17.694 5.530 1.00 96.12 388 ASN A C 1
ATOM 3190 O O . ASN A 1 388 ? 8.583 18.251 5.168 1.00 96.12 388 ASN A O 1
ATOM 3194 N N . SER A 1 389 ? 10.380 16.997 4.685 1.00 96.88 389 SER A N 1
ATOM 3195 C CA . SER A 1 389 ? 10.015 16.803 3.279 1.00 96.88 389 SER A CA 1
ATOM 3196 C C . SER A 1 389 ? 8.704 16.019 3.142 1.00 96.88 389 SER A C 1
ATOM 3198 O O . SER A 1 389 ? 7.827 16.453 2.400 1.00 96.88 389 SER A O 1
ATOM 3200 N N . ILE A 1 390 ? 8.525 14.933 3.906 1.00 95.88 390 ILE A N 1
ATOM 3201 C CA . ILE A 1 390 ? 7.289 14.137 3.877 1.00 95.88 390 ILE A CA 1
ATOM 3202 C C . ILE A 1 390 ? 6.095 14.972 4.358 1.00 95.88 390 ILE A C 1
ATOM 3204 O O . ILE A 1 390 ? 5.082 15.024 3.668 1.00 95.88 390 ILE A O 1
ATOM 3208 N N . ASN A 1 391 ? 6.218 15.692 5.477 1.00 93.75 391 ASN A N 1
ATOM 3209 C CA . ASN A 1 391 ? 5.136 16.548 5.986 1.00 93.75 391 ASN A CA 1
ATOM 3210 C C . ASN A 1 391 ? 4.706 17.634 4.984 1.00 93.75 391 ASN A C 1
ATOM 3212 O O . ASN A 1 391 ? 3.544 18.021 4.948 1.00 93.75 391 ASN A O 1
ATOM 3216 N N . ASN A 1 392 ? 5.633 18.111 4.151 1.00 92.56 392 ASN A N 1
ATOM 3217 C CA . ASN A 1 392 ? 5.364 19.129 3.136 1.00 92.56 392 ASN A CA 1
ATOM 3218 C C . ASN A 1 392 ? 4.787 18.565 1.826 1.00 92.56 392 ASN A C 1
ATOM 3220 O O . ASN A 1 392 ? 4.522 19.343 0.907 1.00 92.56 392 ASN A O 1
ATOM 3224 N N . SER A 1 393 ? 4.637 17.243 1.707 1.00 91.88 393 SER A N 1
ATOM 3225 C CA . SER A 1 393 ? 4.186 16.596 0.470 1.00 91.88 393 SER A CA 1
ATOM 3226 C C . SER A 1 393 ? 2.660 16.577 0.315 1.00 91.88 393 SER A C 1
ATOM 3228 O O . SER A 1 393 ? 2.180 16.646 -0.816 1.00 91.88 393 SER A O 1
ATOM 3230 N N . GLY A 1 394 ? 1.909 16.536 1.423 1.00 91.12 394 GLY A N 1
ATOM 3231 C CA . GLY A 1 394 ? 0.443 16.467 1.474 1.00 91.12 394 GLY A CA 1
ATOM 3232 C C . GLY A 1 394 ? -0.069 15.209 2.188 1.00 91.12 394 GLY A C 1
ATOM 3233 O O . GLY A 1 394 ? 0.712 14.430 2.723 1.00 91.12 394 GLY A O 1
ATOM 3234 N N . ASN A 1 395 ? -1.388 14.984 2.174 1.00 92.12 395 ASN A N 1
ATOM 3235 C CA . ASN A 1 395 ? -2.036 13.994 3.051 1.00 92.12 395 ASN A CA 1
ATOM 3236 C C . ASN A 1 395 ? -2.422 12.665 2.378 1.00 92.12 395 ASN A C 1
ATOM 3238 O O . ASN A 1 395 ? -3.027 11.823 3.026 1.00 92.12 395 ASN A O 1
ATOM 3242 N N . ASN A 1 396 ? -2.093 12.451 1.099 1.00 93.88 396 ASN A N 1
ATOM 3243 C CA . ASN A 1 396 ? -2.487 11.241 0.357 1.00 93.88 396 ASN A CA 1
ATOM 3244 C C . ASN A 1 396 ? -1.241 10.404 0.074 1.00 93.88 396 ASN A C 1
ATOM 3246 O O . ASN A 1 396 ? -0.352 10.876 -0.630 1.00 93.88 396 ASN A O 1
ATOM 3250 N N . GLY A 1 397 ? -1.153 9.182 0.580 1.00 95.69 397 GLY A N 1
ATOM 3251 C CA . GLY A 1 397 ? 0.083 8.405 0.498 1.00 95.69 397 GLY A CA 1
ATOM 3252 C C . GLY A 1 397 ? -0.114 6.970 0.044 1.00 95.69 397 GLY A C 1
ATOM 3253 O O . GLY A 1 397 ? -1.159 6.363 0.273 1.00 95.69 397 GLY A O 1
ATOM 3254 N N . ILE A 1 398 ? 0.937 6.415 -0.553 1.00 98.06 398 ILE A N 1
ATOM 3255 C CA . ILE A 1 398 ? 1.082 4.971 -0.746 1.00 98.06 398 ILE A CA 1
ATOM 3256 C C . ILE A 1 398 ? 2.264 4.499 0.091 1.00 98.06 398 ILE A C 1
ATOM 3258 O O . ILE A 1 398 ? 3.359 5.059 0.016 1.00 98.06 398 ILE A O 1
ATOM 3262 N N . ILE A 1 399 ? 2.051 3.457 0.883 1.00 98.50 399 ILE A N 1
ATOM 3263 C CA . ILE A 1 399 ? 3.102 2.796 1.649 1.00 98.50 399 ILE A CA 1
ATOM 3264 C C . ILE A 1 399 ? 3.452 1.488 0.947 1.00 98.50 399 ILE A C 1
ATOM 3266 O O . ILE A 1 399 ? 2.581 0.662 0.721 1.00 98.50 399 ILE A O 1
ATOM 3270 N N . VAL A 1 400 ? 4.723 1.279 0.619 1.00 98.31 400 VAL A N 1
ATOM 3271 C CA . VAL A 1 400 ? 5.247 0.028 0.062 1.00 98.31 400 VAL A CA 1
ATOM 3272 C C . VAL A 1 400 ? 6.106 -0.645 1.131 1.00 98.31 400 VAL A C 1
ATOM 3274 O O . VAL A 1 400 ? 7.270 -0.285 1.315 1.00 98.31 400 VAL A O 1
ATOM 3277 N N . SER A 1 401 ? 5.505 -1.550 1.903 1.00 95.62 401 SER A N 1
ATOM 3278 C CA . SER A 1 401 ? 6.129 -2.192 3.067 1.00 95.62 401 SER A CA 1
ATOM 3279 C C . SER A 1 401 ? 5.309 -3.387 3.548 1.00 95.62 401 SER A C 1
ATOM 3281 O O . SER A 1 401 ? 4.082 -3.331 3.571 1.00 95.62 401 SER A O 1
ATOM 3283 N N . ASP A 1 402 ? 5.979 -4.427 4.038 1.00 92.81 402 ASP A N 1
ATOM 3284 C CA . ASP A 1 402 ? 5.321 -5.556 4.713 1.00 92.81 402 ASP A CA 1
ATOM 3285 C C . ASP A 1 402 ? 4.918 -5.259 6.159 1.00 92.81 402 ASP A C 1
ATOM 3287 O O . ASP A 1 402 ? 3.977 -5.851 6.684 1.00 92.81 402 ASP A O 1
ATOM 3291 N N . TYR A 1 403 ? 5.588 -4.303 6.802 1.00 92.44 403 TYR A N 1
ATOM 3292 C CA . TYR A 1 403 ? 5.294 -3.882 8.174 1.00 92.44 403 TYR A CA 1
ATOM 3293 C C . TYR A 1 403 ? 4.424 -2.623 8.200 1.00 92.44 403 TYR A C 1
ATOM 3295 O O . TYR A 1 403 ? 4.457 -1.860 7.224 1.00 92.44 403 TYR A O 1
ATOM 3303 N N . PRO A 1 404 ? 3.647 -2.397 9.281 1.00 94.75 404 PRO A N 1
ATOM 3304 C CA . PRO A 1 404 ? 2.609 -1.373 9.314 1.00 94.75 404 PRO A CA 1
ATOM 3305 C C . PRO A 1 404 ? 3.193 0.031 9.525 1.00 94.75 404 PRO A C 1
ATOM 3307 O O . PRO A 1 404 ? 3.064 0.632 10.591 1.00 94.75 404 PRO A O 1
ATOM 3310 N N . LEU A 1 405 ? 3.885 0.567 8.517 1.00 95.25 405 LEU A N 1
ATOM 3311 C CA . LEU A 1 405 ? 4.454 1.920 8.566 1.00 95.25 405 LEU A CA 1
ATOM 3312 C C . LEU A 1 405 ? 3.376 3.004 8.601 1.00 95.25 405 LEU A C 1
ATOM 3314 O O . LEU A 1 405 ? 3.669 4.148 8.932 1.00 95.25 405 LEU A O 1
ATOM 3318 N N . GLU A 1 406 ? 2.126 2.647 8.329 1.00 96.25 406 GLU A N 1
ATOM 3319 C CA . GLU A 1 406 ? 0.960 3.473 8.596 1.00 96.25 406 GLU A CA 1
ATOM 3320 C C . GLU A 1 406 ? 0.812 3.877 10.071 1.00 96.25 406 GLU A C 1
ATOM 3322 O O . GLU A 1 406 ? 0.161 4.872 10.376 1.00 96.25 406 GLU A O 1
ATOM 3327 N N . TRP A 1 407 ? 1.451 3.155 10.992 1.00 96.75 407 TRP A N 1
ATOM 3328 C CA . TRP A 1 407 ? 1.517 3.514 12.408 1.00 96.75 407 TRP A CA 1
ATOM 3329 C C . TRP A 1 407 ? 2.571 4.582 12.724 1.00 96.75 407 TRP A C 1
ATOM 3331 O O . TRP A 1 407 ? 2.615 5.108 13.837 1.00 96.75 407 TRP A O 1
ATOM 3341 N N . LEU A 1 408 ? 3.447 4.921 11.774 1.00 95.00 408 LEU A N 1
ATOM 3342 C CA . LEU A 1 408 ? 4.449 5.961 11.973 1.00 95.00 408 LEU A CA 1
ATOM 3343 C C . LEU A 1 408 ? 3.774 7.278 12.381 1.00 95.00 408 LEU A C 1
ATOM 3345 O O . LEU A 1 408 ? 2.674 7.605 11.947 1.00 95.00 408 LEU A O 1
ATOM 3349 N N . THR A 1 409 ? 4.440 8.055 13.229 1.00 92.44 409 THR A N 1
ATOM 3350 C CA . THR A 1 409 ? 4.004 9.406 13.594 1.00 92.44 409 THR A CA 1
ATOM 3351 C C . THR A 1 409 ? 5.116 10.378 13.242 1.00 92.44 409 THR A C 1
ATOM 3353 O O . THR A 1 409 ? 6.142 10.436 13.922 1.00 92.44 409 THR A O 1
ATOM 3356 N N . LEU A 1 410 ? 4.922 11.116 12.150 1.00 85.50 410 LEU A N 1
ATOM 3357 C CA . LEU A 1 410 ? 5.898 12.084 11.649 1.00 85.50 410 LEU A CA 1
ATOM 3358 C C . LEU A 1 410 ? 5.834 13.378 12.470 1.00 85.50 410 LEU A C 1
ATOM 3360 O O . LEU A 1 410 ? 6.797 13.730 13.160 1.00 85.50 410 LEU A O 1
ATOM 3364 N N . SER A 1 411 ? 4.660 14.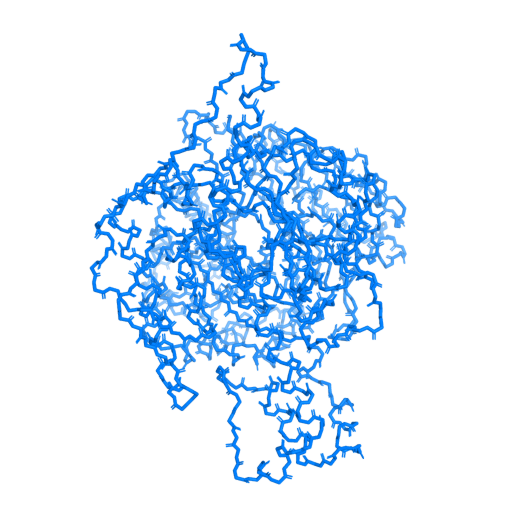012 12.471 1.00 78.81 411 SER A N 1
ATOM 3365 C CA . SER A 1 411 ? 4.343 15.228 13.225 1.00 78.81 411 SER A CA 1
ATOM 3366 C C . SER A 1 411 ? 3.177 15.004 14.179 1.00 78.81 411 SER A C 1
ATOM 3368 O O . SER A 1 411 ? 2.209 14.326 13.845 1.00 78.81 411 SER A O 1
ATOM 3370 N N . GLY A 1 412 ? 3.266 15.590 15.374 1.00 84.50 412 GLY A N 1
ATOM 3371 C CA . GLY A 1 412 ? 2.239 15.453 16.404 1.00 84.50 412 GLY A CA 1
ATOM 3372 C C . GLY A 1 412 ? 2.203 14.063 17.043 1.00 84.50 412 GLY A C 1
ATOM 3373 O O . GLY A 1 412 ? 3.242 13.441 17.270 1.00 84.50 412 GLY A O 1
ATOM 3374 N N . VAL A 1 413 ? 0.992 13.607 17.372 1.00 88.81 413 VAL A N 1
ATOM 3375 C CA . VAL A 1 413 ? 0.734 12.382 18.154 1.00 88.81 413 VAL A CA 1
ATOM 3376 C C . VAL A 1 413 ? -0.102 11.341 17.406 1.00 88.81 413 VAL A C 1
ATOM 3378 O O . VAL A 1 413 ? -0.280 10.229 17.901 1.00 88.81 413 VAL A O 1
ATOM 3381 N N . ILE A 1 414 ? -0.598 11.675 16.216 1.00 92.50 414 ILE A N 1
ATOM 3382 C CA . ILE A 1 414 ? -1.522 10.836 15.449 1.00 92.50 414 ILE A CA 1
ATOM 3383 C C . ILE A 1 414 ? -0.732 9.980 14.447 1.00 92.50 414 ILE A C 1
ATOM 3385 O O . ILE A 1 414 ? 0.133 10.516 13.750 1.00 92.50 414 ILE A O 1
ATOM 3389 N N . PRO A 1 415 ? -1.024 8.676 14.326 1.00 95.31 415 PRO A N 1
ATOM 3390 C CA . PRO A 1 415 ? -0.433 7.838 13.286 1.00 95.31 415 PRO A CA 1
ATOM 3391 C C . PRO A 1 415 ? -0.888 8.222 11.867 1.00 95.31 415 PRO A C 1
ATOM 3393 O O . PRO A 1 415 ? -1.920 8.877 11.675 1.00 95.31 415 PRO A O 1
ATOM 3396 N N . LEU A 1 416 ? -0.129 7.801 10.852 1.00 95.69 416 LEU A N 1
ATOM 3397 C CA . LEU A 1 416 ? -0.433 8.093 9.447 1.00 95.69 416 LEU A CA 1
ATOM 3398 C C . LEU A 1 416 ? -1.770 7.493 8.979 1.00 95.69 416 LEU A C 1
ATOM 3400 O O . LEU A 1 416 ? -2.469 8.175 8.241 1.00 95.69 416 LEU A O 1
ATOM 3404 N N . ASN A 1 417 ? -2.183 6.298 9.430 1.00 95.00 417 ASN A N 1
ATOM 3405 C CA . ASN A 1 417 ? -3.477 5.699 9.024 1.00 95.00 417 ASN A CA 1
ATOM 3406 C C . ASN A 1 417 ? -4.700 6.511 9.447 1.00 95.00 417 ASN A C 1
ATOM 3408 O O . ASN A 1 417 ? -5.782 6.296 8.912 1.00 95.00 417 ASN A O 1
ATOM 3412 N N . ILE A 1 418 ? -4.539 7.411 10.414 1.00 95.69 418 ILE A N 1
ATOM 3413 C CA . ILE A 1 418 ? -5.617 8.269 10.900 1.00 95.69 418 ILE A CA 1
ATOM 3414 C C . ILE A 1 418 ? -5.454 9.691 10.355 1.00 95.69 418 ILE A C 1
ATOM 3416 O O . ILE A 1 418 ? -6.410 10.312 9.893 1.00 95.69 418 ILE A O 1
ATOM 3420 N N . SER A 1 419 ? -4.236 10.229 10.369 1.00 93.56 419 SER A N 1
ATOM 3421 C CA . SER A 1 419 ? -3.982 11.606 9.925 1.00 93.56 419 SER A CA 1
ATOM 3422 C C . SER A 1 419 ? -3.981 11.775 8.400 1.00 93.56 419 SER A C 1
ATOM 3424 O O . SER A 1 419 ? -4.290 12.859 7.914 1.00 93.56 419 SER A O 1
ATOM 3426 N N . HIS A 1 420 ? -3.682 10.722 7.638 1.00 94.75 420 HIS A N 1
ATOM 3427 C CA . HIS A 1 420 ? -3.503 10.761 6.184 1.00 94.75 420 HIS A CA 1
ATOM 3428 C C . HIS A 1 420 ? -4.457 9.780 5.487 1.00 94.75 420 HIS A C 1
ATOM 3430 O O . HIS A 1 420 ? -4.932 8.825 6.096 1.00 94.75 420 HIS A O 1
ATOM 3436 N N . ASN A 1 421 ? -4.738 10.012 4.205 1.00 95.38 421 ASN A N 1
ATOM 3437 C CA . ASN A 1 421 ? -5.412 9.047 3.343 1.00 95.38 421 ASN A CA 1
ATOM 3438 C C . ASN A 1 421 ? -4.357 8.105 2.764 1.00 95.38 421 ASN A C 1
ATOM 3440 O O . ASN A 1 421 ? -3.683 8.445 1.786 1.00 95.38 421 ASN A O 1
ATOM 3444 N N . ILE A 1 422 ? -4.169 6.941 3.380 1.00 96.06 422 ILE A N 1
ATOM 3445 C CA . ILE A 1 422 ? -3.102 6.017 2.991 1.00 96.06 422 ILE A CA 1
ATOM 3446 C C . ILE A 1 422 ? -3.605 4.609 2.727 1.00 96.06 422 ILE A C 1
ATOM 3448 O O . ILE A 1 422 ? -4.555 4.136 3.341 1.00 96.06 422 ILE A O 1
ATOM 3452 N N . CYS A 1 423 ? -2.917 3.934 1.817 1.00 97.06 423 CYS A N 1
ATOM 3453 C CA . CYS A 1 423 ? -3.043 2.503 1.598 1.00 97.06 423 CYS A CA 1
ATOM 3454 C C . CYS A 1 423 ? -1.660 1.859 1.567 1.00 97.06 423 CYS A C 1
ATOM 3456 O O . CYS A 1 423 ? -0.654 2.534 1.306 1.00 97.06 423 CYS A O 1
ATOM 3458 N N . ARG A 1 424 ? -1.610 0.554 1.832 1.00 97.81 424 ARG A N 1
ATOM 3459 C CA . ARG A 1 424 ? -0.366 -0.206 1.870 1.00 97.81 424 ARG A CA 1
ATOM 3460 C C . ARG A 1 424 ? -0.332 -1.309 0.816 1.00 97.81 424 ARG A C 1
ATOM 3462 O O . ARG A 1 424 ? -1.261 -2.093 0.665 1.00 97.81 424 ARG A O 1
ATOM 3469 N N . ILE A 1 425 ? 0.786 -1.353 0.107 1.00 97.06 425 ILE A N 1
ATOM 3470 C CA . ILE A 1 425 ? 1.191 -2.383 -0.840 1.00 97.06 425 ILE A CA 1
ATOM 3471 C C . ILE A 1 425 ? 2.308 -3.174 -0.159 1.00 97.06 425 ILE A C 1
ATOM 3473 O O . ILE A 1 425 ? 3.306 -2.598 0.280 1.00 97.06 425 ILE A O 1
ATOM 3477 N N . ASN A 1 426 ? 2.165 -4.490 -0.071 1.00 93.56 426 ASN A N 1
ATOM 3478 C CA . ASN A 1 426 ? 3.223 -5.345 0.458 1.00 93.56 426 ASN A CA 1
ATOM 3479 C C . ASN A 1 426 ? 4.458 -5.333 -0.447 1.00 93.56 426 ASN A C 1
ATOM 3481 O O . ASN A 1 426 ? 4.342 -5.420 -1.669 1.00 93.56 426 ASN A O 1
ATOM 3485 N N . SER A 1 427 ? 5.640 -5.228 0.159 1.00 93.06 427 SER A N 1
ATOM 3486 C CA . SER A 1 427 ? 6.914 -5.285 -0.560 1.00 93.06 427 SER A CA 1
ATOM 3487 C C . SER A 1 427 ? 7.320 -6.723 -0.885 1.00 93.06 427 SER A C 1
ATOM 3489 O O . SER A 1 427 ? 8.085 -6.918 -1.832 1.00 93.06 427 SER A O 1
ATOM 3491 N N . SER A 1 428 ? 6.796 -7.717 -0.157 1.00 89.81 428 SER A N 1
ATOM 3492 C CA . SER A 1 428 ? 6.960 -9.129 -0.489 1.00 89.81 428 SER A CA 1
ATOM 3493 C C . SER A 1 428 ? 5.676 -9.968 -0.280 1.00 89.81 428 SER A C 1
ATOM 3495 O O . SER A 1 428 ? 4.848 -9.640 0.573 1.00 89.81 428 SER A O 1
ATOM 3497 N N . PRO A 1 429 ? 5.470 -11.057 -1.055 1.00 89.94 429 PRO A N 1
ATOM 3498 C CA . PRO A 1 429 ? 6.354 -11.561 -2.110 1.00 89.94 429 PRO A CA 1
ATOM 3499 C C . PRO A 1 429 ? 6.432 -10.613 -3.317 1.00 89.94 429 PRO A C 1
ATOM 3501 O O . PRO A 1 429 ? 5.460 -9.954 -3.678 1.00 89.94 429 PRO A O 1
ATOM 3504 N N . GLY A 1 430 ? 7.611 -10.530 -3.930 1.00 90.44 430 GLY A N 1
ATOM 3505 C CA . GLY A 1 430 ? 7.911 -9.609 -5.024 1.00 90.44 430 GLY A CA 1
ATOM 3506 C C . GLY A 1 430 ? 6.989 -9.755 -6.237 1.00 90.44 430 GLY A C 1
ATOM 3507 O O . GLY A 1 430 ? 6.619 -8.752 -6.842 1.00 90.44 430 GLY A O 1
ATOM 3508 N N . ASP A 1 431 ? 6.526 -10.967 -6.547 1.00 88.25 431 ASP A N 1
ATOM 3509 C CA . ASP A 1 431 ? 5.535 -11.176 -7.615 1.00 88.25 431 ASP A CA 1
ATOM 3510 C C . ASP A 1 431 ? 4.194 -10.485 -7.317 1.00 88.25 431 ASP A C 1
ATOM 3512 O O . ASP A 1 431 ? 3.556 -9.937 -8.215 1.00 88.25 431 ASP A O 1
ATOM 3516 N N . LEU A 1 432 ? 3.775 -10.443 -6.046 1.00 91.06 432 LEU A N 1
ATOM 3517 C CA . LEU A 1 432 ? 2.565 -9.725 -5.642 1.00 91.06 432 LEU A CA 1
ATOM 3518 C C . LEU A 1 432 ? 2.769 -8.205 -5.724 1.00 91.06 432 LEU A C 1
ATOM 3520 O O . LEU A 1 432 ? 1.836 -7.470 -6.051 1.00 91.06 432 LEU A O 1
ATOM 3524 N N . LEU A 1 433 ? 3.983 -7.720 -5.453 1.00 94.81 433 LEU A N 1
ATOM 3525 C CA . LEU A 1 433 ? 4.336 -6.316 -5.664 1.00 94.81 433 LEU A CA 1
ATOM 3526 C C . LEU A 1 433 ? 4.272 -5.949 -7.157 1.00 94.81 433 LEU A C 1
ATOM 3528 O O . LEU A 1 433 ? 3.701 -4.914 -7.500 1.00 94.81 433 LEU A O 1
ATOM 3532 N N . ILE A 1 434 ? 4.801 -6.808 -8.041 1.00 92.69 434 ILE A N 1
ATOM 3533 C CA . ILE A 1 434 ? 4.677 -6.653 -9.500 1.00 92.69 434 ILE A CA 1
ATOM 3534 C C . ILE A 1 434 ? 3.199 -6.602 -9.893 1.00 92.69 434 ILE A C 1
ATOM 3536 O O . ILE A 1 434 ? 2.788 -5.666 -10.574 1.00 92.69 434 ILE A O 1
ATOM 3540 N N . HIS A 1 435 ? 2.389 -7.554 -9.425 1.00 90.81 435 HIS A N 1
ATOM 3541 C CA . HIS A 1 435 ? 0.960 -7.602 -9.733 1.00 90.81 435 HIS A CA 1
ATOM 3542 C C . HIS A 1 435 ? 0.233 -6.304 -9.336 1.00 90.81 435 HIS A C 1
ATOM 3544 O O . HIS A 1 435 ? -0.480 -5.721 -10.148 1.00 90.81 435 HIS A O 1
ATOM 3550 N N . GLN A 1 436 ? 0.456 -5.801 -8.119 1.00 93.31 436 GLN A N 1
ATOM 3551 C CA . GLN A 1 436 ? -0.213 -4.593 -7.620 1.00 93.31 436 GLN A CA 1
ATOM 3552 C C . GLN A 1 436 ? 0.239 -3.295 -8.306 1.00 93.31 436 GLN A C 1
ATOM 3554 O O . GLN A 1 436 ? -0.537 -2.341 -8.393 1.00 93.31 436 GLN A O 1
ATOM 3559 N N . ILE A 1 437 ? 1.498 -3.210 -8.741 1.00 94.56 437 ILE A N 1
ATOM 3560 C CA . ILE A 1 437 ? 2.029 -1.996 -9.379 1.00 94.56 437 ILE A CA 1
ATOM 3561 C C . ILE A 1 437 ? 1.768 -2.002 -10.882 1.00 94.56 437 ILE A C 1
ATOM 3563 O O . ILE A 1 437 ? 1.392 -0.966 -11.420 1.00 94.56 437 ILE A O 1
ATOM 3567 N N . CYS A 1 438 ? 1.959 -3.141 -11.545 1.00 91.62 438 CYS A N 1
ATOM 3568 C CA . CYS A 1 438 ? 1.804 -3.251 -12.987 1.00 91.62 438 CYS A CA 1
ATOM 3569 C C . CYS A 1 438 ? 0.360 -3.590 -13.367 1.00 91.62 438 CYS A C 1
ATOM 3571 O O . CYS A 1 438 ? -0.267 -2.806 -14.063 1.00 91.62 438 CYS A O 1
ATOM 3573 N N . ASN A 1 439 ? -0.194 -4.696 -12.867 1.00 88.06 439 ASN A N 1
ATOM 3574 C CA . ASN A 1 439 ? -1.401 -5.300 -13.447 1.00 88.06 439 ASN A CA 1
ATOM 3575 C C . ASN A 1 439 ? -2.728 -4.751 -12.881 1.00 88.06 439 ASN A C 1
ATOM 3577 O O . ASN A 1 439 ? -3.785 -4.979 -13.471 1.00 88.06 439 ASN A O 1
ATOM 3581 N N . LEU A 1 440 ? -2.709 -4.054 -11.737 1.00 85.81 440 LEU A N 1
ATOM 3582 C CA . LEU A 1 440 ? -3.903 -3.415 -11.172 1.00 85.81 440 LEU A CA 1
ATOM 3583 C C . LEU A 1 440 ? -4.065 -1.982 -11.701 1.00 85.81 440 LEU A C 1
ATOM 3585 O O . LEU A 1 440 ? -3.410 -1.044 -11.242 1.00 85.81 440 LEU A O 1
ATOM 3589 N N . HIS A 1 441 ? -4.990 -1.815 -12.645 1.00 86.31 441 HIS A N 1
ATOM 3590 C CA . HIS A 1 441 ? -5.304 -0.536 -13.295 1.00 86.31 441 HIS A CA 1
ATOM 3591 C C . HIS A 1 441 ? -6.489 0.186 -12.653 1.00 86.31 441 HIS A C 1
ATOM 3593 O O . HIS A 1 441 ? -7.177 -0.372 -11.791 1.00 86.31 441 HIS A O 1
ATOM 3599 N N . ASN A 1 442 ? -6.723 1.438 -13.074 1.00 87.50 442 ASN A N 1
ATOM 3600 C CA . ASN A 1 442 ? -7.857 2.213 -12.583 1.00 87.50 442 ASN A CA 1
ATOM 3601 C C . ASN A 1 442 ? -9.172 1.486 -12.909 1.00 87.50 442 ASN A C 1
ATOM 3603 O O . ASN A 1 442 ? -9.430 1.118 -14.054 1.00 87.50 442 ASN A O 1
ATOM 3607 N N . LEU A 1 443 ? -10.015 1.318 -11.894 1.00 88.19 443 LEU A N 1
ATOM 3608 C CA . LEU A 1 443 ? -11.361 0.788 -12.016 1.00 88.19 443 LEU A CA 1
ATOM 3609 C C . LEU A 1 443 ? -12.346 1.896 -11.642 1.00 88.19 443 LEU A C 1
ATOM 3611 O O . LEU A 1 443 ? -12.447 2.298 -10.480 1.00 88.19 443 LEU A O 1
ATOM 3615 N N . ILE A 1 444 ? -13.061 2.389 -12.650 1.00 87.56 444 ILE A N 1
ATOM 3616 C CA . ILE A 1 444 ? -14.109 3.396 -12.486 1.00 87.56 444 ILE A CA 1
ATOM 3617 C C . ILE A 1 444 ? -15.422 2.673 -12.202 1.00 87.56 444 ILE A C 1
ATOM 3619 O O . ILE A 1 444 ? -15.842 1.814 -12.980 1.00 87.56 444 ILE A O 1
ATOM 3623 N N . ILE A 1 445 ? -16.069 3.017 -11.092 1.00 88.62 445 ILE A N 1
ATOM 3624 C CA . ILE A 1 445 ? -17.338 2.420 -10.683 1.00 88.62 445 ILE A CA 1
ATOM 3625 C C . ILE A 1 445 ? -18.383 3.507 -10.397 1.00 88.62 445 ILE A C 1
ATOM 3627 O O . ILE A 1 445 ? -18.061 4.508 -9.754 1.00 88.62 445 ILE A O 1
ATOM 3631 N N . PRO A 1 446 ? -19.638 3.339 -10.853 1.00 87.38 446 PRO A N 1
ATOM 3632 C CA . PRO A 1 446 ? -20.706 4.256 -10.483 1.00 87.38 446 PRO A CA 1
ATOM 3633 C C . PRO A 1 446 ? -21.100 4.034 -9.014 1.00 87.38 446 PRO A C 1
ATOM 3635 O O . PRO A 1 446 ? -21.049 2.886 -8.553 1.00 87.38 446 PRO A O 1
ATOM 3638 N N . PRO A 1 447 ? -21.566 5.063 -8.281 1.00 88.06 447 PRO A N 1
ATOM 3639 C CA . PRO A 1 447 ? -22.018 4.906 -6.898 1.00 88.06 447 PRO A CA 1
ATOM 3640 C C . PRO A 1 447 ? -23.056 3.792 -6.727 1.00 88.06 447 PRO A C 1
ATOM 3642 O O . PRO A 1 447 ? -22.965 3.004 -5.794 1.00 88.06 447 PRO A O 1
ATOM 3645 N N . SER A 1 448 ? -23.986 3.639 -7.678 1.00 88.00 448 SER A N 1
ATOM 3646 C CA . SER A 1 448 ? -25.006 2.579 -7.647 1.00 88.00 448 SER A CA 1
ATOM 3647 C C . SER A 1 448 ? -24.423 1.164 -7.568 1.00 88.00 448 SER A C 1
ATOM 3649 O O . SER A 1 448 ? -25.055 0.269 -7.019 1.00 88.00 448 SER A O 1
ATOM 3651 N N . SER A 1 449 ? -23.196 0.944 -8.049 1.00 89.38 449 SER A N 1
ATOM 3652 C CA . SER A 1 449 ? -22.538 -0.365 -7.954 1.00 89.38 449 SER A CA 1
ATOM 3653 C C . SER A 1 449 ? -22.100 -0.740 -6.531 1.00 89.38 449 SER A C 1
ATOM 3655 O O . SER A 1 449 ? -21.792 -1.907 -6.285 1.00 89.38 449 SER A O 1
ATOM 3657 N N . LEU A 1 450 ? -22.098 0.218 -5.597 1.00 93.12 450 LEU A N 1
ATOM 3658 C CA . LEU A 1 450 ? -21.811 -0.002 -4.177 1.00 93.12 450 LEU A CA 1
ATOM 3659 C C . LEU A 1 450 ? -23.056 -0.419 -3.376 1.00 93.12 450 LEU A C 1
ATOM 3661 O O . LEU A 1 450 ? -22.920 -0.789 -2.215 1.00 93.12 450 LEU A O 1
ATOM 3665 N N . GLN A 1 451 ? -24.256 -0.370 -3.972 1.00 94.44 451 GLN A N 1
ATOM 3666 C CA . GLN A 1 451 ? -25.518 -0.660 -3.277 1.00 94.44 451 GLN A CA 1
ATOM 3667 C C . GLN A 1 451 ? -25.640 -2.122 -2.848 1.00 94.44 451 GLN A C 1
ATOM 3669 O O . GLN A 1 451 ? -26.189 -2.410 -1.790 1.00 94.44 451 GLN A O 1
ATOM 3674 N N . ASN A 1 452 ? -25.142 -3.051 -3.665 1.00 96.19 452 ASN A N 1
ATOM 3675 C CA . ASN A 1 452 ? -25.251 -4.479 -3.393 1.00 96.19 452 ASN A CA 1
ATOM 3676 C C . ASN A 1 452 ? -24.008 -4.962 -2.642 1.00 96.19 452 ASN A C 1
ATOM 3678 O O . ASN A 1 452 ? -22.893 -4.888 -3.169 1.00 96.19 452 ASN A O 1
ATOM 3682 N N . VAL A 1 453 ? -24.223 -5.488 -1.437 1.00 98.12 453 VAL A N 1
ATOM 3683 C CA . VAL A 1 453 ? -23.185 -6.004 -0.541 1.00 98.12 453 VAL A CA 1
ATOM 3684 C C . VAL A 1 453 ? -23.468 -7.471 -0.236 1.00 98.12 453 VAL A C 1
ATOM 3686 O O . VAL A 1 453 ? -24.581 -7.821 0.158 1.00 98.12 453 VAL A O 1
ATOM 3689 N N . LEU A 1 454 ? -22.452 -8.319 -0.381 1.00 98.56 454 LEU A N 1
ATOM 3690 C CA . LEU A 1 454 ? -22.500 -9.710 0.063 1.00 98.56 454 LEU A CA 1
ATOM 3691 C C . LEU A 1 454 ? -21.755 -9.855 1.389 1.00 98.56 454 LEU A C 1
ATOM 3693 O O . LEU A 1 454 ? -20.607 -9.439 1.495 1.00 98.56 454 LEU A O 1
ATOM 3697 N N . VAL A 1 455 ? -22.382 -10.484 2.375 1.00 98.56 455 VAL A N 1
ATOM 3698 C CA . VAL A 1 455 ? -21.739 -10.967 3.598 1.00 98.56 455 VAL A CA 1
ATOM 3699 C C . VAL A 1 455 ? -21.682 -12.486 3.505 1.00 98.56 455 VAL A C 1
ATOM 3701 O O . VAL A 1 455 ? -22.720 -13.141 3.510 1.00 98.56 455 VAL A O 1
ATOM 3704 N N . ILE A 1 456 ? -20.480 -13.043 3.402 1.00 98.12 456 ILE A N 1
ATOM 3705 C CA . ILE A 1 456 ? -20.251 -14.485 3.487 1.00 98.12 456 ILE A CA 1
ATOM 3706 C C . ILE A 1 456 ? -19.913 -14.799 4.938 1.00 98.12 456 ILE A C 1
ATOM 3708 O O . ILE A 1 456 ? -18.884 -14.343 5.443 1.00 98.12 456 ILE A O 1
ATOM 3712 N N . ARG A 1 457 ? -20.779 -15.565 5.598 1.00 97.75 457 ARG A N 1
ATOM 3713 C CA . ARG A 1 457 ? -20.633 -15.948 6.997 1.00 97.75 457 ARG A CA 1
ATOM 3714 C C . ARG A 1 457 ? -20.305 -17.431 7.125 1.00 97.75 457 ARG A C 1
ATOM 3716 O O . ARG A 1 457 ? -20.934 -18.269 6.485 1.00 97.75 457 ARG A O 1
ATOM 3723 N N . SER A 1 458 ? -19.347 -17.755 7.990 1.00 96.44 458 SER A N 1
ATOM 3724 C CA . SER A 1 458 ? -19.037 -19.141 8.343 1.00 96.44 458 SER A CA 1
ATOM 3725 C C . SER A 1 458 ? -18.695 -19.274 9.823 1.00 96.44 458 SER A C 1
ATOM 3727 O O . SER A 1 458 ? -17.611 -18.892 10.264 1.00 96.44 458 SER A O 1
ATOM 3729 N N . PHE A 1 459 ? -19.629 -19.863 10.565 1.00 95.06 459 PHE A N 1
ATOM 3730 C CA . PHE A 1 459 ? -19.486 -20.232 11.968 1.00 95.06 459 PHE A CA 1
ATOM 3731 C C . PHE A 1 459 ? -20.298 -21.494 12.257 1.00 95.06 459 PHE A C 1
ATOM 3733 O O . PHE A 1 459 ? -21.357 -21.710 11.649 1.00 95.06 459 PHE A O 1
ATOM 3740 N N . GLU A 1 460 ? -19.849 -22.255 13.252 1.00 91.56 460 GLU A N 1
ATOM 3741 C CA . GLU A 1 460 ? -20.626 -23.355 13.813 1.00 91.56 460 GLU A CA 1
ATOM 3742 C C . GLU A 1 460 ? -21.976 -22.870 14.350 1.00 91.56 460 GLU A C 1
ATOM 3744 O O . GLU A 1 460 ? -22.173 -21.696 14.676 1.00 91.56 460 GLU A O 1
ATOM 3749 N N . ALA A 1 461 ? -22.958 -23.771 14.395 1.00 89.44 461 ALA A N 1
ATOM 3750 C CA . ALA A 1 461 ? -24.325 -23.412 14.767 1.00 89.44 461 ALA A CA 1
ATOM 3751 C C . ALA A 1 461 ? -24.437 -22.866 16.203 1.00 89.44 461 ALA A C 1
ATOM 3753 O O . ALA A 1 461 ? -25.301 -22.027 16.461 1.00 89.44 461 ALA A O 1
ATOM 3754 N N . ASP A 1 462 ? -23.572 -23.334 17.099 1.00 91.94 462 ASP A N 1
ATOM 3755 C CA . ASP A 1 462 ? -23.479 -22.976 18.514 1.00 91.94 462 ASP A CA 1
ATOM 3756 C C . ASP A 1 462 ? -22.387 -21.936 18.814 1.00 91.94 462 ASP A C 1
ATOM 3758 O O . ASP A 1 462 ? -22.172 -21.590 19.978 1.00 91.94 462 ASP A O 1
ATOM 3762 N N . ASP A 1 463 ? -21.720 -21.401 17.787 1.00 92.88 463 ASP A N 1
ATOM 3763 C CA . ASP A 1 463 ? -20.693 -20.386 17.977 1.00 92.88 463 ASP A CA 1
ATOM 3764 C C . ASP A 1 463 ? -21.304 -19.096 18.572 1.00 92.88 463 ASP A C 1
ATOM 3766 O O . ASP A 1 463 ? -22.231 -18.513 17.989 1.00 92.88 463 ASP A O 1
ATOM 3770 N N . PRO A 1 464 ? -20.790 -18.604 19.717 1.00 93.94 464 PRO A N 1
ATOM 3771 C CA . PRO A 1 464 ? -21.387 -17.482 20.433 1.00 93.94 464 PRO A CA 1
ATOM 3772 C C . PRO A 1 464 ? -21.319 -16.155 19.671 1.00 93.94 464 PRO A C 1
ATOM 3774 O O . PRO A 1 464 ? -22.107 -15.259 19.972 1.00 93.94 464 PRO A O 1
ATOM 3777 N N . ILE A 1 465 ? -20.401 -16.002 18.710 1.00 94.12 465 ILE A N 1
ATOM 3778 C CA . ILE A 1 465 ? -20.200 -14.740 17.985 1.00 94.12 465 ILE A CA 1
ATOM 3779 C C . ILE A 1 465 ? -20.859 -14.721 16.601 1.00 94.12 465 ILE A C 1
ATOM 3781 O O . ILE A 1 465 ? -20.926 -13.660 15.979 1.00 94.12 465 ILE A O 1
ATOM 3785 N N . LYS A 1 466 ? -21.433 -15.846 16.151 1.00 94.94 466 LYS A N 1
ATOM 3786 C CA . LYS A 1 466 ? -22.034 -16.018 14.815 1.00 94.94 466 LYS A CA 1
ATOM 3787 C C . LYS A 1 466 ? -22.985 -14.895 14.389 1.00 94.94 466 LYS A C 1
ATOM 3789 O O . LYS A 1 466 ? -23.010 -14.491 13.228 1.00 94.94 466 LYS A O 1
ATOM 3794 N N . TYR A 1 467 ? -23.821 -14.411 15.303 1.00 96.62 467 TYR A N 1
ATOM 3795 C CA . TYR A 1 467 ? -24.872 -13.445 14.970 1.00 96.62 467 TYR A CA 1
ATOM 3796 C C . TYR A 1 467 ? -24.495 -11.992 15.269 1.00 96.62 467 TYR A C 1
ATOM 3798 O O . TYR A 1 467 ? -25.320 -11.109 15.051 1.00 96.62 467 TYR A O 1
ATOM 3806 N N . PHE A 1 468 ? -23.280 -11.706 15.746 1.00 96.69 468 PHE A N 1
ATOM 3807 C CA . PHE A 1 468 ? -22.914 -10.358 16.197 1.00 96.69 468 PHE A CA 1
ATOM 3808 C C . PHE A 1 468 ? -22.981 -9.335 15.057 1.00 96.69 468 PHE A C 1
ATOM 3810 O O . PHE A 1 468 ? -23.614 -8.285 15.206 1.00 96.69 468 PHE A O 1
ATOM 3817 N N . LEU A 1 469 ? -22.388 -9.649 13.898 1.00 97.25 469 LEU A N 1
ATOM 3818 C CA . LEU A 1 469 ? -22.426 -8.762 12.733 1.00 97.25 469 LEU A CA 1
ATOM 3819 C C . LEU A 1 469 ? -23.850 -8.591 12.194 1.00 97.25 469 LEU A C 1
ATOM 3821 O O . LEU A 1 469 ? -24.284 -7.467 11.940 1.00 97.25 469 LEU A O 1
ATOM 3825 N N . GLU A 1 470 ? -24.593 -9.690 12.062 1.00 97.38 470 GLU A N 1
ATOM 3826 C CA . GLU A 1 470 ? -25.981 -9.663 11.598 1.00 97.38 470 GLU A CA 1
ATOM 3827 C C . GLU A 1 470 ? -26.858 -8.780 12.504 1.00 97.38 470 GLU A C 1
ATOM 3829 O O . GLU A 1 470 ? -27.586 -7.916 12.014 1.00 97.38 470 GLU A O 1
ATOM 3834 N N . GLN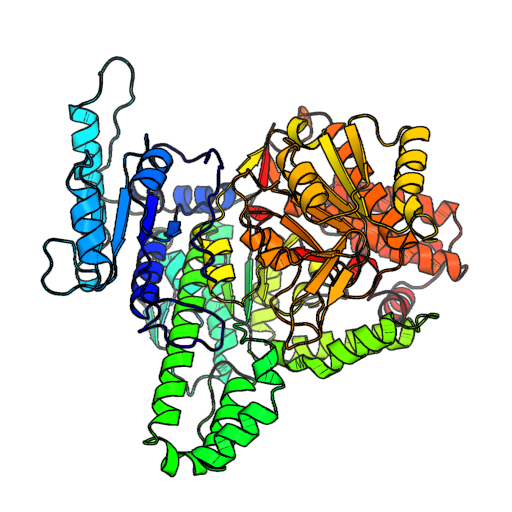 A 1 471 ? -26.748 -8.931 13.826 1.00 97.06 471 GLN A N 1
ATOM 3835 C CA . GLN A 1 471 ? -27.485 -8.113 14.793 1.00 97.06 471 GLN A CA 1
ATOM 3836 C C . GLN A 1 471 ? -27.114 -6.629 14.690 1.00 97.06 471 GLN A C 1
ATOM 3838 O O . GLN A 1 471 ? -27.997 -5.768 14.719 1.00 97.06 471 GLN A O 1
ATOM 3843 N N . ALA A 1 472 ? -25.827 -6.310 14.521 1.00 96.75 472 ALA A N 1
ATOM 3844 C CA . ALA A 1 472 ? -25.370 -4.934 14.347 1.00 96.75 472 ALA A CA 1
ATOM 3845 C C . ALA A 1 472 ? -25.918 -4.300 13.052 1.00 96.75 472 ALA A C 1
ATOM 3847 O O . ALA A 1 472 ? -26.334 -3.137 13.058 1.00 96.75 472 ALA A O 1
ATOM 3848 N N . ILE A 1 473 ? -25.974 -5.065 11.956 1.00 97.62 473 ILE A N 1
ATOM 3849 C CA . ILE A 1 473 ? -26.574 -4.637 10.683 1.00 97.62 473 ILE A CA 1
ATOM 3850 C C . ILE A 1 473 ? -28.084 -4.411 10.845 1.00 97.62 473 ILE A C 1
ATOM 3852 O O . ILE A 1 473 ? -28.577 -3.338 10.489 1.00 97.62 473 ILE A O 1
ATOM 3856 N N . HIS A 1 474 ? -28.817 -5.370 11.424 1.00 96.56 474 HIS A N 1
ATOM 3857 C CA . HIS A 1 474 ? -30.267 -5.250 11.643 1.00 96.56 474 HIS A CA 1
ATOM 3858 C C . HIS A 1 474 ? -30.618 -4.062 12.534 1.00 96.56 474 HIS A C 1
ATOM 3860 O O . HIS A 1 474 ? -31.536 -3.313 12.213 1.00 96.56 474 HIS A O 1
ATOM 3866 N N . SER A 1 475 ? -29.859 -3.833 13.609 1.00 95.62 475 SER A N 1
ATOM 3867 C CA . SER A 1 475 ? -30.046 -2.676 14.492 1.00 95.62 475 SER A CA 1
ATOM 3868 C C . SER A 1 475 ? -29.972 -1.352 13.719 1.00 95.62 475 SER A C 1
ATOM 3870 O O . SER A 1 475 ? -30.868 -0.511 13.814 1.00 95.62 475 SER A O 1
ATOM 3872 N N . ARG A 1 476 ? -28.958 -1.182 12.861 1.00 94.38 476 ARG A N 1
ATOM 3873 C CA . ARG A 1 476 ? -28.821 0.020 12.020 1.00 94.38 476 ARG A CA 1
ATOM 3874 C C . ARG A 1 476 ? -29.926 0.149 10.982 1.00 94.38 476 ARG A C 1
ATOM 3876 O O . ARG A 1 476 ? -30.422 1.253 10.760 1.00 94.38 476 ARG A O 1
ATOM 3883 N N . LYS A 1 477 ? -30.315 -0.964 10.361 1.00 94.50 477 LYS A N 1
ATOM 3884 C CA . LYS A 1 477 ? -31.405 -0.998 9.383 1.00 94.50 477 LYS A CA 1
ATOM 3885 C C . LYS A 1 477 ? -32.733 -0.583 10.019 1.00 94.50 477 LYS A C 1
ATOM 3887 O O . LYS A 1 477 ? -33.405 0.294 9.484 1.00 94.50 477 LYS A O 1
ATOM 3892 N N . ASN A 1 478 ? -33.061 -1.131 11.189 1.00 94.69 478 ASN A N 1
ATOM 3893 C CA . ASN A 1 478 ? -34.284 -0.817 11.934 1.00 94.69 478 ASN A CA 1
ATOM 3894 C C . ASN A 1 478 ? -34.330 0.647 12.395 1.00 94.69 478 ASN A C 1
ATOM 3896 O O . ASN A 1 478 ? -35.391 1.261 12.387 1.00 94.69 478 ASN A O 1
ATOM 3900 N N . ASN A 1 479 ? -33.171 1.232 12.707 1.00 92.06 479 ASN A N 1
ATOM 3901 C CA . ASN A 1 479 ? -33.039 2.656 13.028 1.00 92.06 479 ASN A CA 1
ATOM 3902 C C . ASN A 1 479 ? -33.007 3.567 11.783 1.00 92.06 479 ASN A C 1
ATOM 3904 O O . ASN A 1 479 ? -32.738 4.762 11.891 1.00 92.06 479 ASN A O 1
ATOM 3908 N N . GLY A 1 480 ? -33.250 3.023 10.585 1.00 90.81 480 GLY A N 1
ATOM 3909 C CA . GLY A 1 480 ? -33.295 3.786 9.339 1.00 90.81 480 GLY A CA 1
ATOM 3910 C C . GLY A 1 480 ? -31.943 4.352 8.902 1.00 90.81 480 GLY A C 1
ATOM 3911 O O . GLY A 1 480 ? -31.928 5.338 8.165 1.00 90.81 480 GLY A O 1
ATOM 3912 N N . MET A 1 481 ? -30.831 3.762 9.351 1.00 90.62 481 MET A N 1
ATOM 3913 C CA . MET A 1 481 ? -29.462 4.175 9.004 1.00 90.62 481 MET A CA 1
ATOM 3914 C C . MET A 1 481 ? -28.890 3.427 7.786 1.00 90.62 481 MET A C 1
ATOM 3916 O O . MET A 1 481 ? -27.778 3.720 7.368 1.00 90.62 481 MET A O 1
ATOM 3920 N N . LEU A 1 482 ? -29.603 2.424 7.262 1.00 93.50 482 LEU A N 1
ATOM 3921 C CA . LEU A 1 482 ? -29.225 1.644 6.075 1.00 93.50 482 LEU A CA 1
ATOM 3922 C C . LEU A 1 482 ? -30.413 1.614 5.106 1.00 93.50 482 LEU A C 1
ATOM 3924 O O . LEU A 1 482 ? -31.258 0.722 5.197 1.00 93.50 482 LEU A O 1
ATOM 3928 N N . ARG A 1 483 ? -30.536 2.634 4.250 1.00 91.69 483 ARG A N 1
ATOM 3929 C CA . ARG A 1 483 ? -31.698 2.842 3.364 1.00 91.69 483 ARG A CA 1
ATOM 3930 C C . ARG A 1 483 ? -31.436 2.475 1.907 1.00 91.69 483 ARG A C 1
ATOM 3932 O O . ARG A 1 483 ? -32.367 2.093 1.207 1.00 91.69 483 ARG A O 1
ATOM 3939 N N . PHE A 1 484 ? -30.200 2.631 1.454 1.00 91.94 484 PHE A N 1
ATOM 3940 C CA . PHE A 1 484 ? -29.775 2.503 0.060 1.00 91.94 484 PHE A CA 1
ATOM 3941 C C . PHE A 1 484 ? -28.987 1.216 -0.206 1.00 91.94 484 PHE A C 1
ATOM 3943 O O . PHE A 1 484 ? -28.777 0.863 -1.367 1.00 91.94 484 PHE A O 1
ATOM 3950 N N . LEU A 1 485 ? -28.548 0.520 0.846 1.00 95.12 485 LEU A N 1
ATOM 3951 C CA . LEU A 1 485 ? -27.821 -0.740 0.736 1.00 95.12 485 LEU A CA 1
ATOM 3952 C C . LEU A 1 485 ? -28.731 -1.976 0.722 1.00 95.12 485 LEU A C 1
ATOM 3954 O O . LEU A 1 485 ? -29.557 -2.189 1.611 1.00 95.12 485 LEU A O 1
ATOM 3958 N N . ASN A 1 486 ? -28.466 -2.859 -0.239 1.00 95.44 486 ASN A N 1
ATOM 3959 C CA . ASN A 1 486 ? -28.990 -4.216 -0.316 1.00 95.44 486 ASN A CA 1
ATOM 3960 C C . ASN A 1 486 ? -27.926 -5.183 0.210 1.00 95.44 486 ASN A C 1
ATOM 3962 O O . ASN A 1 486 ? -26.972 -5.522 -0.494 1.00 95.44 486 ASN A O 1
ATOM 3966 N N . ILE A 1 487 ? -28.084 -5.613 1.460 1.00 97.69 487 ILE A N 1
ATOM 3967 C CA . ILE A 1 487 ? -27.138 -6.508 2.133 1.00 97.69 487 ILE A CA 1
ATOM 3968 C C . ILE A 1 487 ? -27.698 -7.929 2.109 1.00 97.69 487 ILE A C 1
ATOM 3970 O O . ILE A 1 487 ? -28.764 -8.179 2.673 1.00 97.69 487 ILE A O 1
ATOM 3974 N N . ASN A 1 488 ? -26.972 -8.848 1.475 1.00 97.88 488 ASN A N 1
ATOM 3975 C CA . ASN A 1 488 ? -27.288 -10.273 1.455 1.00 97.88 488 ASN A CA 1
ATOM 3976 C C . ASN A 1 488 ? -26.306 -11.034 2.351 1.00 97.88 488 ASN A C 1
ATOM 3978 O O . ASN A 1 488 ? -25.104 -10.961 2.111 1.00 97.88 488 ASN A O 1
ATOM 3982 N N . ILE A 1 489 ? -26.803 -11.754 3.358 1.00 98.19 489 ILE A N 1
ATOM 3983 C CA . ILE A 1 489 ? -25.985 -12.606 4.231 1.00 98.19 489 ILE A CA 1
ATOM 3984 C C . ILE A 1 489 ? -26.178 -14.057 3.793 1.00 98.19 489 ILE A C 1
ATOM 3986 O O . ILE A 1 489 ? -27.306 -14.544 3.773 1.00 98.19 489 ILE A O 1
ATOM 3990 N N . VAL A 1 490 ? -25.086 -14.734 3.441 1.00 98.06 490 VAL A N 1
ATOM 3991 C CA . VAL A 1 490 ? -25.081 -16.149 3.057 1.00 98.06 490 VAL A CA 1
ATOM 3992 C C . VAL A 1 490 ? -24.224 -16.943 4.032 1.00 98.06 490 VAL A C 1
ATOM 3994 O O . VAL A 1 490 ? -23.090 -16.562 4.317 1.00 98.06 490 VAL A O 1
ATOM 3997 N N . ASP A 1 491 ? -24.774 -18.040 4.545 1.00 97.69 491 ASP A N 1
ATOM 3998 C CA . ASP A 1 491 ? -24.032 -18.998 5.361 1.00 97.69 491 ASP A CA 1
ATOM 3999 C C . ASP A 1 491 ? -23.378 -20.036 4.444 1.00 97.69 491 ASP A C 1
ATOM 4001 O O . ASP A 1 491 ? -24.061 -20.628 3.609 1.00 97.69 491 ASP A O 1
ATOM 4005 N N . VAL A 1 492 ? -22.075 -20.262 4.609 1.00 96.81 492 VAL A N 1
ATOM 4006 C CA . VAL A 1 492 ? -21.306 -21.264 3.854 1.00 96.81 492 VAL A CA 1
ATOM 4007 C C . VAL A 1 492 ? -20.628 -22.248 4.806 1.00 96.81 492 VAL A C 1
ATOM 4009 O O . VAL A 1 492 ? -20.220 -21.874 5.905 1.00 96.81 492 VAL A O 1
ATOM 4012 N N . LYS A 1 493 ? -20.517 -23.512 4.391 1.00 95.44 493 LYS A N 1
ATOM 4013 C CA . LYS A 1 493 ? -19.995 -24.623 5.210 1.00 95.44 493 LYS A CA 1
ATOM 4014 C C . LYS A 1 493 ? -18.850 -25.401 4.566 1.00 95.44 493 LYS A C 1
ATOM 4016 O O . LYS A 1 493 ? -18.333 -26.324 5.184 1.00 95.44 493 LYS A O 1
ATOM 4021 N N . SER A 1 494 ? -18.478 -25.067 3.333 1.00 94.12 494 SER A N 1
ATOM 4022 C CA . SER A 1 494 ? -17.358 -25.697 2.628 1.00 94.12 494 SER A CA 1
ATOM 4023 C C . SER A 1 494 ? -16.647 -24.716 1.701 1.00 94.12 494 SER A C 1
ATOM 4025 O O . SER A 1 494 ? -17.214 -23.691 1.307 1.00 94.12 494 SER A O 1
ATOM 4027 N N . GLU A 1 495 ? -15.422 -25.052 1.297 1.00 92.31 495 GLU A N 1
ATOM 4028 C CA . GLU A 1 495 ? -14.663 -24.288 0.298 1.00 92.31 495 GLU A CA 1
ATOM 4029 C C . GLU A 1 495 ? -15.451 -24.096 -1.011 1.00 92.31 495 GLU A C 1
ATOM 4031 O O . GLU A 1 495 ? -15.444 -23.008 -1.590 1.00 92.31 495 GLU A O 1
ATOM 4036 N N . ASN A 1 496 ? -16.191 -25.117 -1.451 1.00 91.88 496 ASN A N 1
ATOM 4037 C CA . ASN A 1 496 ? -16.995 -25.049 -2.674 1.00 91.88 496 ASN A CA 1
ATOM 4038 C C . ASN A 1 496 ? -18.139 -24.035 -2.558 1.00 91.88 496 ASN A C 1
ATOM 4040 O O . ASN A 1 496 ? -18.318 -23.219 -3.460 1.00 91.88 496 ASN A O 1
ATOM 4044 N N . GLU A 1 497 ? -18.878 -24.046 -1.444 1.00 95.25 497 GLU A N 1
ATOM 4045 C CA . GLU A 1 497 ? -19.951 -23.072 -1.193 1.00 95.25 497 GLU A CA 1
ATOM 4046 C C . GLU A 1 497 ? -19.398 -21.643 -1.095 1.00 95.25 497 GLU A C 1
ATOM 4048 O O . GLU A 1 497 ? -20.003 -20.701 -1.606 1.00 95.25 497 GLU A O 1
ATOM 4053 N N . PHE A 1 498 ? -18.215 -21.477 -0.493 1.00 94.12 498 PHE A N 1
ATOM 4054 C CA . PHE A 1 498 ? -17.514 -20.195 -0.444 1.00 94.12 498 PHE A CA 1
ATOM 4055 C C . PHE A 1 498 ? -17.159 -19.678 -1.848 1.00 94.12 498 PHE A C 1
ATOM 4057 O O . PHE A 1 498 ? -17.429 -18.518 -2.171 1.00 94.12 498 PHE A O 1
ATOM 4064 N N . ILE A 1 499 ? -16.592 -20.535 -2.702 1.00 92.06 499 ILE A N 1
ATOM 4065 C CA . ILE A 1 499 ? -16.257 -20.193 -4.092 1.00 92.06 499 ILE A CA 1
ATOM 4066 C C . ILE A 1 499 ? -17.520 -19.868 -4.896 1.00 92.06 499 ILE A C 1
ATOM 4068 O O . ILE A 1 499 ? -17.541 -18.885 -5.639 1.00 92.06 499 ILE A O 1
ATOM 4072 N N . GLU A 1 500 ? -18.580 -20.658 -4.741 1.00 93.25 500 GLU A N 1
ATOM 4073 C CA . GLU A 1 500 ? -19.846 -20.453 -5.441 1.00 93.25 500 GLU A CA 1
ATOM 4074 C C . GLU A 1 500 ? -20.522 -19.134 -5.036 1.00 93.25 500 GLU A C 1
ATOM 4076 O O . GLU A 1 500 ? -20.985 -18.388 -5.902 1.00 93.25 500 GLU A O 1
ATOM 4081 N N . ALA A 1 501 ? -20.505 -18.788 -3.744 1.00 95.44 501 ALA A N 1
ATOM 4082 C CA . ALA A 1 501 ? -21.014 -17.509 -3.253 1.00 95.44 501 ALA A CA 1
ATOM 4083 C C . ALA A 1 501 ? -20.284 -16.314 -3.888 1.00 95.44 501 ALA A C 1
ATOM 4085 O O . ALA A 1 501 ? -20.925 -15.339 -4.287 1.00 95.44 501 ALA A O 1
ATOM 4086 N N . LEU A 1 502 ? -18.955 -16.395 -4.028 1.00 93.88 502 LEU A N 1
ATOM 4087 C CA . LEU A 1 502 ? -18.165 -15.366 -4.707 1.00 93.88 502 LEU A CA 1
ATOM 4088 C C . LEU A 1 502 ? -18.469 -15.304 -6.208 1.00 93.88 502 LEU A C 1
ATOM 4090 O O . LEU A 1 502 ? -18.656 -14.213 -6.744 1.00 93.88 502 LEU A O 1
ATOM 4094 N N . ARG A 1 503 ? -18.545 -16.458 -6.879 1.00 91.69 503 ARG A N 1
ATOM 4095 C CA . ARG A 1 503 ? -18.821 -16.558 -8.319 1.00 91.69 503 ARG A CA 1
ATOM 4096 C C . ARG A 1 503 ? -20.183 -15.972 -8.691 1.00 91.69 503 ARG A C 1
ATOM 4098 O O . ARG A 1 503 ? -20.298 -15.290 -9.706 1.00 91.69 503 ARG A O 1
ATOM 4105 N N . ASN A 1 504 ? -21.202 -16.221 -7.873 1.00 93.31 504 ASN A N 1
ATOM 4106 C CA . ASN A 1 504 ? -22.572 -15.773 -8.132 1.00 93.31 504 ASN A CA 1
ATOM 4107 C C . ASN A 1 504 ? -22.799 -14.286 -7.805 1.00 93.31 504 ASN A C 1
ATOM 4109 O O . ASN A 1 504 ? -23.858 -13.734 -8.116 1.00 93.31 504 ASN A O 1
ATOM 4113 N N . PHE A 1 505 ? -21.825 -13.610 -7.192 1.00 94.62 505 PHE A N 1
ATOM 4114 C CA . PHE A 1 505 ? -21.954 -12.216 -6.792 1.00 94.62 505 PHE A CA 1
ATOM 4115 C C . PHE A 1 505 ? -21.417 -11.248 -7.847 1.00 94.62 505 PHE A C 1
ATOM 4117 O O . PHE A 1 505 ? -20.243 -11.246 -8.201 1.00 94.62 505 PHE A O 1
ATOM 4124 N N . THR A 1 506 ? -22.279 -10.345 -8.312 1.00 90.44 506 THR A N 1
ATOM 4125 C CA . THR A 1 506 ? -21.942 -9.351 -9.348 1.00 90.44 506 THR A CA 1
ATOM 4126 C C . THR A 1 506 ? -21.664 -7.948 -8.792 1.00 90.44 506 THR A C 1
ATOM 4128 O O . THR A 1 506 ? -21.213 -7.054 -9.527 1.00 90.44 506 THR A O 1
ATOM 4131 N N . GLY A 1 507 ? -21.926 -7.742 -7.495 1.00 93.06 507 GLY A N 1
ATOM 4132 C CA . GLY A 1 507 ? -21.672 -6.489 -6.787 1.00 93.06 507 GLY A CA 1
ATOM 4133 C C . GLY A 1 507 ? -20.181 -6.206 -6.588 1.00 93.06 507 GLY A C 1
ATOM 4134 O O . GLY A 1 507 ? -19.312 -6.860 -7.169 1.00 93.06 507 GLY A O 1
ATOM 4135 N N . LYS A 1 508 ? -19.868 -5.161 -5.812 1.00 94.81 508 LYS A N 1
ATOM 4136 C CA . LYS A 1 508 ? -18.478 -4.703 -5.626 1.00 94.81 50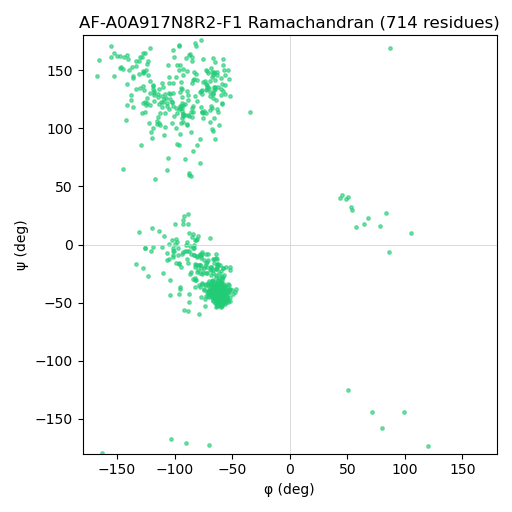8 LYS A CA 1
ATOM 4137 C C . LYS A 1 508 ? -17.915 -4.958 -4.238 1.00 94.81 508 LYS A C 1
ATOM 4139 O O . LYS A 1 508 ? -16.700 -5.052 -4.117 1.00 94.81 508 LYS A O 1
ATOM 4144 N N . ILE A 1 509 ? -18.764 -5.075 -3.221 1.00 97.88 509 ILE A N 1
ATOM 4145 C CA . ILE A 1 509 ? -18.332 -5.178 -1.827 1.00 97.88 509 ILE A CA 1
ATOM 4146 C C . ILE A 1 509 ? -18.681 -6.563 -1.292 1.00 97.88 509 ILE A C 1
ATOM 4148 O O . ILE A 1 509 ? -19.855 -6.936 -1.255 1.00 97.88 509 ILE A O 1
ATOM 4152 N N . VAL A 1 510 ? -17.657 -7.289 -0.847 1.00 98.44 510 VAL A N 1
ATOM 4153 C CA . VAL A 1 510 ? -17.799 -8.534 -0.089 1.00 98.44 510 VAL A CA 1
ATOM 4154 C C . VAL A 1 510 ? -17.275 -8.332 1.327 1.00 98.44 510 VAL A C 1
ATOM 4156 O O . VAL A 1 510 ? -16.192 -7.788 1.536 1.00 98.44 510 VAL A O 1
ATOM 4159 N N . ILE A 1 511 ? -18.039 -8.798 2.305 1.00 98.56 511 ILE A N 1
ATOM 4160 C CA . ILE A 1 511 ? -17.632 -8.928 3.698 1.00 98.56 511 ILE A CA 1
ATOM 4161 C C . ILE A 1 511 ? -17.460 -10.416 3.982 1.00 98.56 511 ILE A C 1
ATOM 4163 O O . ILE A 1 511 ? -18.356 -11.202 3.682 1.00 98.56 511 ILE A O 1
ATOM 4167 N N . ILE A 1 512 ? -16.324 -10.798 4.556 1.00 97.69 512 ILE A N 1
ATOM 4168 C CA . ILE A 1 512 ? -16.100 -12.162 5.048 1.00 97.69 512 ILE A CA 1
ATOM 4169 C C . ILE A 1 512 ? -16.158 -12.115 6.570 1.00 97.69 512 ILE A C 1
ATOM 4171 O O . ILE A 1 512 ? -15.352 -11.412 7.180 1.00 97.69 512 ILE A O 1
ATOM 4175 N N . ASP A 1 513 ? -17.106 -12.843 7.155 1.00 96.81 513 ASP A N 1
ATOM 4176 C CA . ASP A 1 513 ? -17.372 -12.891 8.594 1.00 96.81 513 ASP A CA 1
ATOM 4177 C C . ASP A 1 513 ? -17.224 -14.327 9.110 1.00 96.81 513 ASP A C 1
ATOM 4179 O O . ASP A 1 513 ? -18.106 -15.172 8.941 1.00 96.81 513 ASP A O 1
ATOM 4183 N N . CYS A 1 514 ? -16.051 -14.635 9.661 1.00 94.81 514 CYS A N 1
ATOM 4184 C CA . CYS A 1 514 ? -15.700 -15.977 10.124 1.00 94.81 514 CYS A CA 1
ATOM 4185 C C . CYS A 1 514 ? -14.492 -15.940 11.071 1.00 94.81 514 CYS A C 1
ATOM 4187 O O . CYS A 1 514 ? -13.886 -14.895 11.323 1.00 94.81 514 CYS A O 1
ATOM 4189 N N . HIS A 1 515 ? -14.066 -17.108 11.555 1.00 92.88 515 HIS A N 1
ATOM 4190 C CA . HIS A 1 515 ? -12.760 -17.234 12.204 1.00 92.88 515 HIS A CA 1
ATOM 4191 C C . HIS A 1 515 ? -11.622 -17.191 11.178 1.00 92.88 515 HIS A C 1
ATOM 4193 O O . HIS A 1 515 ? -11.704 -17.789 10.103 1.00 92.88 515 HIS A O 1
ATOM 4199 N N . GLY A 1 516 ? -10.527 -16.523 11.537 1.00 90.94 516 GLY A N 1
ATOM 4200 C CA . GLY A 1 516 ? -9.282 -16.497 10.769 1.00 90.94 516 GLY A CA 1
ATOM 4201 C C . GLY A 1 516 ? -8.095 -16.898 11.640 1.00 90.94 516 GLY A C 1
ATOM 4202 O O . GLY A 1 516 ? -8.105 -16.690 12.858 1.00 90.94 516 GLY A O 1
ATOM 4203 N N . ASN A 1 517 ? -7.082 -17.524 11.038 1.00 86.38 517 ASN A N 1
ATOM 4204 C CA . ASN A 1 517 ? -5.884 -17.958 11.759 1.00 86.38 517 ASN A CA 1
ATOM 4205 C C . ASN A 1 517 ? -4.664 -18.081 10.825 1.00 86.38 517 ASN A C 1
ATOM 4207 O O . ASN A 1 517 ? -4.776 -17.967 9.606 1.00 86.38 517 ASN A O 1
ATOM 4211 N N . HIS A 1 518 ? -3.475 -18.292 11.393 1.00 87.00 518 HIS A N 1
ATOM 4212 C CA . HIS A 1 518 ? -2.228 -18.433 10.645 1.00 87.00 518 HIS A CA 1
ATOM 4213 C C . HIS A 1 518 ? -1.253 -19.398 11.318 1.00 87.00 518 HIS A C 1
ATOM 4215 O O . HIS A 1 518 ? -1.229 -19.557 12.536 1.00 87.00 518 HIS A O 1
ATOM 4221 N N . GLY A 1 519 ? -0.386 -20.027 10.522 1.00 82.06 519 GLY A N 1
ATOM 4222 C CA . GLY A 1 519 ? 0.598 -20.987 11.029 1.00 82.06 519 GLY A CA 1
ATOM 4223 C C . GLY A 1 519 ? 1.932 -20.357 11.464 1.00 82.06 519 GLY A C 1
ATOM 4224 O O . GLY A 1 519 ? 2.970 -21.021 11.409 1.00 82.06 519 GLY A O 1
ATOM 4225 N N . GLY A 1 520 ? 1.927 -19.082 11.865 1.00 82.75 520 GLY A N 1
ATOM 4226 C CA . GLY A 1 520 ? 3.127 -18.313 12.223 1.00 82.75 520 GLY A CA 1
ATOM 4227 C C . GLY A 1 520 ? 3.906 -17.770 11.016 1.00 82.75 520 GLY A C 1
ATOM 4228 O O . GLY A 1 520 ? 3.364 -17.616 9.928 1.00 82.75 520 GLY A O 1
ATOM 4229 N N . HIS A 1 521 ? 5.195 -17.469 11.203 1.00 77.81 521 HIS A N 1
ATOM 4230 C CA . HIS A 1 521 ? 6.039 -16.809 10.191 1.00 77.81 521 HIS A CA 1
ATOM 4231 C C . HIS A 1 521 ? 6.523 -17.724 9.046 1.00 77.81 521 HIS A C 1
ATOM 4233 O O . HIS A 1 521 ? 7.070 -17.225 8.066 1.00 77.81 521 HIS A O 1
ATOM 4239 N N . LYS A 1 522 ? 6.357 -19.054 9.161 1.00 77.94 522 LYS A N 1
ATOM 4240 C CA . LYS A 1 522 ? 6.769 -20.039 8.134 1.00 77.94 522 LYS A CA 1
ATOM 4241 C C . LYS A 1 522 ? 5.603 -20.623 7.323 1.00 77.94 522 LYS A C 1
ATOM 4243 O O . LYS A 1 522 ? 5.853 -21.312 6.342 1.00 77.94 522 LYS A O 1
ATOM 4248 N N . LYS A 1 523 ? 4.351 -20.412 7.740 1.00 82.06 523 LYS A N 1
ATOM 4249 C CA . LYS A 1 523 ? 3.162 -21.040 7.137 1.00 82.06 523 LYS A CA 1
ATOM 4250 C C . LYS A 1 523 ? 2.120 -19.990 6.764 1.00 82.06 523 LYS A C 1
ATOM 4252 O O . LYS A 1 523 ? 2.192 -18.851 7.217 1.00 82.06 523 LYS A O 1
ATOM 4257 N N . GLU A 1 524 ? 1.169 -20.392 5.940 1.00 84.69 524 GLU A N 1
ATOM 4258 C CA . GLU A 1 524 ? 0.125 -19.535 5.376 1.00 84.69 524 GLU A CA 1
ATOM 4259 C C . GLU A 1 524 ? -0.961 -19.188 6.409 1.00 84.69 524 GLU A C 1
ATOM 4261 O O . GLU A 1 524 ? -1.109 -19.869 7.434 1.00 84.69 524 GLU A O 1
ATOM 4266 N N . ALA A 1 525 ? -1.699 -18.108 6.144 1.00 87.31 525 ALA A N 1
ATOM 4267 C CA . ALA A 1 525 ? -2.940 -17.773 6.838 1.00 87.31 525 ALA A CA 1
ATOM 4268 C C . ALA A 1 525 ? -4.155 -18.335 6.087 1.00 87.31 525 ALA A C 1
ATOM 4270 O O . ALA A 1 525 ? -4.124 -18.461 4.863 1.00 87.31 525 ALA A O 1
ATOM 4271 N N . TRP A 1 526 ? -5.224 -18.649 6.815 1.00 91.69 526 TRP A N 1
ATOM 4272 C CA . TRP A 1 526 ? -6.440 -19.246 6.261 1.00 91.69 526 TRP A CA 1
ATOM 4273 C C . TRP A 1 526 ? -7.705 -18.688 6.922 1.00 91.69 526 TRP A C 1
ATOM 4275 O O . TRP A 1 526 ? -7.659 -18.101 8.009 1.00 91.69 526 TRP A O 1
ATOM 4285 N N . LEU A 1 527 ? -8.833 -18.900 6.247 1.00 93.25 527 LEU A N 1
ATOM 4286 C CA . LEU A 1 527 ? -10.182 -18.693 6.774 1.00 93.25 527 LEU A CA 1
ATOM 4287 C C . LEU A 1 527 ? -10.766 -20.053 7.172 1.00 93.25 527 LEU A C 1
ATOM 4289 O O . LEU A 1 527 ? -10.558 -21.035 6.457 1.00 93.25 527 LEU A O 1
ATOM 4293 N N . ASN A 1 528 ? -11.470 -20.124 8.301 1.00 93.00 528 ASN A N 1
ATOM 4294 C CA . ASN A 1 528 ? -12.213 -21.329 8.673 1.00 93.00 528 ASN A CA 1
ATOM 4295 C C . ASN A 1 528 ? -13.596 -21.282 8.008 1.00 93.00 528 ASN A C 1
ATOM 4297 O O . ASN A 1 528 ? -14.409 -20.411 8.336 1.00 93.00 528 ASN A O 1
ATOM 4301 N N . VAL A 1 529 ? -13.846 -22.201 7.074 1.00 91.62 529 VAL A N 1
ATOM 4302 C CA . VAL A 1 529 ? -15.115 -22.326 6.348 1.00 91.62 529 VAL A CA 1
ATOM 4303 C C . VAL A 1 529 ? -15.728 -23.693 6.640 1.00 91.62 529 VAL A C 1
ATOM 4305 O O . VAL A 1 529 ? -15.285 -24.688 6.078 1.00 91.62 529 VAL A O 1
ATOM 4308 N N . GLY A 1 530 ? -16.708 -23.754 7.545 1.00 89.88 530 GLY A N 1
ATOM 4309 C CA . GLY A 1 530 ? -17.088 -25.013 8.197 1.00 89.88 530 GLY A CA 1
ATOM 4310 C C . GLY A 1 530 ? -15.856 -25.719 8.778 1.00 89.88 530 GLY A C 1
ATOM 4311 O O . GLY A 1 530 ? -15.060 -25.101 9.489 1.00 89.88 530 GLY A O 1
ATOM 4312 N N . ASP A 1 531 ? -15.653 -26.979 8.390 1.00 87.50 531 ASP A N 1
ATOM 4313 C CA . ASP A 1 531 ? -14.478 -27.775 8.772 1.00 87.50 531 ASP A CA 1
ATOM 4314 C C . ASP A 1 531 ? -13.222 -27.483 7.917 1.00 87.50 531 ASP A C 1
ATOM 4316 O O . ASP A 1 531 ? -12.114 -27.922 8.254 1.00 87.50 531 ASP A O 1
ATOM 4320 N N . ASP A 1 532 ? -13.359 -26.730 6.819 1.00 90.25 532 ASP A N 1
ATOM 4321 C CA . ASP A 1 532 ? -12.278 -26.474 5.869 1.00 90.25 532 ASP A CA 1
ATOM 4322 C C . ASP A 1 532 ? -11.366 -25.320 6.312 1.00 90.25 532 ASP A C 1
ATOM 4324 O O . ASP A 1 532 ? -11.795 -24.266 6.796 1.00 90.25 532 ASP A O 1
ATOM 4328 N N . LYS A 1 533 ? -10.062 -25.483 6.054 1.00 91.06 533 LYS A N 1
ATOM 4329 C CA . LYS A 1 533 ? -9.063 -24.407 6.152 1.00 91.06 533 LYS A CA 1
ATOM 4330 C C . LYS A 1 533 ? -8.802 -23.831 4.771 1.00 91.06 533 LYS A C 1
ATOM 4332 O O . LYS A 1 533 ? -7.864 -24.241 4.087 1.00 91.06 533 LYS A O 1
ATOM 4337 N N . VAL A 1 534 ? -9.620 -22.864 4.376 1.00 89.00 534 VAL A N 1
ATOM 4338 C CA . VAL A 1 534 ? -9.565 -22.283 3.035 1.00 89.00 534 VAL A CA 1
ATOM 4339 C C . VAL A 1 534 ? -8.354 -21.366 2.907 1.00 89.00 534 VAL A C 1
ATOM 4341 O O . VAL A 1 534 ? -8.263 -20.313 3.550 1.00 89.00 534 VAL A O 1
ATOM 4344 N N . ASN A 1 535 ? -7.420 -21.759 2.038 1.00 86.75 535 ASN A N 1
ATOM 4345 C CA . ASN A 1 535 ? -6.311 -20.915 1.613 1.00 86.75 535 ASN A CA 1
ATOM 4346 C C . ASN A 1 535 ? -6.674 -20.184 0.312 1.00 86.75 535 ASN A C 1
ATOM 4348 O O . ASN A 1 535 ? -6.592 -20.732 -0.788 1.00 86.75 535 ASN A O 1
ATOM 4352 N N . VAL A 1 536 ? -6.975 -18.894 0.443 1.00 85.69 536 VAL A N 1
ATOM 4353 C CA . VAL A 1 536 ? -7.367 -18.027 -0.676 1.00 85.69 536 VAL A CA 1
ATOM 4354 C C . VAL A 1 536 ? -6.288 -17.848 -1.760 1.00 85.69 536 VAL A C 1
ATOM 4356 O O . VAL A 1 536 ? -6.607 -17.449 -2.878 1.00 85.69 536 VAL A O 1
ATOM 4359 N N . TRP A 1 537 ? -5.016 -18.164 -1.493 1.00 81.75 537 TRP A N 1
ATOM 4360 C CA . TRP A 1 537 ? -3.957 -18.130 -2.514 1.00 81.75 537 TRP A CA 1
ATOM 4361 C C . TRP A 1 537 ? -4.176 -19.167 -3.617 1.00 81.75 537 TRP A C 1
ATOM 4363 O O . TRP A 1 537 ? -3.859 -18.900 -4.783 1.00 81.75 537 TRP A O 1
ATOM 4373 N N . ASN A 1 538 ? -4.769 -20.304 -3.251 1.00 78.50 538 ASN A N 1
ATOM 4374 C CA . ASN A 1 538 ? -5.031 -21.428 -4.144 1.00 78.50 538 ASN A CA 1
ATOM 4375 C C . ASN A 1 538 ? -6.314 -21.255 -4.961 1.00 78.50 538 ASN A C 1
ATOM 4377 O O . ASN A 1 538 ? -6.579 -22.077 -5.837 1.00 78.50 538 ASN A O 1
ATOM 4381 N N . LEU A 1 539 ? -7.069 -20.171 -4.739 1.00 74.25 539 LEU A N 1
ATOM 4382 C CA . LEU A 1 539 ? -8.217 -19.828 -5.568 1.00 74.25 539 LEU A CA 1
ATOM 4383 C C . LEU A 1 539 ? -7.747 -19.593 -7.008 1.00 74.25 539 LEU A C 1
ATOM 4385 O O . LEU A 1 539 ? -7.178 -18.546 -7.347 1.00 74.25 539 LEU A O 1
ATOM 4389 N N . LYS A 1 540 ? -7.989 -20.596 -7.854 1.00 62.78 540 LYS A N 1
ATOM 4390 C CA . LYS A 1 540 ? -7.982 -20.479 -9.309 1.00 62.78 540 LYS A CA 1
ATOM 4391 C C . LYS A 1 540 ? -9.358 -19.970 -9.715 1.00 62.78 540 LYS A C 1
ATOM 4393 O O . LYS A 1 540 ? -10.241 -20.753 -10.045 1.00 62.78 540 LYS A O 1
ATOM 4398 N N . ALA A 1 541 ? -9.562 -18.663 -9.590 1.00 58.59 541 ALA A N 1
ATOM 4399 C CA . ALA A 1 541 ? -10.812 -18.064 -10.018 1.00 58.59 541 ALA A CA 1
ATOM 4400 C C . ALA A 1 541 ? -10.845 -18.039 -11.552 1.00 58.59 541 ALA A C 1
ATOM 4402 O O . ALA A 1 541 ? -10.061 -17.343 -12.191 1.00 58.59 541 ALA A O 1
ATOM 4403 N N . ASP A 1 542 ? -11.751 -18.823 -12.125 1.00 67.50 542 ASP A N 1
ATOM 4404 C CA . ASP A 1 542 ? -12.244 -18.706 -13.502 1.00 67.50 542 ASP A CA 1
ATOM 4405 C C . ASP A 1 542 ? -13.378 -17.669 -13.610 1.00 67.50 542 ASP A C 1
ATOM 4407 O O . ASP A 1 542 ? -14.043 -17.560 -14.635 1.00 67.50 542 ASP A O 1
ATOM 4411 N N . PHE A 1 543 ? -13.612 -16.918 -12.533 1.00 75.00 543 PHE A N 1
ATOM 4412 C CA . PHE A 1 543 ? -14.671 -15.934 -12.399 1.00 75.00 543 PHE A CA 1
ATOM 4413 C C . PHE A 1 543 ? -14.110 -14.590 -11.937 1.00 75.00 543 PHE A C 1
ATOM 4415 O O . PHE A 1 543 ? -13.017 -14.484 -11.375 1.00 75.00 543 PHE A O 1
ATOM 4422 N N . ARG A 1 544 ? -14.899 -13.538 -12.144 1.00 79.19 544 ARG A N 1
ATOM 4423 C CA . ARG A 1 544 ? -14.542 -12.185 -11.726 1.00 79.19 544 ARG A CA 1
ATOM 4424 C C . ARG A 1 544 ? -14.564 -12.055 -10.205 1.00 79.19 544 ARG A C 1
ATOM 4426 O O . ARG A 1 544 ? -15.620 -12.095 -9.582 1.00 79.19 544 ARG A O 1
ATOM 4433 N N . ILE A 1 545 ? -13.399 -11.797 -9.626 1.00 88.56 545 ILE A N 1
ATOM 4434 C CA . ILE A 1 545 ? -13.259 -11.496 -8.201 1.00 88.56 545 ILE A CA 1
ATOM 4435 C C . ILE A 1 545 ? -13.819 -10.095 -7.899 1.00 88.56 545 ILE A C 1
ATOM 4437 O O . ILE A 1 545 ? -13.550 -9.160 -8.650 1.00 88.56 545 ILE A O 1
ATOM 4441 N N . PRO A 1 546 ? -14.600 -9.898 -6.823 1.00 93.31 546 PRO A N 1
ATOM 4442 C CA . PRO A 1 546 ? -15.024 -8.566 -6.392 1.00 93.31 546 PRO A CA 1
ATOM 4443 C C . PRO A 1 546 ? -13.827 -7.658 -6.053 1.00 93.31 546 PRO A C 1
ATOM 4445 O O . PRO A 1 546 ? -12.836 -8.121 -5.497 1.00 93.31 546 PRO A O 1
ATOM 4448 N N . PRO A 1 547 ? -13.869 -6.350 -6.357 1.00 95.00 547 PRO A N 1
ATOM 4449 C CA . PRO A 1 547 ? -12.702 -5.493 -6.170 1.00 95.00 547 PRO A CA 1
ATOM 4450 C C . PRO A 1 547 ? -12.508 -5.034 -4.715 1.00 95.00 547 PRO A C 1
ATOM 4452 O O . PRO A 1 547 ? -11.421 -4.560 -4.382 1.00 95.00 547 PRO A O 1
ATOM 4455 N N . ILE A 1 548 ? -13.538 -5.124 -3.861 1.00 98.12 548 ILE A N 1
ATOM 4456 C CA . ILE A 1 548 ? -13.525 -4.619 -2.482 1.00 98.12 548 ILE A CA 1
ATOM 4457 C C . ILE A 1 548 ? -13.886 -5.746 -1.513 1.00 98.12 548 ILE A C 1
ATOM 4459 O O . ILE A 1 548 ? -14.999 -6.272 -1.549 1.00 98.12 548 ILE A O 1
ATOM 4463 N N . PHE A 1 549 ? -12.966 -6.043 -0.596 1.00 98.31 549 PHE A N 1
ATOM 4464 C CA . PHE A 1 549 ? -13.171 -6.964 0.518 1.00 98.31 549 PHE A CA 1
ATOM 4465 C C . PHE A 1 549 ? -13.002 -6.265 1.867 1.00 98.31 549 PHE A C 1
ATOM 4467 O O . PHE A 1 549 ? -12.044 -5.513 2.074 1.00 98.31 549 PHE A O 1
ATOM 4474 N N . LEU A 1 550 ? -13.898 -6.566 2.804 1.00 98.25 550 LEU A N 1
ATOM 4475 C CA . LEU A 1 550 ? -13.779 -6.212 4.218 1.00 98.25 550 LEU A CA 1
ATOM 4476 C C . LEU A 1 550 ? -13.719 -7.504 5.036 1.00 98.25 550 LEU A C 1
ATOM 4478 O O . LEU A 1 550 ? -14.610 -8.347 4.932 1.00 98.25 550 LEU A O 1
ATOM 4482 N N . LEU A 1 551 ? -12.666 -7.682 5.830 1.00 96.88 551 LEU A N 1
ATOM 4483 C CA . LEU A 1 551 ? -12.456 -8.913 6.587 1.00 96.88 551 LEU A CA 1
ATOM 4484 C C . LEU A 1 551 ? -12.849 -8.713 8.055 1.00 96.88 551 LEU A C 1
ATOM 4486 O O . LEU A 1 551 ? -12.111 -8.107 8.832 1.00 96.88 551 LEU A O 1
ATOM 4490 N N . SER A 1 552 ? -14.006 -9.264 8.419 1.00 94.19 552 SER A N 1
ATOM 4491 C CA . SER A 1 552 ? -14.518 -9.402 9.788 1.00 94.19 552 SER A CA 1
ATOM 4492 C C . SER A 1 552 ? -13.999 -10.714 10.390 1.00 94.19 552 SER A C 1
ATOM 4494 O O . SER A 1 552 ? -14.744 -11.641 10.686 1.00 94.19 552 SER A O 1
ATOM 4496 N N . ALA A 1 553 ? -12.672 -10.843 10.463 1.00 90.06 553 ALA A N 1
ATOM 4497 C CA . ALA A 1 553 ? -12.007 -12.050 10.947 1.00 90.06 553 ALA A CA 1
ATOM 4498 C C . ALA A 1 553 ? -10.631 -11.718 11.538 1.00 90.06 553 ALA A C 1
ATOM 4500 O O . ALA A 1 553 ? -9.921 -10.828 11.056 1.00 90.06 553 ALA A O 1
ATOM 4501 N N . CYS A 1 554 ? -10.229 -12.442 12.583 1.00 87.62 554 CYS A N 1
ATOM 4502 C CA . CYS A 1 554 ? -8.923 -12.279 13.224 1.00 87.62 554 CYS A CA 1
ATOM 4503 C C . CYS A 1 554 ? -7.760 -12.682 12.304 1.00 87.62 554 CYS A C 1
ATOM 4505 O O . CYS A 1 554 ? -7.873 -13.616 11.514 1.00 87.62 554 CYS A O 1
ATOM 4507 N N . SER A 1 555 ? -6.610 -12.015 12.467 1.00 82.81 555 SER A N 1
ATOM 4508 C CA . SER A 1 555 ? -5.325 -12.406 11.865 1.00 82.81 555 SER A CA 1
ATOM 4509 C C . SER A 1 555 ? -5.380 -12.670 10.353 1.00 82.81 555 SER A C 1
ATOM 4511 O O . SER A 1 555 ? -4.752 -13.602 9.851 1.00 82.81 555 SER A O 1
ATOM 4513 N N . THR A 1 556 ? -6.110 -11.837 9.613 1.00 91.62 556 THR A N 1
ATOM 4514 C CA . THR A 1 556 ? -6.225 -11.951 8.147 1.00 91.62 556 THR A CA 1
ATOM 4515 C C . THR A 1 556 ? -5.047 -11.313 7.404 1.00 91.62 556 THR A C 1
ATOM 4517 O O . THR A 1 556 ? -4.802 -11.634 6.237 1.00 91.62 556 THR A O 1
ATOM 4520 N N . HIS A 1 557 ? -4.273 -10.465 8.091 1.00 94.50 557 HIS A N 1
ATOM 4521 C CA . HIS A 1 557 ? -2.959 -9.965 7.681 1.00 94.50 557 HIS A CA 1
ATOM 4522 C C . HIS A 1 557 ? -2.023 -9.785 8.899 1.00 94.50 557 HIS A C 1
ATOM 4524 O O . HIS A 1 557 ? -1.660 -8.665 9.256 1.00 94.50 557 HIS A O 1
ATOM 4530 N N . PRO A 1 558 ? -1.649 -10.878 9.583 1.00 91.75 558 PRO A N 1
ATOM 4531 C CA . PRO A 1 558 ? -1.020 -10.821 10.901 1.00 91.75 558 PRO A CA 1
ATOM 4532 C C . PRO A 1 558 ? 0.400 -10.240 10.849 1.00 91.75 558 PRO A C 1
ATOM 4534 O O . PRO A 1 558 ? 1.236 -10.698 10.071 1.00 91.75 558 PRO A O 1
ATOM 4537 N N . ILE A 1 559 ? 0.708 -9.276 11.725 1.00 91.00 559 ILE A N 1
ATOM 4538 C CA . ILE A 1 559 ? 2.025 -8.596 11.763 1.00 91.00 559 ILE A CA 1
ATOM 4539 C C . ILE A 1 559 ? 3.186 -9.495 12.212 1.00 91.00 559 ILE A C 1
ATOM 4541 O O . ILE A 1 559 ? 4.355 -9.192 11.959 1.00 91.00 559 ILE A O 1
ATOM 4545 N N . ASP A 1 560 ? 2.876 -10.583 12.912 1.00 89.00 560 ASP A N 1
ATOM 4546 C CA . ASP A 1 560 ? 3.810 -11.619 13.357 1.00 89.00 560 ASP A CA 1
ATOM 4547 C C . ASP A 1 560 ? 3.786 -12.865 12.453 1.00 89.00 560 ASP A C 1
ATOM 4549 O O . ASP A 1 560 ? 4.522 -13.827 12.697 1.00 89.00 560 ASP A O 1
ATOM 4553 N N . GLY A 1 561 ? 2.957 -12.859 11.406 1.00 84.69 561 GLY A N 1
ATOM 4554 C CA . GLY A 1 561 ? 2.826 -13.959 10.462 1.00 84.69 561 GLY A CA 1
ATOM 4555 C C . GLY A 1 561 ? 3.761 -13.874 9.260 1.00 84.69 561 GLY A C 1
ATOM 4556 O O . GLY A 1 561 ? 4.706 -13.083 9.206 1.00 84.69 561 GLY A O 1
ATOM 4557 N N . SER A 1 562 ? 3.515 -14.771 8.309 1.00 84.94 562 SER A N 1
ATOM 4558 C CA . SER A 1 562 ? 4.208 -14.812 7.027 1.00 84.94 562 SER A CA 1
ATOM 4559 C C . SER A 1 562 ? 3.593 -13.824 6.027 1.00 84.94 562 SER A C 1
ATOM 4561 O O . SER A 1 562 ? 2.536 -13.235 6.256 1.00 84.94 562 SER A O 1
ATOM 4563 N N . ASN A 1 563 ? 4.235 -13.679 4.869 1.00 83.50 563 ASN A N 1
ATOM 4564 C CA . ASN A 1 563 ? 3.737 -12.807 3.802 1.00 83.50 563 ASN A CA 1
ATOM 4565 C C . ASN A 1 563 ? 2.586 -13.457 3.008 1.00 83.50 563 ASN A C 1
ATOM 4567 O O . ASN A 1 563 ? 1.921 -12.790 2.213 1.00 83.50 563 ASN A O 1
ATOM 4571 N N . THR A 1 564 ? 2.310 -14.744 3.242 1.00 86.69 564 THR A N 1
ATOM 4572 C CA . THR A 1 564 ? 1.196 -15.498 2.655 1.00 86.69 564 THR A CA 1
ATOM 4573 C C . THR A 1 564 ? -0.072 -15.355 3.503 1.00 86.69 564 THR A C 1
ATOM 4575 O O . THR A 1 564 ? -0.610 -16.310 4.059 1.00 86.69 564 THR A O 1
ATOM 4578 N N . SER A 1 565 ? -0.539 -14.111 3.625 1.00 92.12 565 SER A N 1
ATOM 4579 C CA . SER A 1 565 ? -1.751 -13.746 4.372 1.00 92.12 565 SER A CA 1
ATOM 4580 C C . SER A 1 565 ? -3.032 -13.891 3.540 1.00 92.12 565 SER A C 1
ATOM 4582 O O . SER A 1 565 ? -2.965 -13.876 2.310 1.00 92.12 565 SER A O 1
ATOM 4584 N N . VAL A 1 566 ? -4.203 -13.958 4.186 1.00 94.12 566 VAL A N 1
ATOM 4585 C CA . VAL A 1 566 ? -5.504 -13.992 3.488 1.00 94.12 566 VAL A CA 1
ATOM 4586 C C . VAL A 1 566 ? -5.672 -12.750 2.611 1.00 94.12 566 VAL A C 1
ATOM 4588 O O . VAL A 1 566 ? -6.022 -12.852 1.438 1.00 94.12 566 VAL A O 1
ATOM 4591 N N . ALA A 1 567 ? -5.345 -11.571 3.143 1.00 95.25 567 ALA A N 1
ATOM 4592 C CA . ALA A 1 567 ? -5.472 -10.330 2.389 1.00 95.25 567 ALA A CA 1
ATOM 4593 C C . ALA A 1 567 ? -4.605 -10.308 1.122 1.00 95.25 567 ALA A C 1
ATOM 4595 O O . ALA A 1 567 ? -5.084 -9.948 0.047 1.00 95.25 567 ALA A O 1
ATOM 4596 N N . ASN A 1 568 ? -3.353 -10.760 1.226 1.00 93.06 568 ASN A N 1
ATOM 4597 C CA . ASN A 1 568 ? -2.457 -10.849 0.075 1.00 93.06 568 ASN A CA 1
ATOM 4598 C C . ASN A 1 568 ? -2.948 -11.874 -0.954 1.00 93.06 568 ASN A C 1
ATOM 4600 O O . ASN A 1 568 ? -2.837 -11.625 -2.152 1.00 93.06 568 ASN A O 1
ATOM 4604 N N . GLY A 1 569 ? -3.537 -12.986 -0.507 1.00 92.00 569 GLY A N 1
ATOM 4605 C CA . GLY A 1 569 ? -4.143 -13.968 -1.401 1.00 92.00 569 GLY A CA 1
ATOM 4606 C C . GLY A 1 569 ? -5.324 -13.386 -2.182 1.00 92.00 569 GLY A C 1
ATOM 4607 O O . GLY A 1 569 ? -5.360 -13.534 -3.401 1.00 92.00 569 GLY A O 1
ATOM 4608 N N . LEU A 1 570 ? -6.215 -12.627 -1.536 1.00 93.94 570 LEU A N 1
ATOM 4609 C CA . LEU A 1 570 ? -7.317 -11.929 -2.217 1.00 93.94 570 LEU A CA 1
ATOM 4610 C C . LEU A 1 570 ? -6.812 -10.891 -3.233 1.00 93.94 570 LEU A C 1
ATOM 4612 O O . LEU A 1 570 ? -7.280 -10.862 -4.372 1.00 93.94 570 LEU A O 1
ATOM 4616 N N . ILE A 1 571 ? -5.804 -10.090 -2.874 1.00 93.50 571 ILE A N 1
ATOM 4617 C CA . ILE A 1 571 ? -5.175 -9.140 -3.811 1.00 93.50 571 ILE A CA 1
ATOM 4618 C C . ILE A 1 571 ? -4.562 -9.888 -4.998 1.00 93.50 571 ILE A C 1
ATOM 4620 O O . ILE A 1 571 ? -4.743 -9.483 -6.141 1.00 93.50 571 ILE A O 1
ATOM 4624 N N . SER A 1 572 ? -3.914 -11.028 -4.749 1.00 87.94 572 SER A N 1
ATOM 4625 C CA . SER A 1 572 ? -3.362 -11.881 -5.805 1.00 87.94 572 SER A CA 1
ATOM 4626 C C . SER A 1 572 ? -4.427 -12.421 -6.768 1.00 87.94 572 SER A C 1
ATOM 4628 O O . SER A 1 572 ? -4.129 -12.745 -7.913 1.00 87.94 572 SER A O 1
ATOM 4630 N N . THR A 1 573 ? -5.679 -12.522 -6.315 1.00 86.00 573 THR A N 1
ATOM 4631 C CA . THR A 1 573 ? -6.828 -12.934 -7.135 1.00 86.00 573 THR A CA 1
ATOM 4632 C C . THR A 1 573 ? -7.512 -11.757 -7.838 1.00 86.00 573 THR A C 1
ATOM 4634 O O . THR A 1 573 ? -8.442 -11.964 -8.606 1.00 86.00 573 THR A O 1
ATOM 4637 N N . GLY A 1 574 ? -6.993 -10.533 -7.690 1.00 86.88 574 GLY A N 1
ATOM 4638 C CA . GLY A 1 574 ? -7.440 -9.357 -8.440 1.00 86.88 574 GLY A CA 1
ATOM 4639 C C . GLY A 1 574 ? -8.292 -8.383 -7.631 1.00 86.88 574 GLY A C 1
ATOM 4640 O O . GLY A 1 574 ? -8.867 -7.467 -8.214 1.00 86.88 574 GLY A O 1
ATOM 4641 N N . ALA A 1 575 ? -8.381 -8.555 -6.307 1.00 93.56 575 ALA A N 1
ATOM 4642 C CA . ALA A 1 575 ? -8.987 -7.555 -5.439 1.00 93.56 575 ALA A CA 1
ATOM 4643 C C . ALA A 1 575 ? -8.134 -6.275 -5.413 1.00 93.56 575 ALA A C 1
ATOM 4645 O O . ALA A 1 575 ? -6.930 -6.312 -5.155 1.00 93.56 575 ALA A O 1
ATOM 4646 N N . HIS A 1 576 ? -8.768 -5.122 -5.620 1.00 95.31 576 HIS A N 1
ATOM 4647 C CA . HIS A 1 576 ? -8.102 -3.820 -5.549 1.00 95.31 576 HIS A CA 1
ATOM 4648 C C . HIS A 1 576 ? -7.977 -3.301 -4.122 1.00 95.31 576 HIS A C 1
ATOM 4650 O O . HIS A 1 576 ? -7.052 -2.555 -3.826 1.00 95.31 576 HIS A O 1
ATOM 4656 N N . SER A 1 577 ? -8.913 -3.646 -3.243 1.00 97.94 577 SER A N 1
ATOM 4657 C CA . SER A 1 577 ? -8.969 -3.137 -1.877 1.00 97.94 577 SER A CA 1
ATOM 4658 C C . SER A 1 577 ? -9.322 -4.250 -0.912 1.00 97.94 577 SER A C 1
ATOM 4660 O O . SER A 1 577 ? -10.404 -4.825 -1.010 1.00 97.94 577 SER A O 1
ATOM 4662 N N . VAL A 1 578 ? -8.474 -4.462 0.091 1.00 98.31 578 VAL A N 1
ATOM 4663 C CA . VAL A 1 578 ? -8.775 -5.363 1.205 1.00 98.31 578 VAL A CA 1
ATOM 4664 C C . VAL A 1 578 ? -8.558 -4.625 2.519 1.00 98.31 578 VAL A C 1
ATOM 4666 O O . VAL A 1 578 ? -7.462 -4.137 2.785 1.00 98.31 578 VAL A O 1
ATOM 4669 N N . LEU A 1 579 ? -9.597 -4.530 3.346 1.00 98.06 579 LEU A N 1
ATOM 4670 C CA . LEU A 1 579 ? -9.466 -4.077 4.729 1.00 98.06 579 LEU A CA 1
ATOM 4671 C C . LEU A 1 579 ? -9.282 -5.307 5.622 1.00 98.06 579 LEU A C 1
ATOM 4673 O O . LEU A 1 579 ? -10.203 -6.110 5.758 1.00 98.06 579 LEU A O 1
ATOM 4677 N N . ALA A 1 580 ? -8.082 -5.468 6.176 1.00 96.62 580 ALA A N 1
ATOM 4678 C CA . ALA A 1 580 ? -7.658 -6.678 6.881 1.00 96.62 580 ALA A CA 1
ATOM 4679 C C . ALA A 1 580 ? -7.141 -6.379 8.290 1.00 96.62 580 ALA A C 1
ATOM 4681 O O . ALA A 1 580 ? -6.812 -5.239 8.610 1.00 96.62 580 ALA A O 1
ATOM 4682 N N . THR A 1 581 ? -7.024 -7.416 9.115 1.00 95.12 581 THR A N 1
ATOM 4683 C CA . THR A 1 581 ? -6.645 -7.318 10.528 1.00 95.12 581 THR A CA 1
ATOM 4684 C C . THR A 1 581 ? -5.180 -7.699 10.755 1.00 95.12 581 THR A C 1
ATOM 4686 O O . THR A 1 581 ? -4.730 -8.800 10.430 1.00 95.12 581 THR A O 1
ATOM 4689 N N . LEU A 1 582 ? -4.436 -6.759 11.336 1.00 94.31 582 LEU A N 1
ATOM 4690 C CA . LEU A 1 582 ? -3.037 -6.854 11.762 1.00 94.31 582 LEU A CA 1
ATOM 4691 C C . LEU A 1 582 ? -2.866 -7.603 13.078 1.00 94.31 582 LEU A C 1
ATOM 4693 O O . LEU A 1 582 ? -1.871 -8.297 13.292 1.00 94.31 582 LEU A O 1
ATOM 4697 N N . LEU A 1 583 ? -3.831 -7.402 13.968 1.00 92.75 583 LEU A N 1
ATOM 4698 C CA . LEU A 1 583 ? -3.867 -7.897 15.332 1.00 92.75 583 LEU A CA 1
ATOM 4699 C C . LEU A 1 583 ? -5.217 -8.583 15.578 1.00 92.75 583 LEU A C 1
ATOM 4701 O O . LEU A 1 583 ? -6.168 -8.345 14.829 1.00 92.75 583 LEU A O 1
ATOM 4705 N N . PRO A 1 584 ? -5.319 -9.430 16.614 1.00 89.44 584 PRO A N 1
ATOM 4706 C CA . PRO A 1 584 ? -6.602 -9.948 17.069 1.00 89.44 584 PRO A CA 1
ATOM 4707 C C . PRO A 1 584 ? -7.604 -8.819 17.327 1.00 89.44 584 PRO A C 1
ATOM 4709 O O . PRO A 1 584 ? -7.246 -7.749 17.824 1.00 89.44 584 PRO A O 1
ATOM 4712 N N . ILE A 1 585 ? -8.860 -9.074 16.987 1.00 89.25 585 ILE A N 1
ATOM 4713 C CA . ILE A 1 585 ? -9.971 -8.135 17.136 1.00 89.25 585 ILE A CA 1
ATOM 4714 C C . ILE A 1 585 ? -11.081 -8.790 17.952 1.00 89.25 585 ILE A C 1
ATOM 4716 O O . ILE A 1 585 ? -11.251 -10.008 17.917 1.00 89.25 585 ILE A O 1
ATOM 4720 N N . SER A 1 586 ? -11.833 -7.979 18.691 1.00 88.38 586 SER A N 1
ATOM 4721 C CA . SER A 1 586 ? -13.023 -8.455 19.391 1.00 88.38 586 SER A CA 1
ATOM 4722 C C . SER A 1 586 ? -14.208 -8.543 18.428 1.00 88.38 586 SER A C 1
ATOM 4724 O O . SER A 1 586 ? -14.363 -7.676 17.563 1.00 88.38 586 SER A O 1
ATOM 4726 N N . ALA A 1 587 ? -15.040 -9.576 18.563 1.00 90.00 587 ALA A N 1
ATOM 4727 C CA . ALA A 1 587 ? -16.155 -9.820 17.645 1.00 90.00 587 ALA A CA 1
ATOM 4728 C C . ALA A 1 587 ? -17.217 -8.709 17.699 1.00 90.00 587 ALA A C 1
ATOM 4730 O O . ALA A 1 587 ? -17.719 -8.279 16.664 1.00 90.00 587 ALA A O 1
ATOM 4731 N N . ASP A 1 588 ? -17.520 -8.195 18.892 1.00 89.50 588 ASP A N 1
ATOM 4732 C CA . ASP A 1 588 ? -18.435 -7.068 19.102 1.00 89.50 588 ASP A CA 1
ATOM 4733 C C . ASP A 1 588 ? -17.898 -5.788 18.449 1.00 89.50 588 ASP A C 1
ATOM 4735 O O . ASP A 1 588 ? -18.604 -5.122 17.690 1.00 89.50 588 ASP A O 1
ATOM 4739 N N . HIS A 1 589 ? -16.618 -5.483 18.674 1.00 88.56 589 HIS A N 1
ATOM 4740 C CA . HIS A 1 589 ? -15.962 -4.332 18.075 1.00 88.56 589 HIS A CA 1
ATOM 4741 C C . HIS A 1 589 ? -15.937 -4.440 16.544 1.00 88.56 589 HIS A C 1
ATOM 4743 O O . HIS A 1 589 ? -16.242 -3.470 15.854 1.00 88.56 589 HIS A O 1
ATOM 4749 N N . SER A 1 590 ? -15.637 -5.623 16.000 1.00 92.75 590 SER A N 1
ATOM 4750 C CA . SER A 1 590 ? -15.652 -5.873 14.555 1.00 92.75 590 SER A CA 1
ATOM 4751 C C . SER A 1 590 ? -17.044 -5.708 13.948 1.00 92.75 590 SER A C 1
ATOM 4753 O O . SER A 1 590 ? -17.203 -4.982 12.966 1.00 92.75 590 SER A O 1
ATOM 4755 N N . ALA A 1 591 ? -18.073 -6.275 14.582 1.00 94.94 591 ALA A N 1
ATOM 4756 C CA . ALA A 1 591 ? -19.461 -6.122 14.161 1.00 94.94 591 ALA A CA 1
ATOM 4757 C C . ALA A 1 591 ? -19.902 -4.647 14.146 1.00 94.94 591 ALA A C 1
ATOM 4759 O O . ALA A 1 591 ? -20.521 -4.171 13.187 1.00 94.94 591 ALA A O 1
ATOM 4760 N N . ILE A 1 592 ? -19.542 -3.881 15.182 1.00 92.56 592 ILE A N 1
ATOM 4761 C CA . ILE A 1 592 ? -19.806 -2.438 15.244 1.00 92.56 592 ILE A CA 1
ATOM 4762 C C . ILE A 1 592 ? -19.047 -1.707 14.135 1.00 92.56 592 ILE A C 1
ATOM 4764 O O . ILE A 1 592 ? -19.651 -0.891 13.436 1.00 92.56 592 ILE A O 1
ATOM 4768 N N . PHE A 1 593 ? -17.763 -2.009 13.948 1.00 94.00 593 PHE A N 1
ATOM 4769 C CA . PHE A 1 593 ? -16.918 -1.392 12.931 1.00 94.00 593 PHE A CA 1
ATOM 4770 C C . PHE A 1 593 ? -17.492 -1.608 11.523 1.00 94.00 593 PHE A C 1
ATOM 4772 O O . PHE A 1 593 ? -17.732 -0.641 10.802 1.00 94.00 593 PHE A O 1
ATOM 4779 N N . ILE A 1 594 ? -17.792 -2.854 11.145 1.00 96.31 594 ILE A N 1
ATOM 4780 C CA . ILE A 1 594 ? -18.315 -3.193 9.814 1.00 96.31 594 ILE A CA 1
ATOM 4781 C C . ILE A 1 594 ? -19.729 -2.638 9.613 1.00 96.31 594 ILE A C 1
ATOM 4783 O O . ILE A 1 594 ? -20.020 -2.061 8.566 1.00 96.31 594 ILE A O 1
ATOM 4787 N N . SER A 1 595 ? -20.611 -2.726 10.613 1.00 95.50 595 SER A N 1
ATOM 4788 C CA . SER A 1 595 ? -21.954 -2.135 10.501 1.00 95.50 595 SER A CA 1
ATOM 4789 C C . SER A 1 595 ? -21.898 -0.608 10.337 1.00 95.50 595 SER A C 1
ATOM 4791 O O . SER A 1 595 ? -22.680 -0.033 9.576 1.00 95.50 595 SER A O 1
ATOM 4793 N N . LYS A 1 596 ? -20.953 0.069 11.007 1.00 91.44 596 LYS A N 1
ATOM 4794 C CA . LYS A 1 596 ? -20.702 1.506 10.822 1.00 91.44 596 LYS A CA 1
ATOM 4795 C C . LYS A 1 596 ? -20.105 1.807 9.462 1.00 91.44 596 LYS A C 1
ATOM 4797 O O . LYS A 1 596 ? -20.522 2.780 8.846 1.00 91.44 596 LYS A O 1
ATOM 4802 N N . PHE A 1 597 ? -19.184 0.975 8.987 1.00 95.19 597 PHE A N 1
ATOM 4803 C CA . PHE A 1 597 ? -18.654 1.072 7.636 1.00 95.19 597 PHE A CA 1
ATOM 4804 C C . PHE A 1 597 ? -19.800 1.064 6.617 1.00 95.19 597 PHE A C 1
ATOM 4806 O O . PHE A 1 597 ? -19.896 1.975 5.802 1.00 95.19 597 PHE A O 1
ATOM 4813 N N . LEU A 1 598 ? -20.727 0.107 6.727 1.00 96.44 598 LEU A N 1
ATOM 4814 C CA . LEU A 1 598 ? -21.912 0.023 5.868 1.00 96.44 598 LEU A CA 1
ATOM 4815 C C . LEU A 1 598 ? -22.804 1.261 5.975 1.00 96.44 598 LEU A C 1
ATOM 4817 O O . LEU A 1 598 ? -23.201 1.805 4.953 1.00 96.44 598 LEU A O 1
ATOM 4821 N N . HIS A 1 599 ? -23.064 1.758 7.185 1.00 92.69 599 HIS A N 1
ATOM 4822 C CA . HIS A 1 599 ? -23.810 3.007 7.367 1.00 92.69 599 HIS A CA 1
ATOM 4823 C C . HIS A 1 599 ? -23.139 4.188 6.661 1.00 92.69 599 HIS A C 1
ATOM 4825 O O . HIS A 1 599 ? -23.822 5.009 6.059 1.00 92.69 599 HIS A O 1
ATOM 4831 N N . TRP A 1 600 ? -21.813 4.264 6.665 1.00 89.31 600 TRP A N 1
ATOM 4832 C CA . TRP A 1 600 ? -21.116 5.336 5.963 1.00 89.31 600 TRP A CA 1
ATOM 4833 C C . TRP A 1 600 ? -21.145 5.199 4.447 1.00 89.31 600 TRP A C 1
ATOM 4835 O O . TRP A 1 600 ? -21.245 6.213 3.759 1.00 89.31 600 TRP A O 1
ATOM 4845 N N . ILE A 1 601 ? -21.112 3.975 3.920 1.00 92.00 601 ILE A N 1
ATOM 4846 C CA . ILE A 1 601 ? -21.366 3.760 2.492 1.00 92.00 601 ILE A CA 1
ATOM 4847 C C . ILE A 1 601 ? -22.802 4.171 2.149 1.00 92.00 601 ILE A C 1
ATOM 4849 O O . ILE A 1 601 ? -23.006 4.875 1.166 1.00 92.00 601 ILE A O 1
ATOM 4853 N N . ASP A 1 602 ? -23.784 3.810 2.977 1.00 91.75 602 ASP A N 1
ATOM 4854 C CA . ASP A 1 602 ? -25.182 4.221 2.808 1.00 91.75 602 ASP A CA 1
ATOM 4855 C C . ASP A 1 602 ? -25.332 5.749 2.799 1.00 91.75 602 ASP A C 1
ATOM 4857 O O . ASP A 1 602 ? -25.951 6.314 1.900 1.00 91.75 602 ASP A O 1
ATOM 4861 N N . PHE A 1 603 ? -24.677 6.429 3.743 1.00 86.44 603 PHE A N 1
ATOM 4862 C CA . PHE A 1 603 ? -24.627 7.886 3.813 1.00 86.44 603 PHE A CA 1
ATOM 4863 C C . PHE A 1 603 ? -23.981 8.502 2.567 1.00 86.44 603 PHE A C 1
ATOM 4865 O O . PHE A 1 603 ? -24.514 9.460 2.014 1.00 86.44 603 PHE A O 1
ATOM 4872 N N . TYR A 1 604 ? -22.872 7.936 2.084 1.00 82.62 604 TYR A N 1
ATOM 4873 C CA . TYR A 1 604 ? -22.224 8.385 0.851 1.00 82.62 604 TYR A CA 1
ATOM 4874 C C . TYR A 1 604 ? -23.149 8.244 -0.369 1.00 82.62 604 TYR A C 1
ATOM 4876 O O . TYR A 1 604 ? -23.156 9.107 -1.239 1.00 82.62 604 TYR A O 1
ATOM 4884 N N . LEU A 1 605 ? -23.965 7.188 -0.423 1.00 86.06 605 LEU A N 1
ATOM 4885 C CA . LEU A 1 605 ? -24.968 6.998 -1.476 1.00 86.06 605 LEU A CA 1
ATOM 4886 C C . LEU A 1 605 ? -26.161 7.959 -1.356 1.00 86.06 605 LEU A C 1
ATOM 4888 O O . LEU A 1 605 ? -26.826 8.221 -2.358 1.00 86.06 605 LEU A O 1
ATOM 4892 N N . ALA A 1 606 ? -26.439 8.456 -0.149 1.00 81.88 606 ALA A N 1
ATOM 4893 C CA . ALA A 1 606 ? -27.557 9.345 0.151 1.00 81.88 606 ALA A CA 1
ATOM 4894 C C . ALA A 1 606 ? -27.285 10.821 -0.177 1.00 81.88 606 ALA A C 1
ATOM 4896 O O . ALA A 1 606 ? -28.229 11.580 -0.408 1.00 81.88 606 ALA A O 1
ATOM 4897 N N . ILE A 1 607 ? -26.024 11.256 -0.124 1.00 71.38 607 ILE A N 1
ATOM 4898 C CA . ILE A 1 607 ? -25.664 12.659 -0.344 1.00 71.38 607 ILE A CA 1
ATOM 4899 C C . ILE A 1 607 ? -25.866 13.029 -1.820 1.00 71.38 607 ILE A C 1
ATOM 4901 O O . ILE A 1 607 ? -25.483 12.305 -2.737 1.00 71.38 607 ILE A O 1
ATOM 4905 N N . ASP A 1 608 ? -26.479 14.194 -2.033 1.00 56.44 608 ASP A N 1
ATOM 4906 C CA . ASP A 1 608 ? -26.821 14.726 -3.350 1.00 56.44 608 ASP A CA 1
ATOM 4907 C C . ASP A 1 608 ? -25.598 14.849 -4.280 1.00 56.44 608 ASP A C 1
ATOM 4909 O O . ASP A 1 608 ? -24.526 15.324 -3.885 1.00 56.44 608 ASP A O 1
ATOM 4913 N N . LYS A 1 609 ? -25.784 14.463 -5.548 1.00 57.03 609 LYS A N 1
ATOM 4914 C CA . LYS A 1 609 ? -24.745 14.432 -6.587 1.00 57.03 609 LYS A CA 1
ATOM 4915 C C . LYS A 1 609 ? -24.122 15.803 -6.841 1.00 57.03 609 LYS A C 1
ATOM 4917 O O . LYS A 1 609 ? -22.960 15.862 -7.234 1.00 57.03 609 LYS A O 1
ATOM 4922 N N . GLU A 1 610 ? -24.862 16.884 -6.594 1.00 52.19 610 GLU A N 1
ATOM 4923 C CA . GLU A 1 610 ? -24.378 18.262 -6.760 1.00 52.19 610 GLU A CA 1
ATOM 4924 C C . GLU A 1 610 ? -23.352 18.686 -5.694 1.00 52.19 610 GLU A C 1
ATOM 4926 O O . GLU A 1 610 ? -22.595 19.631 -5.913 1.00 52.19 610 GLU A O 1
ATOM 4931 N N . LYS A 1 611 ? -23.293 17.991 -4.547 1.00 52.41 611 LYS A N 1
ATOM 4932 C CA . LYS A 1 611 ? -22.395 18.328 -3.426 1.00 52.41 611 LYS A CA 1
ATOM 4933 C C . LYS A 1 611 ? -21.097 17.521 -3.401 1.00 52.41 611 LYS A C 1
ATOM 4935 O O . LYS A 1 611 ? -20.199 17.845 -2.624 1.00 52.41 611 LYS A O 1
ATOM 4940 N N . HIS A 1 612 ? -20.975 16.493 -4.237 1.00 56.09 612 HIS A N 1
ATOM 4941 C CA . HIS A 1 612 ? -19.748 15.716 -4.366 1.00 56.09 612 HIS A CA 1
ATOM 4942 C C . HIS A 1 612 ? -18.809 16.306 -5.416 1.00 56.09 612 HIS A C 1
ATOM 4944 O O . HIS A 1 612 ? -19.227 16.864 -6.431 1.00 56.09 612 HIS A O 1
ATOM 4950 N N . SER A 1 613 ? -17.506 16.117 -5.201 1.00 57.38 613 SER A N 1
ATOM 4951 C CA . SER A 1 613 ? -16.540 16.200 -6.290 1.00 57.38 613 SER A CA 1
ATOM 4952 C C . SER A 1 613 ? -16.966 15.259 -7.419 1.00 57.38 613 SER A C 1
ATOM 4954 O O . SER A 1 613 ? -17.562 14.210 -7.179 1.00 57.38 613 SER A O 1
ATOM 4956 N N . THR A 1 614 ? -16.621 15.604 -8.660 1.00 65.62 614 THR A N 1
ATOM 4957 C CA . THR A 1 614 ? -16.968 14.819 -9.860 1.00 65.62 614 THR A CA 1
ATOM 4958 C C . THR A 1 614 ? -16.560 13.339 -9.742 1.00 65.62 614 THR A C 1
ATOM 4960 O O . THR A 1 614 ? -17.123 12.489 -10.422 1.00 65.62 614 THR A O 1
ATOM 4963 N N . PHE A 1 615 ? -15.600 13.026 -8.865 1.00 78.62 615 PHE A N 1
ATOM 4964 C CA . PHE A 1 615 ? -15.200 11.677 -8.472 1.00 78.62 615 PHE A CA 1
ATOM 4965 C C . PHE A 1 615 ? -14.679 11.645 -7.020 1.00 78.62 615 PHE A C 1
ATOM 4967 O O . PHE A 1 615 ? -14.300 12.678 -6.470 1.00 78.62 615 PHE A O 1
ATOM 4974 N N . THR A 1 616 ? -14.614 10.465 -6.400 1.00 86.56 616 THR A N 1
ATOM 4975 C CA . THR A 1 616 ? -13.988 10.194 -5.089 1.00 86.56 616 THR A CA 1
ATOM 4976 C C . THR A 1 616 ? -13.172 8.903 -5.169 1.00 86.56 616 THR A C 1
ATOM 4978 O O . THR A 1 616 ? -13.581 7.952 -5.833 1.00 86.56 616 THR A O 1
ATOM 4981 N N . LEU A 1 617 ? -12.022 8.833 -4.496 1.00 91.12 617 LEU A N 1
ATOM 4982 C CA . LEU A 1 617 ? -11.255 7.589 -4.409 1.00 91.12 617 LEU A CA 1
ATOM 4983 C C . LEU A 1 617 ? -11.786 6.708 -3.278 1.00 91.12 617 LEU A C 1
ATOM 4985 O O . LEU A 1 617 ? -12.068 7.198 -2.185 1.00 91.12 617 LEU A O 1
ATOM 4989 N N . TRP A 1 618 ? -11.826 5.392 -3.492 1.00 94.94 618 TRP A N 1
ATOM 4990 C CA . TRP A 1 618 ? -12.236 4.447 -2.447 1.00 94.94 618 TRP A CA 1
ATOM 4991 C C . TRP A 1 618 ? -11.377 4.560 -1.180 1.00 94.94 618 TRP A C 1
ATOM 4993 O O . TRP A 1 618 ? -11.889 4.498 -0.065 1.00 94.94 618 TRP A O 1
ATOM 5003 N N . ARG A 1 619 ? -10.068 4.795 -1.336 1.00 95.62 619 ARG A N 1
ATOM 5004 C CA . ARG A 1 619 ? -9.157 5.060 -0.210 1.00 95.62 619 ARG A CA 1
ATOM 5005 C C . ARG A 1 619 ? -9.618 6.218 0.670 1.00 95.62 619 ARG A C 1
ATOM 5007 O O . ARG A 1 619 ? -9.496 6.127 1.889 1.00 95.62 619 ARG A O 1
ATOM 5014 N N . ASP A 1 620 ? -10.120 7.292 0.075 1.00 92.44 620 ASP A N 1
ATOM 5015 C CA . ASP A 1 620 ? -10.500 8.485 0.827 1.00 92.44 620 ASP A CA 1
ATOM 5016 C C . ASP A 1 620 ? -11.757 8.190 1.668 1.00 92.44 620 ASP A C 1
ATOM 5018 O O . ASP A 1 620 ? -11.788 8.524 2.850 1.00 92.44 620 ASP A O 1
ATOM 5022 N N . ILE A 1 621 ? -12.715 7.432 1.110 1.00 92.38 621 ILE A N 1
ATOM 5023 C CA . ILE A 1 621 ? -13.896 6.926 1.835 1.00 92.38 621 ILE A CA 1
ATOM 5024 C C . ILE A 1 621 ? -13.470 6.080 3.042 1.00 92.38 621 ILE A C 1
ATOM 5026 O O . ILE A 1 621 ? -13.910 6.327 4.164 1.00 92.38 621 ILE A O 1
ATOM 5030 N N . VAL A 1 622 ? -12.576 5.106 2.837 1.00 95.88 622 VAL A N 1
ATOM 5031 C CA . VAL A 1 622 ? -12.090 4.244 3.928 1.00 95.88 622 VAL A CA 1
ATOM 5032 C C . VAL A 1 622 ? -11.354 5.062 4.990 1.00 95.88 622 VAL A C 1
ATOM 5034 O O . VAL A 1 622 ? -11.561 4.840 6.179 1.00 95.88 622 VAL A O 1
ATOM 5037 N N . SER A 1 623 ? -10.541 6.038 4.584 1.00 95.44 623 SER A N 1
ATOM 5038 C CA . SER A 1 623 ? -9.772 6.882 5.508 1.00 95.44 623 SER A CA 1
ATOM 5039 C C . SER A 1 623 ? -10.680 7.721 6.410 1.00 95.44 623 SER A C 1
ATOM 5041 O O . SER A 1 623 ? -10.433 7.826 7.610 1.00 95.44 623 SER A O 1
ATOM 5043 N N . ASP A 1 624 ? -11.769 8.266 5.870 1.00 93.25 624 ASP A N 1
ATOM 5044 C CA . ASP A 1 624 ? -12.750 9.015 6.658 1.00 93.25 624 ASP A CA 1
ATOM 5045 C C . ASP A 1 624 ? -13.502 8.127 7.652 1.00 93.25 624 ASP A C 1
ATOM 5047 O O . ASP A 1 624 ? -13.697 8.514 8.809 1.00 93.25 624 ASP A O 1
ATOM 5051 N N . ILE A 1 625 ? -13.861 6.907 7.241 1.00 94.06 625 ILE A N 1
ATOM 5052 C CA . ILE A 1 625 ? -14.467 5.918 8.138 1.00 94.06 625 ILE A CA 1
ATOM 5053 C C . ILE A 1 625 ? -13.489 5.563 9.264 1.00 94.06 625 ILE A C 1
ATOM 5055 O O . ILE A 1 625 ? -13.867 5.632 10.433 1.00 94.06 625 ILE A O 1
ATOM 5059 N N . MET A 1 626 ? -12.225 5.270 8.942 1.00 95.56 626 MET A N 1
ATOM 5060 C CA . MET A 1 626 ? -11.180 4.960 9.927 1.00 95.56 626 MET A CA 1
ATOM 5061 C C . MET A 1 626 ? -10.998 6.101 10.936 1.00 95.56 626 MET A C 1
ATOM 5063 O O . MET A 1 626 ? -10.948 5.852 12.137 1.00 95.56 626 MET A O 1
ATOM 5067 N N . ARG A 1 627 ? -10.978 7.364 10.489 1.00 95.50 627 ARG A N 1
ATOM 5068 C CA . ARG A 1 627 ? -10.937 8.531 11.391 1.00 95.50 627 ARG A CA 1
ATOM 5069 C C . ARG A 1 627 ? -12.146 8.587 12.314 1.00 95.50 627 ARG A C 1
ATOM 5071 O O . ARG A 1 627 ? -11.985 8.791 13.515 1.00 95.50 627 ARG A O 1
ATOM 5078 N N . SER A 1 628 ? -13.350 8.392 11.777 1.00 93.44 628 SER A N 1
ATOM 5079 C CA . SER A 1 628 ? -14.563 8.412 12.595 1.00 93.44 628 SER A CA 1
ATOM 5080 C C . SER A 1 628 ? -14.601 7.268 13.608 1.00 93.44 628 SER A C 1
ATOM 5082 O O . SER A 1 628 ? -15.114 7.482 14.707 1.00 93.44 628 SER A O 1
ATOM 5084 N N . MET A 1 629 ? -14.102 6.078 13.261 1.00 93.50 629 MET A N 1
ATOM 5085 C CA . MET A 1 629 ? -14.039 4.944 14.193 1.00 93.50 629 MET A CA 1
ATOM 5086 C C . MET A 1 629 ? -12.984 5.192 15.267 1.00 93.50 629 MET A C 1
ATOM 5088 O O . MET A 1 629 ? -13.254 5.013 16.449 1.00 93.50 629 MET A O 1
ATOM 5092 N N . TYR A 1 630 ? -11.840 5.755 14.886 1.00 95.75 630 TYR A N 1
ATOM 5093 C CA . TYR A 1 630 ? -10.795 6.133 15.826 1.00 95.75 630 TYR A CA 1
ATOM 5094 C C . TYR A 1 630 ? -11.262 7.178 16.850 1.00 95.75 630 TYR A C 1
ATOM 5096 O O . TYR A 1 630 ? -10.986 7.047 18.041 1.00 95.75 630 TYR A O 1
ATOM 5104 N N . VAL A 1 631 ? -12.016 8.196 16.416 1.00 95.94 631 VAL A N 1
ATOM 5105 C CA . VAL A 1 631 ? -12.637 9.161 17.341 1.00 95.94 631 VAL A CA 1
ATOM 5106 C C . VAL A 1 631 ? -13.576 8.451 18.308 1.00 95.94 631 VAL A C 1
ATOM 5108 O O . VAL A 1 631 ? -13.539 8.730 19.503 1.00 95.94 631 VAL A O 1
ATOM 5111 N N . GLN A 1 632 ? -14.384 7.511 17.824 1.00 94.06 632 GLN A N 1
ATOM 5112 C CA . GLN A 1 632 ? -15.270 6.757 18.697 1.00 94.06 632 GLN A CA 1
ATOM 5113 C C . GLN A 1 632 ? -14.500 5.913 19.722 1.00 94.06 632 GLN A C 1
ATOM 5115 O O . GLN A 1 632 ? -14.885 5.904 20.886 1.00 94.06 632 GLN A O 1
ATOM 5120 N N . ASP A 1 633 ? -13.407 5.251 19.335 1.00 93.56 633 ASP A N 1
ATOM 5121 C CA . ASP A 1 633 ? -12.573 4.485 20.272 1.00 93.56 633 ASP A CA 1
ATOM 5122 C C . ASP A 1 633 ? -12.063 5.358 21.422 1.00 93.56 633 ASP A C 1
ATOM 5124 O O . ASP A 1 633 ? -12.043 4.934 22.583 1.00 93.56 633 ASP A O 1
ATOM 5128 N N . ILE A 1 634 ? -11.668 6.594 21.096 1.00 95.19 634 ILE A N 1
ATOM 5129 C CA . ILE A 1 634 ? -11.249 7.590 22.080 1.00 95.19 634 ILE A CA 1
ATOM 5130 C C . ILE A 1 634 ? -12.431 7.940 22.985 1.00 95.19 634 ILE A C 1
ATOM 5132 O O . ILE A 1 634 ? -12.316 7.818 24.201 1.00 95.19 634 ILE A O 1
ATOM 5136 N N . LEU A 1 635 ? -13.574 8.336 22.423 1.00 96.00 635 LEU A N 1
ATOM 5137 C CA . LEU A 1 635 ? -14.737 8.761 23.210 1.00 96.00 635 LEU A CA 1
ATOM 5138 C C . LEU A 1 635 ? -15.257 7.650 24.128 1.00 96.00 635 LEU A C 1
ATOM 5140 O O . LEU A 1 635 ? -15.446 7.897 25.317 1.00 96.00 635 LEU A O 1
ATOM 5144 N N . ASN A 1 636 ? -15.348 6.415 23.627 1.00 93.19 636 ASN A N 1
ATOM 5145 C CA . ASN A 1 636 ? -15.715 5.237 24.414 1.00 93.19 636 ASN A CA 1
ATOM 5146 C C . ASN A 1 636 ? -14.797 5.069 25.635 1.00 93.19 636 ASN A C 1
ATOM 5148 O O . ASN A 1 636 ? -15.256 4.754 26.731 1.00 93.19 636 ASN A O 1
ATOM 5152 N N . TYR A 1 637 ? -13.485 5.285 25.478 1.00 93.06 637 TYR A N 1
ATOM 5153 C CA . TYR A 1 637 ? -12.566 5.232 26.615 1.00 93.06 637 TYR A CA 1
ATOM 5154 C C . TYR A 1 637 ? -12.866 6.332 27.644 1.00 93.06 637 TYR A C 1
ATOM 5156 O O . TYR A 1 637 ? -12.886 6.051 28.843 1.00 93.06 637 TYR A O 1
ATOM 5164 N N . PHE A 1 638 ? -13.085 7.571 27.199 1.00 94.69 638 PHE A N 1
ATOM 5165 C CA . PHE A 1 638 ? -13.354 8.693 28.102 1.00 94.69 638 PHE A CA 1
ATOM 5166 C C . PHE A 1 638 ? -14.687 8.523 28.842 1.00 94.69 638 PHE A C 1
ATOM 5168 O O . PHE A 1 638 ? -14.762 8.841 30.028 1.00 94.69 638 PHE A O 1
ATOM 5175 N N . GLU A 1 639 ? -15.692 7.956 28.181 1.00 95.44 639 GLU A N 1
ATOM 5176 C CA . GLU A 1 639 ? -16.988 7.617 28.766 1.00 95.44 639 GLU A CA 1
ATOM 5177 C C . GLU A 1 639 ? -16.861 6.508 29.823 1.00 95.44 639 GLU A C 1
ATOM 5179 O O . GLU A 1 639 ? -17.273 6.698 30.963 1.00 95.44 639 GLU A O 1
ATOM 5184 N N . ILE A 1 640 ? -16.159 5.405 29.522 1.00 92.38 640 ILE A N 1
ATOM 5185 C CA . ILE A 1 640 ? -15.888 4.320 30.492 1.00 92.38 640 ILE A CA 1
ATOM 5186 C C . ILE A 1 640 ? -15.114 4.830 31.720 1.00 92.38 640 ILE A C 1
ATOM 5188 O O . ILE A 1 640 ? -15.266 4.317 32.830 1.00 92.38 640 ILE A O 1
ATOM 5192 N N . LYS A 1 641 ? -14.255 5.840 31.540 1.00 92.69 641 LYS A N 1
ATOM 5193 C CA . LYS A 1 641 ? -13.521 6.491 32.635 1.00 92.69 641 LYS A CA 1
ATOM 5194 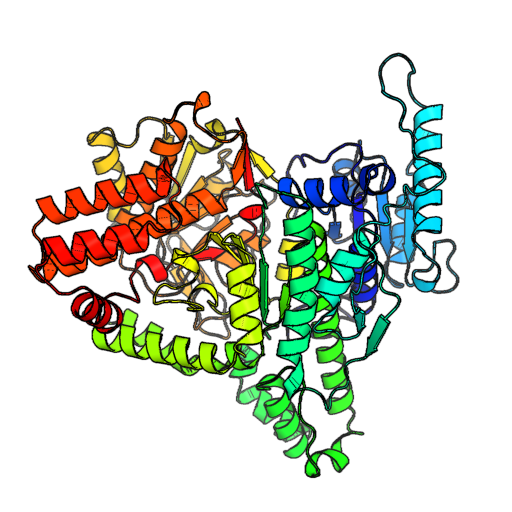C C . LYS A 1 641 ? -14.332 7.564 33.366 1.00 92.69 641 LYS A C 1
ATOM 5196 O O . LYS A 1 641 ? -13.777 8.194 34.264 1.00 92.69 641 LYS A O 1
ATOM 5201 N N . ASN A 1 642 ? -15.604 7.756 33.014 1.00 94.94 642 ASN A N 1
ATOM 5202 C CA . ASN A 1 642 ? -16.490 8.795 33.542 1.00 94.94 642 ASN A CA 1
ATOM 5203 C C . ASN A 1 642 ? -15.887 10.207 33.431 1.00 94.94 642 ASN A C 1
ATOM 5205 O O . ASN A 1 642 ? -16.099 11.055 34.295 1.00 94.94 642 ASN A O 1
ATOM 5209 N N . LEU A 1 643 ? -15.082 10.448 32.392 1.00 95.69 643 LEU A N 1
ATOM 5210 C CA . LEU A 1 643 ? -14.519 11.768 32.100 1.00 95.69 643 LEU A CA 1
ATOM 5211 C C . LEU A 1 643 ? -15.481 12.624 31.277 1.00 95.69 643 LEU A C 1
ATOM 5213 O O . LEU A 1 643 ? -15.372 13.842 31.307 1.00 95.69 643 LEU A O 1
ATOM 5217 N N . ILE A 1 644 ? -16.395 11.985 30.551 1.00 97.06 644 ILE A N 1
ATOM 5218 C CA . ILE A 1 644 ? -17.512 12.594 29.828 1.00 97.06 644 ILE A CA 1
ATOM 5219 C C . ILE A 1 644 ? -18.744 11.695 29.993 1.00 97.06 644 ILE A C 1
ATOM 5221 O O . ILE A 1 644 ? -18.599 10.511 30.299 1.00 97.06 644 ILE A O 1
ATOM 5225 N N . ASN A 1 645 ? -19.939 12.243 29.783 1.00 96.44 645 ASN A N 1
ATOM 5226 C CA . ASN A 1 645 ? -21.185 11.473 29.723 1.00 96.44 645 ASN A CA 1
ATOM 5227 C C . ASN A 1 645 ? -21.589 11.126 28.276 1.00 96.44 645 ASN A C 1
ATOM 5229 O O . ASN A 1 645 ? -21.021 11.652 27.319 1.00 96.44 645 ASN A O 1
ATOM 5233 N N . GLU A 1 646 ? -22.599 10.266 28.127 1.00 95.19 646 GLU A N 1
ATOM 5234 C CA . GLU A 1 646 ? -23.102 9.790 26.830 1.00 95.19 646 GLU A CA 1
ATOM 5235 C C . GLU A 1 646 ? -23.529 10.939 25.896 1.00 95.19 646 GLU A C 1
ATOM 5237 O O . GLU A 1 646 ? -23.144 10.958 24.729 1.00 95.19 646 GLU A O 1
ATOM 5242 N N . ASN A 1 647 ? -24.245 11.952 26.398 1.00 95.75 647 ASN A N 1
ATOM 5243 C CA . ASN A 1 647 ? -24.675 13.092 25.576 1.00 95.75 647 ASN A CA 1
ATOM 5244 C C . ASN A 1 647 ? -23.474 13.892 25.050 1.00 95.75 647 ASN A C 1
ATOM 5246 O O . ASN A 1 647 ? -23.406 14.207 23.864 1.00 95.75 647 ASN A O 1
ATOM 5250 N N . GLN A 1 648 ? -22.490 14.164 25.912 1.00 96.44 648 GLN A N 1
ATOM 5251 C CA . GLN A 1 648 ? -21.244 14.821 25.508 1.00 96.44 648 GLN A CA 1
ATOM 5252 C C . GLN A 1 648 ? -20.481 13.984 24.470 1.00 96.44 648 GLN A C 1
ATOM 5254 O O . GLN A 1 648 ? -19.966 14.531 23.498 1.00 96.44 648 GLN A O 1
ATOM 5259 N N . SER A 1 649 ? -20.422 12.663 24.664 1.00 96.38 649 SER A N 1
ATOM 5260 C CA . SER A 1 649 ? -19.804 11.707 23.738 1.00 96.38 649 SER A CA 1
ATOM 5261 C C . SER A 1 649 ? -20.454 11.785 22.349 1.00 96.38 649 SER A C 1
ATOM 5263 O O . SER A 1 649 ? -19.761 11.993 21.349 1.00 96.38 649 SER A O 1
ATOM 5265 N N . GLN A 1 650 ? -21.788 11.739 22.275 1.00 94.38 650 GLN A N 1
ATOM 5266 C CA . GLN A 1 650 ? -22.530 11.853 21.014 1.00 94.38 650 GLN A CA 1
ATOM 5267 C C . GLN A 1 650 ? -22.336 13.216 20.336 1.00 94.38 650 GLN A C 1
ATOM 5269 O O . GLN A 1 650 ? -22.053 13.267 19.138 1.00 94.38 650 GLN A O 1
ATOM 5274 N N . ASP A 1 651 ? -22.410 14.316 21.088 1.00 95.50 651 ASP A N 1
ATOM 5275 C CA . ASP A 1 651 ? -22.224 15.668 20.549 1.00 95.50 651 ASP A CA 1
ATOM 5276 C C . ASP A 1 651 ? -20.829 15.858 19.937 1.00 95.50 651 ASP A C 1
ATOM 5278 O O . ASP A 1 651 ? -20.684 16.435 18.852 1.00 95.50 651 ASP A O 1
ATOM 5282 N N . ILE A 1 652 ? -19.786 15.360 20.611 1.00 96.75 652 ILE A N 1
ATOM 5283 C CA . ILE A 1 652 ? -18.413 15.408 20.095 1.00 96.75 652 ILE A CA 1
ATOM 5284 C C . ILE A 1 652 ? -18.289 14.533 18.846 1.00 96.75 652 ILE A C 1
ATOM 5286 O O . ILE A 1 652 ? -17.684 14.963 17.862 1.00 96.75 652 ILE A O 1
ATOM 5290 N N . LEU A 1 653 ? -18.874 13.332 18.854 1.00 94.38 653 LEU A N 1
ATOM 5291 C CA . LEU A 1 653 ? -18.821 12.412 17.721 1.00 94.38 653 LEU A CA 1
ATOM 5292 C C . LEU A 1 653 ? -19.486 13.003 16.469 1.00 94.38 653 LEU A C 1
ATOM 5294 O O . LEU A 1 653 ? -18.907 12.930 15.385 1.00 94.38 653 LEU A O 1
ATOM 5298 N N . ILE A 1 654 ? -20.655 13.634 16.610 1.00 92.56 654 ILE A N 1
ATOM 5299 C CA . ILE A 1 654 ? -21.359 14.299 15.502 1.00 92.56 654 ILE A CA 1
ATOM 5300 C C . ILE A 1 654 ? -20.505 15.440 14.938 1.00 92.56 654 ILE A C 1
ATOM 5302 O O . ILE A 1 654 ? -20.277 15.508 13.728 1.00 92.56 654 ILE A O 1
ATOM 5306 N N . LYS A 1 655 ? -19.966 16.310 15.804 1.00 94.25 655 LYS A N 1
ATOM 5307 C CA . LYS A 1 655 ? -19.071 17.403 15.381 1.00 94.25 655 LYS A CA 1
ATOM 5308 C C . LYS A 1 655 ? -17.836 16.876 14.652 1.00 94.25 655 LYS A C 1
ATOM 5310 O O . LYS A 1 655 ? -17.436 17.449 13.636 1.00 94.25 655 LYS A O 1
ATOM 5315 N N . ALA A 1 656 ? -17.248 15.786 15.142 1.00 94.19 656 ALA A N 1
ATOM 5316 C CA . ALA A 1 656 ? -16.109 15.137 14.506 1.00 94.19 656 ALA A CA 1
ATOM 5317 C C . ALA A 1 656 ? -16.465 14.639 13.101 1.00 94.19 656 ALA A C 1
ATOM 5319 O O . ALA A 1 656 ? -15.742 14.919 12.150 1.00 94.19 656 ALA A O 1
ATOM 5320 N N . GLN A 1 657 ? -17.594 13.942 12.959 1.00 90.50 657 GLN A N 1
ATOM 5321 C CA . GLN A 1 657 ? -18.052 13.385 11.685 1.00 90.50 657 GLN A CA 1
ATOM 5322 C C . GLN A 1 657 ? -18.336 14.470 10.644 1.00 90.50 657 GLN A C 1
ATOM 5324 O O . GLN A 1 657 ? -17.929 14.314 9.495 1.00 90.50 657 GLN A O 1
ATOM 5329 N N . ILE A 1 658 ? -18.944 15.591 11.044 1.00 89.94 658 ILE A N 1
ATOM 5330 C CA . ILE A 1 658 ? -19.141 16.752 10.162 1.00 89.94 658 ILE A CA 1
ATOM 5331 C C . ILE A 1 658 ? -17.785 17.283 9.676 1.00 89.94 658 ILE A C 1
ATOM 5333 O O . ILE A 1 658 ? -17.567 17.395 8.470 1.00 89.94 658 ILE A O 1
ATOM 5337 N N . ASN A 1 659 ? -16.840 17.516 10.593 1.00 92.56 659 ASN A N 1
ATOM 5338 C CA . ASN A 1 659 ? -15.521 18.047 10.240 1.00 92.56 659 ASN A CA 1
ATOM 5339 C C . ASN A 1 659 ? -14.713 17.092 9.349 1.00 92.56 659 ASN A C 1
ATOM 5341 O O . ASN A 1 659 ? -14.026 17.539 8.434 1.00 92.56 659 ASN A O 1
ATOM 5345 N N . ILE A 1 660 ? -14.779 15.785 9.613 1.00 90.88 660 ILE A N 1
ATOM 5346 C CA . ILE A 1 660 ? -14.038 14.769 8.856 1.00 90.88 660 ILE A CA 1
ATOM 5347 C C . ILE A 1 660 ? -14.662 14.564 7.476 1.00 90.88 660 ILE A C 1
ATOM 5349 O O . ILE A 1 660 ? -13.961 14.609 6.468 1.00 90.88 660 ILE A O 1
ATOM 5353 N N . MET A 1 661 ? -15.970 14.309 7.420 1.00 83.44 661 MET A N 1
ATOM 5354 C CA . MET A 1 661 ? -16.607 13.762 6.222 1.00 83.44 661 MET A CA 1
ATOM 5355 C C . MET A 1 661 ? -17.218 14.827 5.323 1.00 83.44 661 MET A C 1
ATOM 5357 O O . MET A 1 661 ? -17.116 14.683 4.103 1.00 83.44 661 MET A O 1
ATOM 5361 N N . TYR A 1 662 ? -17.829 15.862 5.907 1.00 82.44 662 TYR A N 1
ATOM 5362 C CA . TYR A 1 662 ? -18.524 16.918 5.171 1.00 82.44 662 TYR A CA 1
ATOM 5363 C C . TYR A 1 662 ? -17.581 18.084 4.861 1.00 82.44 662 TYR A C 1
ATOM 5365 O O . TYR A 1 662 ? -17.350 18.386 3.693 1.00 82.44 662 TYR A O 1
ATOM 5373 N N . ASP A 1 663 ? -16.957 18.672 5.885 1.00 85.25 663 ASP A N 1
ATOM 5374 C CA . ASP A 1 663 ? -16.083 19.843 5.709 1.00 85.25 663 ASP A CA 1
ATOM 5375 C C . ASP A 1 663 ? -14.689 19.484 5.171 1.00 85.25 663 ASP A C 1
ATOM 5377 O O . ASP A 1 663 ? -13.960 20.361 4.706 1.00 85.25 663 ASP A O 1
ATOM 5381 N N . LYS A 1 664 ? -14.289 18.205 5.266 1.00 85.75 664 LYS A N 1
ATOM 5382 C CA . LYS A 1 664 ? -12.923 17.722 4.975 1.00 85.75 664 LYS A CA 1
ATOM 5383 C C . LYS A 1 664 ? -11.845 18.566 5.672 1.00 85.75 664 LYS A C 1
ATOM 5385 O O . LYS A 1 664 ? -10.791 18.856 5.102 1.00 85.75 664 LYS A O 1
ATOM 5390 N N . ASN A 1 665 ? -12.111 18.981 6.909 1.00 89.50 665 ASN A N 1
ATOM 5391 C CA . ASN A 1 665 ? -11.275 19.925 7.637 1.00 89.50 665 ASN A CA 1
ATOM 5392 C C . ASN A 1 665 ? -9.920 19.282 7.995 1.00 89.50 665 ASN A C 1
ATOM 5394 O O . ASN A 1 665 ? -9.895 18.315 8.760 1.00 89.50 665 ASN A O 1
ATOM 5398 N N . PRO A 1 666 ? -8.774 19.812 7.521 1.00 87.00 666 PRO A N 1
ATOM 5399 C CA . PRO A 1 666 ? -7.462 19.236 7.823 1.00 87.00 666 PRO A CA 1
ATOM 5400 C C . PRO A 1 666 ? -7.112 19.273 9.321 1.00 87.00 666 PRO A C 1
ATOM 5402 O O . PRO A 1 666 ? -6.297 18.472 9.772 1.00 87.00 666 PRO A O 1
ATOM 5405 N N . ASN A 1 667 ? -7.760 20.146 10.100 1.00 90.81 667 ASN A N 1
ATOM 5406 C CA . ASN A 1 667 ? -7.545 20.311 11.540 1.00 90.81 667 ASN A CA 1
ATOM 5407 C C . ASN A 1 667 ? -8.610 19.596 12.393 1.00 90.81 667 ASN A C 1
ATOM 5409 O O . ASN A 1 667 ? -8.754 19.899 13.579 1.00 90.81 667 ASN A O 1
ATOM 5413 N N . TRP A 1 668 ? -9.359 18.644 11.820 1.00 93.25 668 TRP A N 1
ATOM 5414 C CA . TRP A 1 668 ? -10.450 17.939 12.507 1.00 93.25 668 TRP A CA 1
ATOM 5415 C C . TRP A 1 668 ? -10.035 17.371 13.874 1.00 93.25 668 TRP A C 1
ATOM 5417 O O . TRP A 1 668 ? -10.797 17.458 14.832 1.00 93.25 668 TRP A O 1
ATOM 5427 N N . PHE A 1 669 ? -8.820 16.826 13.996 1.00 92.56 669 PHE A N 1
ATOM 5428 C CA . PHE A 1 669 ? -8.370 16.203 15.242 1.00 92.56 669 PHE A CA 1
ATOM 5429 C C . PHE A 1 669 ? -8.154 17.226 16.354 1.00 92.56 669 PHE A C 1
ATOM 5431 O O . PHE A 1 669 ? -8.514 16.970 17.500 1.00 92.56 669 PHE A O 1
ATOM 5438 N N . GLU A 1 670 ? -7.593 18.391 16.022 1.00 92.31 670 GLU A N 1
ATOM 5439 C CA . GLU A 1 670 ? -7.399 19.471 16.988 1.00 92.31 670 GLU A CA 1
ATOM 5440 C C . GLU A 1 670 ? -8.748 19.967 17.513 1.00 92.31 670 GLU A C 1
ATOM 5442 O O . GLU A 1 670 ? -8.906 20.151 18.719 1.00 92.31 670 GLU A O 1
ATOM 5447 N N . ILE A 1 671 ? -9.739 20.106 16.628 1.00 93.06 671 ILE A N 1
ATOM 5448 C CA . ILE A 1 671 ? -11.109 20.480 16.998 1.00 93.06 671 ILE A CA 1
ATOM 5449 C C . ILE A 1 671 ? -11.687 19.451 17.972 1.00 93.06 671 ILE A C 1
ATOM 5451 O O . ILE A 1 671 ? -12.134 19.824 19.056 1.00 93.06 671 ILE A O 1
ATOM 5455 N N . VAL A 1 672 ? -11.603 18.158 17.637 1.00 94.06 672 VAL A N 1
ATOM 5456 C CA . VAL A 1 672 ? -12.078 17.068 18.505 1.00 94.06 672 VAL A CA 1
ATOM 5457 C C . VAL A 1 672 ? -11.390 17.102 19.868 1.00 94.06 672 VAL A C 1
ATOM 5459 O O . VAL A 1 672 ? -12.063 17.028 20.893 1.00 94.06 672 VAL A O 1
ATOM 5462 N N . PHE A 1 673 ? -10.065 17.255 19.908 1.00 94.25 673 PHE A N 1
ATOM 5463 C CA . PHE A 1 673 ? -9.310 17.268 21.162 1.00 94.25 673 PHE A CA 1
ATOM 5464 C C . PHE A 1 673 ? -9.605 18.491 22.026 1.00 94.25 673 PHE A C 1
ATOM 5466 O O . PHE A 1 673 ? -9.675 18.362 23.247 1.00 94.25 673 PHE A O 1
ATOM 5473 N N . ARG A 1 674 ? -9.812 19.665 21.422 1.00 94.88 674 ARG A N 1
ATOM 5474 C CA . ARG A 1 674 ? -10.223 20.871 22.152 1.00 94.88 674 ARG A CA 1
ATOM 5475 C C . ARG A 1 674 ? -11.616 20.701 22.750 1.00 94.88 674 ARG A C 1
ATOM 5477 O O . ARG A 1 674 ? -11.779 20.926 23.945 1.00 94.88 674 ARG A O 1
ATOM 5484 N N . THR A 1 675 ? -12.581 20.204 21.973 1.00 95.38 675 THR A N 1
ATOM 5485 C CA . THR A 1 675 ? -13.936 19.937 22.486 1.00 95.38 675 THR A CA 1
ATOM 5486 C C . THR A 1 675 ? -13.927 18.863 23.580 1.00 95.38 675 THR A C 1
ATOM 5488 O O . THR A 1 675 ? -14.641 18.984 24.571 1.00 95.38 675 THR A O 1
ATOM 5491 N N . LEU A 1 676 ? -13.086 17.833 23.453 1.00 96.12 676 LEU A N 1
ATOM 5492 C CA . LEU A 1 676 ? -12.936 16.800 24.478 1.00 96.12 676 LEU A CA 1
ATOM 5493 C C . LEU A 1 676 ? -12.272 17.337 25.758 1.00 96.12 676 LEU A C 1
ATOM 5495 O O . LEU A 1 676 ? -12.678 16.968 26.861 1.00 96.12 676 LEU A O 1
ATOM 5499 N N . ALA A 1 677 ? -11.275 18.218 25.640 1.00 96.12 677 ALA A N 1
ATOM 5500 C CA . ALA A 1 677 ? -10.650 18.886 26.783 1.00 96.12 677 ALA A CA 1
ATOM 5501 C C . ALA A 1 677 ? -11.666 19.744 27.554 1.00 96.12 677 ALA A C 1
ATOM 5503 O O . ALA A 1 677 ? -11.776 19.612 28.773 1.00 96.12 677 ALA A O 1
ATOM 5504 N N . GLU A 1 678 ? -12.469 20.531 26.836 1.00 95.75 678 GLU A N 1
ATOM 5505 C CA . GLU A 1 678 ? -13.563 21.326 27.406 1.00 95.75 678 GLU A CA 1
ATOM 5506 C C . GLU A 1 678 ? -14.606 20.446 28.106 1.00 95.75 678 GLU A C 1
ATOM 5508 O O . GLU A 1 678 ? -14.929 20.682 29.268 1.00 95.75 678 GLU A O 1
ATOM 5513 N N . ALA A 1 679 ? -15.089 19.393 27.437 1.00 95.56 679 ALA A N 1
ATOM 5514 C CA . ALA A 1 679 ? -16.117 18.507 27.984 1.00 95.56 679 ALA A CA 1
ATOM 5515 C C . ALA A 1 679 ? -15.645 17.727 29.220 1.00 95.56 679 ALA A C 1
ATOM 5517 O O . ALA A 1 679 ? -16.437 17.487 30.129 1.00 95.56 679 ALA A O 1
ATOM 5518 N N . SER A 1 680 ? -14.363 17.349 29.259 1.00 95.00 680 SER A N 1
ATOM 5519 C CA . SER A 1 680 ? -13.770 16.601 30.375 1.00 95.00 680 SER A CA 1
ATOM 5520 C C . SER A 1 680 ? -13.236 17.477 31.512 1.00 95.00 680 SER A C 1
ATOM 5522 O O . SER A 1 680 ? -12.767 16.950 32.524 1.00 95.00 680 SER A O 1
ATOM 5524 N N . GLY A 1 681 ? -13.252 18.807 31.351 1.00 94.62 681 GLY A N 1
ATOM 5525 C CA . GLY A 1 681 ? -12.690 19.754 32.317 1.00 94.62 681 GLY A CA 1
ATOM 5526 C C . GLY A 1 681 ? -11.170 19.642 32.497 1.00 94.62 681 GLY A C 1
ATOM 5527 O O . GLY A 1 681 ? -10.634 20.115 33.500 1.00 94.62 681 GLY A O 1
ATOM 5528 N N . LYS A 1 682 ? -10.460 18.998 31.560 1.00 94.75 682 LYS A N 1
ATOM 5529 C CA . LYS A 1 682 ? -9.001 18.821 31.602 1.00 94.75 682 LYS A CA 1
ATOM 5530 C C . LYS A 1 682 ? -8.289 19.889 30.786 1.00 94.75 682 LYS A C 1
ATOM 5532 O O . LYS A 1 682 ? -8.778 20.329 29.749 1.00 94.75 682 LYS A O 1
ATOM 5537 N N . LYS A 1 683 ? -7.070 20.244 31.200 1.00 96.00 683 LYS A N 1
ATOM 5538 C CA . LYS A 1 683 ? -6.172 21.028 30.341 1.00 96.00 683 LYS A CA 1
ATOM 5539 C C . LYS A 1 683 ? -5.781 20.207 29.114 1.00 96.00 683 LYS A C 1
ATOM 5541 O O . LYS A 1 683 ? -5.628 18.986 29.198 1.00 96.00 683 LYS A O 1
ATOM 5546 N N . TYR A 1 684 ? -5.575 20.883 27.989 1.00 94.06 684 TYR A N 1
ATOM 5547 C CA . TYR A 1 684 ? -5.243 20.239 26.719 1.00 94.06 684 TYR A CA 1
ATOM 5548 C C . TYR A 1 684 ? -3.979 19.366 26.823 1.00 94.06 684 TYR A C 1
ATOM 5550 O O . TYR A 1 684 ? -3.966 18.231 26.356 1.00 94.06 684 TYR A O 1
ATOM 5558 N N . GLU A 1 685 ? -2.934 19.837 27.507 1.00 93.81 685 GLU A N 1
ATOM 5559 C CA . GLU A 1 685 ? -1.666 19.113 27.672 1.00 93.81 685 GLU A CA 1
ATOM 5560 C C . GLU A 1 685 ? -1.818 17.849 28.535 1.00 93.81 685 GLU A C 1
ATOM 5562 O O . GLU A 1 685 ? -1.225 16.801 28.249 1.00 93.81 685 GLU A O 1
ATOM 5567 N N . GLU A 1 686 ? -2.649 17.924 29.579 1.00 94.38 686 GLU A N 1
ATOM 5568 C CA . GLU A 1 686 ? -2.979 16.780 30.435 1.00 94.38 686 GLU A CA 1
ATOM 5569 C C . GLU A 1 686 ? -3.763 15.724 29.648 1.00 94.38 686 GLU A C 1
ATOM 5571 O O . GLU A 1 686 ? -3.487 14.526 29.760 1.00 94.38 686 GLU A O 1
ATOM 5576 N N . LEU A 1 687 ? -4.703 16.168 28.809 1.00 93.94 687 LEU A N 1
ATOM 5577 C CA . LEU A 1 687 ? -5.483 15.304 27.931 1.00 93.94 687 LEU A CA 1
ATOM 5578 C C . LEU A 1 687 ? -4.600 14.612 26.881 1.00 93.94 687 LEU A C 1
ATOM 5580 O O . LEU A 1 687 ? -4.716 13.402 26.689 1.00 93.94 687 LEU A O 1
ATOM 5584 N N . VAL A 1 688 ? -3.672 15.337 26.250 1.00 94.00 688 VAL A N 1
ATOM 5585 C CA . VAL A 1 688 ? -2.703 14.762 25.299 1.00 94.00 688 VAL A CA 1
ATOM 5586 C C . VAL A 1 688 ? -1.826 13.707 25.977 1.00 94.00 688 VAL A C 1
ATOM 5588 O O . VAL A 1 688 ? -1.616 12.629 25.419 1.00 94.00 688 VAL A O 1
ATOM 5591 N N . THR A 1 689 ? -1.359 13.971 27.199 1.00 94.62 689 THR A N 1
ATOM 5592 C CA . THR A 1 689 ? -0.561 13.006 27.972 1.00 94.62 689 THR A CA 1
ATOM 5593 C C . THR A 1 689 ? -1.359 11.735 28.271 1.00 94.62 689 THR A C 1
ATOM 5595 O O . THR A 1 689 ? -0.855 10.625 28.088 1.00 94.62 689 THR A O 1
ATOM 5598 N N . LEU A 1 690 ? -2.622 11.883 28.684 1.00 94.38 690 LEU A N 1
ATOM 5599 C CA . LEU A 1 690 ? -3.528 10.759 28.922 1.00 94.38 690 LEU A CA 1
ATOM 5600 C C . LEU A 1 690 ? -3.778 9.952 27.641 1.00 94.38 690 LEU A C 1
ATOM 5602 O O . LEU A 1 690 ? -3.706 8.723 27.659 1.00 94.38 690 LEU A O 1
ATOM 5606 N N . PHE A 1 691 ? -4.019 10.640 26.526 1.00 94.50 691 PHE A N 1
ATOM 5607 C CA . PHE A 1 691 ? -4.226 10.022 25.224 1.00 94.50 691 PHE A CA 1
ATOM 5608 C C . PHE A 1 691 ? -3.019 9.181 24.795 1.00 94.50 691 PHE A C 1
ATOM 5610 O O . PHE A 1 691 ? -3.186 8.003 24.485 1.00 94.50 691 PHE A O 1
ATOM 5617 N N . ILE A 1 692 ? -1.802 9.736 24.843 1.00 94.50 692 ILE A N 1
ATOM 5618 C CA . ILE A 1 692 ? -0.573 9.004 24.490 1.00 94.50 692 ILE A CA 1
ATOM 5619 C C . ILE A 1 692 ? -0.394 7.771 25.381 1.00 94.50 692 ILE A C 1
ATOM 5621 O O . ILE A 1 692 ? 0.029 6.719 24.901 1.00 94.50 692 ILE A O 1
ATOM 5625 N N . ARG A 1 693 ? -0.719 7.893 26.672 1.00 94.62 693 ARG A N 1
ATOM 5626 C CA . ARG A 1 693 ? -0.536 6.819 27.649 1.00 94.62 693 ARG A CA 1
ATOM 5627 C C . ARG A 1 693 ? -1.548 5.685 27.500 1.00 94.62 693 ARG A C 1
ATOM 5629 O O . ARG A 1 693 ? -1.187 4.549 27.789 1.00 94.62 693 ARG A O 1
ATOM 5636 N N . GLU A 1 694 ? -2.795 5.964 27.115 1.00 93.50 694 GLU A N 1
ATOM 5637 C CA . GLU A 1 694 ? -3.891 4.988 27.271 1.00 93.50 694 GLU A CA 1
ATOM 5638 C C . GLU A 1 694 ? -4.794 4.789 26.049 1.00 93.50 694 GLU A C 1
ATOM 5640 O O . GLU A 1 694 ? -5.504 3.786 26.000 1.00 93.50 694 GLU A O 1
ATOM 5645 N N . CYS A 1 695 ? -4.781 5.696 25.070 1.00 92.44 695 CYS A N 1
ATOM 5646 C CA . CYS A 1 695 ? -5.782 5.717 23.991 1.00 92.44 695 CYS A CA 1
ATOM 5647 C C . CYS A 1 695 ? -5.197 5.747 22.579 1.00 92.44 695 CYS A C 1
ATOM 5649 O O . CYS A 1 695 ? -5.906 5.447 21.624 1.00 92.44 695 CYS A O 1
ATOM 5651 N N . ARG A 1 696 ? -3.934 6.155 22.429 1.00 93.75 696 ARG A N 1
ATOM 5652 C CA . ARG A 1 696 ? -3.316 6.420 21.127 1.00 93.75 696 ARG A CA 1
ATOM 5653 C C . ARG A 1 696 ? -3.334 5.204 20.207 1.00 93.75 696 ARG A C 1
ATOM 5655 O O . ARG A 1 696 ? -3.615 5.365 19.026 1.00 93.75 696 ARG A O 1
ATOM 5662 N N . PHE A 1 697 ? -3.038 4.023 20.734 1.00 94.88 697 PHE A N 1
ATOM 5663 C CA . PHE A 1 697 ? -3.213 2.751 20.047 1.00 94.88 697 PHE A CA 1
ATOM 5664 C C . PHE A 1 697 ? -4.592 2.182 20.388 1.00 94.88 697 PHE A C 1
ATOM 5666 O O . PHE A 1 697 ? -4.837 1.830 21.546 1.00 94.88 697 PHE A O 1
ATOM 5673 N N . SER A 1 698 ? -5.479 2.133 19.393 1.00 92.00 698 SER A N 1
ATOM 5674 C CA . SER A 1 698 ? -6.877 1.714 19.540 1.00 92.00 698 SER A CA 1
ATOM 5675 C C . SER A 1 698 ? -7.220 0.523 18.643 1.00 92.00 698 SER A C 1
ATOM 5677 O O . SER A 1 698 ? -6.453 0.178 17.741 1.00 92.00 698 SER A O 1
ATOM 5679 N N . ASP A 1 699 ? -8.394 -0.071 18.858 1.00 90.88 699 ASP A N 1
ATOM 5680 C CA . ASP A 1 699 ? -8.857 -1.244 18.109 1.00 90.88 699 ASP A CA 1
ATOM 5681 C C . ASP A 1 699 ? -9.032 -0.943 16.610 1.00 90.88 699 ASP A C 1
ATOM 5683 O O . ASP A 1 699 ? -8.679 -1.770 15.770 1.00 90.88 699 ASP A O 1
ATOM 5687 N N . THR A 1 700 ? -9.436 0.280 16.241 1.00 93.94 700 THR A N 1
ATOM 5688 C CA . THR A 1 700 ? -9.442 0.738 14.839 1.00 93.94 700 THR A CA 1
ATOM 5689 C C . THR A 1 700 ? -8.071 0.570 14.165 1.00 93.94 700 THR A C 1
ATOM 5691 O O . THR A 1 700 ? -7.986 0.247 12.979 1.00 93.94 700 THR A O 1
ATOM 5694 N N . MET A 1 701 ? -6.968 0.739 14.904 1.00 95.06 701 MET A N 1
ATOM 5695 C CA . MET A 1 701 ? -5.610 0.583 14.367 1.00 95.06 701 MET A CA 1
ATOM 5696 C C . MET A 1 701 ? -5.183 -0.873 14.166 1.00 95.06 701 MET A C 1
ATOM 5698 O O . MET A 1 701 ? -4.110 -1.118 13.607 1.00 95.06 701 MET A O 1
ATOM 5702 N N . HIS A 1 702 ? -6.000 -1.837 14.597 1.00 94.81 702 HIS A N 1
ATOM 5703 C CA . HIS A 1 702 ? -5.801 -3.242 14.263 1.00 94.81 702 HIS A CA 1
ATOM 5704 C C . HIS A 1 702 ? -6.137 -3.512 12.794 1.00 94.81 702 HIS A C 1
ATOM 5706 O O . HIS A 1 702 ? -5.730 -4.550 12.282 1.00 94.81 702 HIS A O 1
ATOM 5712 N N . TYR A 1 703 ? -6.823 -2.599 12.100 1.00 95.75 703 TYR A N 1
ATOM 5713 C CA . TYR A 1 703 ? -7.101 -2.715 10.672 1.00 95.75 703 TYR A CA 1
ATOM 5714 C C . TYR A 1 703 ? -6.038 -2.020 9.812 1.00 95.75 703 TYR A C 1
ATOM 5716 O O . TYR A 1 703 ? -5.497 -0.970 10.165 1.00 95.75 703 TYR A O 1
ATOM 5724 N N . SER A 1 704 ? -5.776 -2.598 8.642 1.00 96.50 704 SER A N 1
ATOM 5725 C CA . SER A 1 704 ? -4.893 -2.058 7.606 1.00 96.50 704 SER A CA 1
ATOM 5726 C C . SER A 1 704 ? -5.600 -2.085 6.256 1.00 96.50 704 SER A C 1
ATOM 5728 O O . SER A 1 704 ? -6.235 -3.080 5.895 1.00 96.50 704 SER A O 1
ATOM 5730 N N . HIS A 1 705 ? -5.500 -0.979 5.514 1.00 97.81 705 HIS A N 1
ATOM 5731 C CA . HIS A 1 705 ? -6.077 -0.853 4.179 1.00 97.81 705 HIS A CA 1
ATOM 5732 C C . HIS A 1 705 ? -5.043 -1.237 3.120 1.00 97.81 705 HIS A C 1
ATOM 5734 O O . HIS A 1 705 ? -4.101 -0.486 2.852 1.00 97.81 705 HIS A O 1
ATOM 5740 N N . LEU A 1 706 ? -5.215 -2.421 2.536 1.00 98.12 706 LEU A N 1
ATOM 5741 C CA . LEU A 1 706 ? -4.249 -3.062 1.650 1.00 98.12 706 LEU A CA 1
ATOM 5742 C C . LEU A 1 706 ? -4.671 -3.005 0.176 1.00 98.12 706 LEU A C 1
ATOM 5744 O O . LEU A 1 706 ? -5.863 -2.953 -0.145 1.00 98.12 706 LEU A O 1
ATOM 5748 N N . GLY A 1 707 ? -3.680 -3.070 -0.715 1.00 97.19 707 GLY A N 1
ATOM 5749 C CA . GLY A 1 707 ? -3.861 -3.154 -2.165 1.00 97.19 707 GLY A CA 1
ATOM 5750 C C . GLY A 1 707 ? -3.691 -1.814 -2.884 1.00 97.19 707 GLY A C 1
ATOM 5751 O O . GLY A 1 707 ? -2.874 -0.970 -2.510 1.00 97.19 707 GLY A O 1
ATOM 5752 N N . ARG A 1 708 ? -4.493 -1.618 -3.933 1.00 95.88 708 ARG A N 1
ATOM 5753 C CA . ARG A 1 708 ? -4.585 -0.403 -4.755 1.00 95.88 708 ARG A CA 1
ATOM 5754 C C . ARG A 1 708 ? -5.971 0.258 -4.670 1.00 95.88 708 ARG A C 1
ATOM 5756 O O . ARG A 1 708 ? -6.601 0.499 -5.702 1.00 95.88 708 ARG A O 1
ATOM 5763 N N . PRO A 1 709 ? -6.478 0.613 -3.475 1.00 95.88 709 PRO A N 1
ATOM 5764 C CA . PRO A 1 709 ? -7.740 1.346 -3.356 1.00 95.88 709 PRO A CA 1
ATOM 5765 C C . PRO A 1 709 ? -7.663 2.758 -3.950 1.00 95.88 709 PRO A C 1
ATOM 5767 O O . PRO A 1 709 ? -8.691 3.371 -4.219 1.00 95.88 709 PRO A O 1
ATOM 5770 N N . ASP A 1 710 ? -6.455 3.275 -4.190 1.00 93.50 710 ASP A N 1
ATOM 5771 C CA . ASP A 1 710 ? -6.234 4.498 -4.955 1.00 93.50 710 ASP A CA 1
ATOM 5772 C C . ASP A 1 710 ? -6.616 4.331 -6.436 1.00 93.50 710 ASP A C 1
ATOM 5774 O O . ASP A 1 710 ? -6.941 5.311 -7.095 1.00 93.50 710 ASP A O 1
ATOM 5778 N N . LYS A 1 711 ? -6.611 3.109 -6.978 1.00 92.31 711 LYS A N 1
ATOM 5779 C CA . LYS A 1 711 ? -7.069 2.803 -8.342 1.00 92.31 711 LYS A CA 1
ATOM 5780 C C . LYS A 1 711 ? -8.590 2.614 -8.435 1.00 92.31 711 LYS A C 1
ATOM 5782 O O . LYS A 1 711 ? -9.105 2.543 -9.544 1.00 92.31 711 LYS A O 1
ATOM 5787 N N . LEU A 1 712 ? -9.321 2.560 -7.320 1.00 93.06 712 LEU A N 1
ATOM 5788 C CA . LEU A 1 712 ? -10.786 2.488 -7.317 1.00 93.06 712 LEU A CA 1
ATOM 5789 C C . LEU A 1 712 ? -11.384 3.895 -7.278 1.00 93.06 712 LEU A C 1
ATOM 5791 O O . LEU A 1 712 ? -11.274 4.598 -6.271 1.00 93.06 712 LEU A O 1
ATOM 5795 N N . ILE A 1 713 ? -12.022 4.295 -8.376 1.00 90.38 713 ILE A N 1
ATOM 5796 C CA . ILE A 1 713 ? -12.570 5.640 -8.562 1.00 90.38 713 ILE A CA 1
ATOM 5797 C C . ILE A 1 713 ? -14.093 5.545 -8.604 1.00 90.38 713 ILE A C 1
ATOM 5799 O O . ILE A 1 713 ? -14.660 4.995 -9.546 1.00 90.38 713 ILE A O 1
ATOM 5803 N N . VAL A 1 714 ? -14.754 6.104 -7.595 1.00 88.19 714 VAL A N 1
ATOM 5804 C CA . VAL A 1 714 ? -16.209 6.257 -7.568 1.00 88.19 714 VAL A CA 1
ATOM 5805 C C . VAL A 1 714 ? -16.556 7.544 -8.311 1.00 88.19 714 VAL A C 1
ATOM 5807 O O . VAL A 1 714 ? -16.107 8.619 -7.915 1.00 88.19 714 VAL A O 1
ATOM 5810 N N . MET A 1 715 ? -17.293 7.447 -9.417 1.00 83.62 715 MET A N 1
ATOM 5811 C CA . MET A 1 715 ? -17.571 8.583 -10.307 1.00 83.62 715 MET A CA 1
ATOM 5812 C C . MET A 1 715 ? -19.055 8.631 -10.684 1.00 83.62 715 MET A C 1
ATOM 5814 O O . MET A 1 715 ? -19.629 7.593 -11.016 1.00 83.62 715 MET A O 1
ATOM 5818 N N . ASN A 1 716 ? -19.650 9.826 -10.597 1.00 68.69 716 ASN A N 1
ATOM 5819 C CA . ASN A 1 716 ? -21.087 10.073 -10.795 1.00 68.69 716 ASN A CA 1
ATOM 5820 C C . ASN A 1 716 ? -21.560 9.991 -12.246 1.00 68.69 716 ASN A C 1
ATOM 5822 O O . ASN A 1 716 ? -20.764 10.337 -13.149 1.00 68.69 716 ASN A O 1
#